Protein AF-A0AB34R6B0-F1 (afdb_monomer_lite)

Organism: NCBI:txid1547597

pLDDT: mean 81.76, std 13.76, range [38.84, 97.12]

Secondary structure (DSSP, 8-state):
-HHHHHHHHHHHHHHHHHHHHHHHHHHHTT---HHHHHHHHHHHHHTS-HHHHHHHHHHHHTTSSGGG--SHHHHIIIIIHHHHHHHHHTHHHHHHHHHH-HHHHHHHHHHHHHHHHHHHTS---HHHHHHHHHHHHHHHHHHHHHHHHHT-TT--HHHHHHHHHHHHHHHHHHHHHHH----SSTT--SHHHHHHHHH-B-TTSSBSS-HHHHHHHHHHHHHHHHHSTTTTSTTTHHHHHHHHHHHHHHHHHTT-HHHHHHHHHHHHHHHHHH-SSS--HHHHHHHHHHHHHHHHHHHHT--HHHHHHH-TTS-HHHHHT---HHHHHHHTT-TTT-S-TT-HHHHSSSS--SSHHHHHHHHHHHHHHHHHHHHHHHHHHTTTT--TTT-B-TTS-BHHHHHHHHHHHHTTS--HHHHHHHHHHHTT--PPPHHHHHHHHTT-

InterPro domains:
  IPR007016 O-antigen ligase-related domain [PF04932] (243-372)
  IPR051533 O-antigen ligase-like [PTHR37422] (64-427)

Sequence (444 aa):
MIKRIEQNRYRLDLIFCYISLLGILGIYVGIVNMYFWIFLLITRLAMCRRIELGIFLLFLGSSLWGRLFASKELVLIFTIIPLLVGMFILRKEILKILVFNKRSFLFFSILILYFTIMFLLGPQNEYAKEKILKLFVRGYVWLVAFLIYVQTYRISNRNLAILFIILALFYLSQSYQLYGVRPAYLGDISFFRNSAIKMGTTFTGGNILNTHTLAYLPLGALTFWMSDKNILGKKQIGLSIVFFLLSFGLILMSGVRQALGVLIVIFALRLFLNKRRIISFRNLFTLLVIFYIVVSVVSWFGSEYLEKTLSQRNTVEARLNRDFVTPFRVLAIDPVFGVGFGGYPDYANKNYPHNLFLEILCELGMVGFMVILMCLGAFWVSRRKINMVRFRTLNNAYLFLLFTVFFMRSMISGDLTGNIVLLGLLLCFVKIHPLDLKHIRKTV

Foldseek 3Di:
DVVVVVVVVLVVLLVLLVVLVVLVVCLQVVNHALVNLVVVLVVLLVVFDLLQQLLLLLVQQLDVNLLLALDPVSSCVRHVVSNVSSCVSCVVLLVVLVVPQVLLVVLLVVLLVLQVVLLVVAPVPPQLVVLSVLQVVSLVSLLSSLLSVQQDQRHQLLSSLSSLLSSLSSSSNCCCPVVVQHAPDPLRLASLVVSQVVQAAHPVRHGNRDLVSQLVSLLSSLQSLLQDPCCPPPVNVVVNVSSCVSSLSSNSSSVPPLSVVLSLVLVLLSVQLVDPDDDDPVSVVVSVVVVVVSLVVSVVSVDPLNCQQPPPPDDPCSNLVADPPQLVVLCVVPQAQANTRQRSVVRDVDRARQAALSRQRRHGHPNSVVVLVVSLVVSCVVVVVQPLSNDAGSNSGNLVSVLSSLNSNNGGHDYCSSNSSNSSSSSSSDDHDVVSVVVVVVVD

Structure (mmCIF, N/CA/C/O backbone):
data_AF-A0AB34R6B0-F1
#
_entry.id   AF-A0AB34R6B0-F1
#
loop_
_atom_site.group_PDB
_atom_site.id
_atom_site.type_symbol
_atom_site.label_atom_id
_atom_site.label_alt_id
_atom_site.label_comp_id
_atom_site.label_asym_id
_atom_site.label_entity_id
_atom_site.label_seq_id
_atom_site.pdbx_PDB_ins_code
_atom_site.Cartn_x
_atom_site.Cartn_y
_atom_site.Cartn_z
_atom_site.occupancy
_atom_site.B_iso_or_equiv
_atom_site.auth_seq_id
_atom_site.auth_comp_id
_atom_site.auth_asym_id
_atom_site.auth_atom_id
_atom_site.pdbx_PDB_model_num
ATOM 1 N N . MET A 1 1 ? -20.328 2.718 31.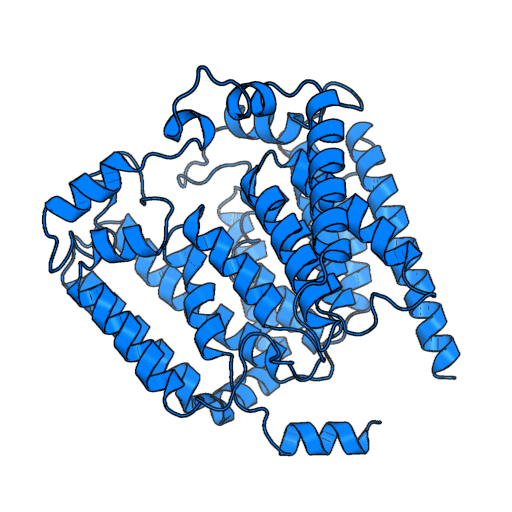897 1.00 51.69 1 MET A N 1
ATOM 2 C CA . MET A 1 1 ? -18.877 2.957 31.695 1.00 51.69 1 MET A CA 1
ATOM 3 C C . MET A 1 1 ? -18.430 2.786 30.234 1.00 51.69 1 MET A C 1
ATOM 5 O O . MET A 1 1 ? -17.937 3.750 29.664 1.00 51.69 1 MET A O 1
ATOM 9 N N . ILE A 1 2 ? -18.676 1.637 29.583 1.00 55.97 2 ILE A N 1
ATOM 10 C CA . ILE A 1 2 ? -18.254 1.352 28.187 1.00 55.97 2 ILE A CA 1
ATOM 11 C C . ILE A 1 2 ? -18.774 2.386 27.166 1.00 55.97 2 ILE A C 1
ATOM 13 O O . ILE A 1 2 ? -17.985 2.943 26.406 1.00 55.97 2 ILE A O 1
ATOM 17 N N . LYS A 1 3 ? -20.067 2.750 27.218 1.00 56.47 3 LYS A N 1
ATOM 18 C CA . LYS A 1 3 ? -20.652 3.790 26.341 1.00 56.47 3 LYS A CA 1
ATOM 19 C C . LYS A 1 3 ? -19.959 5.159 26.464 1.00 56.47 3 LYS A C 1
ATOM 21 O O . LYS A 1 3 ? -19.822 5.861 25.469 1.00 56.47 3 LYS A O 1
ATOM 26 N N . ARG A 1 4 ? -19.492 5.530 27.666 1.00 52.62 4 ARG A N 1
ATOM 27 C CA . ARG A 1 4 ? -18.806 6.811 27.931 1.00 52.62 4 ARG A CA 1
ATOM 28 C C . ARG A 1 4 ? -17.389 6.814 27.343 1.00 52.62 4 ARG A C 1
ATOM 30 O O . ARG A 1 4 ? -16.967 7.812 26.772 1.00 52.62 4 ARG A O 1
ATOM 37 N N . ILE A 1 5 ? -16.692 5.677 27.409 1.00 61.78 5 ILE A N 1
ATOM 38 C CA . ILE A 1 5 ? -15.366 5.485 26.795 1.00 61.78 5 ILE A CA 1
ATOM 39 C C . ILE A 1 5 ? -15.462 5.541 25.263 1.00 61.78 5 ILE A C 1
ATOM 41 O O . ILE A 1 5 ? -14.658 6.218 24.623 1.00 61.78 5 ILE A O 1
ATOM 45 N N . GLU A 1 6 ? -16.459 4.883 24.663 1.00 62.06 6 GLU A N 1
ATOM 46 C CA . GLU A 1 6 ? -16.690 4.946 23.212 1.00 62.06 6 GLU A CA 1
ATOM 47 C C . GLU A 1 6 ? -17.055 6.358 22.739 1.00 62.06 6 GLU A C 1
ATOM 49 O O . GLU A 1 6 ? -16.563 6.814 21.706 1.00 62.06 6 GLU A O 1
ATOM 54 N N . GLN A 1 7 ? -17.873 7.079 23.509 1.00 65.38 7 GLN A N 1
ATOM 55 C CA . GLN A 1 7 ? -18.257 8.454 23.193 1.00 65.38 7 GLN A CA 1
ATOM 56 C C . GLN A 1 7 ? -17.071 9.427 23.289 1.00 65.38 7 GLN A C 1
ATOM 58 O O . GLN A 1 7 ? -16.922 10.289 22.422 1.00 65.38 7 GLN A O 1
ATOM 63 N N . ASN A 1 8 ? -16.188 9.260 24.280 1.00 74.38 8 ASN A N 1
ATOM 64 C CA . ASN A 1 8 ? -14.960 10.051 24.395 1.00 74.38 8 ASN A CA 1
ATOM 65 C C . ASN A 1 8 ? -13.984 9.766 23.245 1.00 74.38 8 ASN A C 1
ATOM 67 O O . ASN A 1 8 ? -13.411 10.698 22.686 1.00 74.38 8 ASN A O 1
ATOM 71 N N . ARG A 1 9 ? -13.843 8.500 22.828 1.00 74.38 9 ARG A N 1
ATOM 72 C CA . ARG A 1 9 ? -13.031 8.137 21.653 1.00 74.38 9 ARG A CA 1
ATOM 73 C C . ARG A 1 9 ? -13.565 8.759 20.366 1.00 74.38 9 ARG A C 1
ATOM 75 O O . ARG A 1 9 ? -12.786 9.308 19.601 1.00 74.38 9 ARG A O 1
ATOM 82 N N . TYR A 1 10 ? -14.883 8.736 20.161 1.00 75.50 10 TYR A N 1
ATOM 83 C CA . TYR A 1 10 ? -15.507 9.383 19.006 1.00 75.50 10 TYR A CA 1
ATOM 84 C C . TYR A 1 10 ? -15.228 10.893 18.964 1.00 75.50 10 TYR A C 1
ATOM 86 O O . TYR A 1 10 ? -14.890 11.422 17.909 1.00 75.50 10 TYR A O 1
ATOM 94 N N . ARG A 1 11 ? -15.333 11.584 20.109 1.00 79.44 11 ARG A N 1
ATOM 95 C CA . ARG A 1 11 ? -15.008 13.017 20.204 1.00 79.44 11 ARG A CA 1
ATOM 96 C C . ARG A 1 11 ? -13.545 13.293 19.867 1.00 79.44 11 ARG A C 1
ATOM 98 O O . ARG A 1 11 ? -13.274 14.222 19.120 1.00 79.44 11 ARG A O 1
ATOM 105 N N . LEU A 1 12 ? -12.624 12.471 20.369 1.00 83.12 12 LEU A N 1
ATOM 106 C CA . LEU A 1 12 ? -11.201 12.599 20.055 1.00 83.12 12 LEU A CA 1
ATOM 107 C C . LEU A 1 12 ? -10.938 12.396 18.560 1.00 83.12 12 LEU A C 1
ATOM 109 O O . LEU A 1 12 ? -10.280 13.228 17.949 1.00 83.12 12 LEU A O 1
ATOM 113 N N . ASP A 1 13 ? -11.496 11.350 17.946 1.00 83.31 13 ASP A N 1
ATOM 114 C CA . ASP A 1 13 ? -11.346 11.101 16.505 1.00 83.31 13 ASP A CA 1
ATOM 115 C C . ASP A 1 13 ? -11.885 12.268 15.657 1.00 83.31 13 ASP A C 1
ATOM 117 O O . ASP A 1 13 ? -11.274 12.644 14.657 1.00 83.31 13 ASP A O 1
ATOM 121 N N . LEU A 1 14 ? -12.996 12.877 16.082 1.00 81.31 14 LEU A N 1
ATOM 122 C CA . LEU A 1 14 ? -13.568 14.065 15.450 1.00 81.31 14 LEU A CA 1
ATOM 123 C C . LEU A 1 14 ? -12.634 15.278 15.562 1.00 81.31 14 LEU A C 1
ATOM 125 O O . LEU A 1 14 ? -12.394 15.947 14.560 1.00 81.31 14 LEU A O 1
ATOM 129 N N . ILE A 1 15 ? -12.070 15.522 16.749 1.00 85.25 15 ILE A N 1
ATOM 130 C CA . ILE A 1 15 ? -11.074 16.579 16.974 1.00 85.25 15 ILE A CA 1
ATOM 131 C C . ILE A 1 15 ? -9.868 16.369 16.052 1.00 85.25 15 ILE A C 1
ATOM 133 O O . ILE A 1 15 ? -9.479 17.297 15.352 1.00 85.25 15 ILE A O 1
ATOM 137 N N . PHE A 1 16 ? -9.331 15.146 15.966 1.00 85.25 16 PHE A N 1
ATOM 138 C CA . PHE A 1 16 ? -8.222 14.834 15.056 1.00 85.25 16 PHE A CA 1
ATOM 139 C C . PHE A 1 16 ? -8.564 15.139 13.593 1.00 85.25 16 PHE A C 1
ATOM 141 O O . PHE A 1 16 ? -7.732 15.694 12.878 1.00 85.25 16 PHE A O 1
ATOM 148 N N . CYS A 1 17 ? -9.776 14.808 13.141 1.00 80.81 17 CYS A N 1
ATOM 149 C CA . CYS A 1 17 ? -10.193 15.073 11.763 1.00 80.81 17 CYS A CA 1
ATOM 150 C C . CYS A 1 17 ? -10.325 16.576 11.473 1.00 80.81 17 CYS A C 1
ATOM 152 O O . CYS A 1 17 ? -9.856 17.032 10.432 1.00 80.81 17 CYS A O 1
ATOM 154 N N . TYR A 1 18 ? -10.906 17.353 12.392 1.00 82.31 18 TYR A N 1
ATOM 155 C CA . TYR A 1 18 ? -11.002 18.809 12.239 1.00 82.31 18 TYR A CA 1
ATOM 156 C C . TYR A 1 18 ? -9.637 19.492 12.294 1.00 82.31 18 TYR A C 1
ATOM 158 O O . TYR A 1 18 ? -9.343 20.320 11.437 1.00 82.31 18 TYR A O 1
ATOM 166 N N . ILE A 1 19 ? -8.777 19.097 13.237 1.00 86.94 19 ILE A N 1
ATOM 167 C CA . ILE A 1 19 ? -7.390 19.570 13.297 1.00 86.94 19 ILE A CA 1
ATOM 168 C C . ILE A 1 19 ? -6.656 19.235 11.995 1.00 86.94 19 ILE A C 1
ATOM 170 O O . ILE A 1 19 ? -5.907 20.059 11.486 1.00 86.94 19 ILE A O 1
ATOM 174 N N . SER A 1 20 ? -6.901 18.055 11.421 1.00 85.62 20 SER A N 1
ATOM 175 C CA . SER A 1 20 ? -6.286 17.656 10.154 1.00 85.62 20 SER A CA 1
ATOM 176 C C . SER A 1 20 ? -6.729 18.541 8.983 1.00 85.62 20 SER A C 1
ATOM 178 O O . SER A 1 20 ? -5.893 18.947 8.181 1.00 85.62 20 SER A O 1
ATOM 180 N N . LEU A 1 21 ? -8.020 18.889 8.908 1.00 81.38 21 LEU A N 1
ATOM 181 C CA . LEU A 1 21 ? -8.546 19.820 7.900 1.00 81.38 21 LEU A CA 1
ATOM 182 C C . LEU A 1 21 ? -7.978 21.234 8.062 1.00 81.38 21 LEU A C 1
ATOM 184 O O . LEU A 1 21 ? -7.509 21.820 7.088 1.00 81.38 21 LEU A O 1
ATOM 188 N N . LEU A 1 22 ? -7.980 21.763 9.288 1.00 83.81 22 LEU A N 1
ATOM 189 C CA . LEU A 1 22 ? -7.367 23.059 9.590 1.00 83.81 22 LEU A CA 1
ATOM 190 C C . LEU A 1 22 ? -5.868 23.045 9.290 1.00 83.81 22 LEU A C 1
ATOM 192 O O . LEU A 1 22 ? -5.326 24.031 8.808 1.00 83.81 22 LEU A O 1
ATOM 196 N N . GLY A 1 23 ? -5.208 21.910 9.511 1.00 83.50 23 GLY A N 1
ATOM 197 C CA . GLY A 1 23 ? -3.807 21.718 9.183 1.00 83.50 23 GLY A CA 1
ATOM 198 C C . GLY A 1 23 ? -3.519 21.803 7.685 1.00 83.50 23 GLY A C 1
ATOM 199 O O . GLY A 1 23 ? -2.489 22.355 7.320 1.00 83.50 23 GLY A O 1
ATOM 200 N N . ILE A 1 24 ? -4.426 21.345 6.812 1.00 83.25 24 ILE A N 1
ATOM 201 C CA . ILE A 1 24 ? -4.299 21.561 5.359 1.00 83.25 24 ILE A CA 1
ATOM 202 C C . ILE A 1 24 ? -4.341 23.055 5.041 1.00 83.25 24 ILE A C 1
ATOM 204 O O . ILE A 1 24 ? -3.450 23.549 4.357 1.00 83.25 24 ILE A O 1
ATOM 208 N N . LEU A 1 25 ? -5.325 23.789 5.568 1.00 82.25 25 LEU A N 1
ATOM 209 C CA . LEU A 1 25 ? -5.400 25.245 5.382 1.00 82.25 25 LEU A CA 1
ATOM 210 C C . LEU A 1 25 ? -4.145 25.938 5.930 1.00 82.25 25 LEU A C 1
ATOM 212 O O . LEU A 1 25 ? -3.577 26.813 5.284 1.00 82.25 25 LEU A O 1
ATOM 216 N N . GLY A 1 26 ? -3.652 25.483 7.080 1.00 83.00 26 GLY A N 1
ATOM 217 C CA . GLY A 1 26 ? -2.406 25.949 7.669 1.00 83.00 26 GLY A CA 1
ATOM 218 C C . GLY A 1 26 ? -1.171 25.659 6.812 1.00 83.00 26 GLY A C 1
ATOM 219 O O . GLY A 1 26 ? -0.244 26.461 6.835 1.00 83.00 26 GLY A O 1
ATOM 220 N N . ILE A 1 27 ? -1.146 24.573 6.031 1.00 83.31 27 ILE A N 1
ATOM 221 C CA . ILE A 1 27 ? -0.089 24.315 5.036 1.00 83.31 27 ILE A CA 1
ATOM 222 C C . ILE A 1 27 ? -0.198 25.312 3.875 1.00 83.31 27 ILE A C 1
ATOM 224 O O . ILE A 1 27 ? 0.822 25.849 3.456 1.00 83.31 27 ILE A O 1
ATOM 228 N N . TYR A 1 28 ? -1.411 25.615 3.394 1.00 81.44 28 TYR A N 1
ATOM 229 C CA . TYR A 1 28 ? -1.621 26.612 2.331 1.00 81.44 28 TYR A CA 1
ATOM 230 C C . TYR A 1 28 ? -1.133 28.011 2.725 1.00 81.44 28 TYR A C 1
ATOM 232 O O . TYR A 1 28 ? -0.592 28.725 1.888 1.00 81.44 28 TYR A O 1
ATOM 240 N N . VAL A 1 29 ? -1.297 28.385 3.996 1.00 82.62 29 VAL A N 1
ATOM 241 C CA . VAL A 1 29 ? -0.862 29.687 4.534 1.00 82.62 29 VAL A CA 1
ATOM 242 C C . VAL A 1 29 ? 0.574 29.634 5.091 1.00 82.62 29 VAL A C 1
ATOM 244 O O . VAL A 1 29 ? 1.145 30.654 5.459 1.00 82.62 29 VAL A O 1
ATOM 247 N N . GLY A 1 30 ? 1.199 28.453 5.146 1.00 79.31 30 GLY A N 1
ATOM 248 C CA . GLY A 1 30 ? 2.570 28.278 5.639 1.00 79.31 30 GLY A CA 1
ATOM 249 C C . GLY A 1 30 ? 2.740 28.338 7.162 1.00 79.31 30 GLY A C 1
ATOM 250 O O . GLY A 1 30 ? 3.863 28.483 7.638 1.00 79.31 30 GLY A O 1
ATOM 251 N N . ILE A 1 31 ? 1.654 28.211 7.927 1.00 83.00 31 ILE A N 1
ATOM 252 C CA . ILE A 1 31 ? 1.642 28.259 9.400 1.00 83.00 31 ILE A CA 1
ATOM 253 C C . ILE A 1 31 ? 1.985 26.890 10.005 1.00 83.00 31 ILE A C 1
ATOM 255 O O . ILE A 1 31 ? 2.652 26.802 11.035 1.00 83.00 31 ILE A O 1
ATOM 259 N N . VAL A 1 32 ? 1.525 25.799 9.384 1.00 83.31 32 VAL A N 1
ATOM 260 C CA . VAL A 1 32 ? 1.641 24.449 9.959 1.00 83.31 32 VAL A CA 1
ATOM 261 C C . VAL A 1 32 ? 2.891 23.736 9.446 1.00 83.31 32 VAL A C 1
ATOM 263 O O . VAL A 1 32 ? 3.004 23.405 8.263 1.00 83.31 32 VAL A O 1
ATOM 266 N N . ASN A 1 33 ? 3.815 23.463 10.369 1.00 84.94 33 ASN A N 1
ATOM 267 C CA . ASN A 1 33 ? 5.090 22.803 10.099 1.00 84.94 33 ASN A CA 1
ATOM 268 C C . ASN A 1 33 ? 5.041 21.269 10.236 1.00 84.94 33 ASN A C 1
ATOM 270 O O . ASN A 1 33 ? 4.098 20.692 10.778 1.00 84.94 33 ASN A O 1
ATOM 274 N N . MET A 1 34 ? 6.099 20.594 9.779 1.00 85.75 34 MET A N 1
ATOM 275 C CA . MET A 1 34 ? 6.214 19.136 9.838 1.00 85.75 34 MET A CA 1
ATOM 276 C C . MET A 1 34 ? 6.266 18.615 11.284 1.00 85.75 34 MET A C 1
ATOM 278 O O . MET A 1 34 ? 5.778 17.520 11.564 1.00 85.75 34 MET A O 1
ATOM 282 N N . TYR A 1 35 ? 6.793 19.411 12.222 1.00 87.75 35 TYR A N 1
ATOM 283 C CA . TYR A 1 35 ? 6.892 19.063 13.644 1.00 87.75 35 TYR A CA 1
ATOM 284 C C . TYR A 1 35 ? 5.526 18.955 14.325 1.00 87.75 35 TYR A C 1
ATOM 286 O O . TYR A 1 35 ? 5.333 18.078 15.165 1.00 87.75 35 TYR A O 1
ATOM 294 N N . PHE A 1 36 ? 4.554 19.774 13.919 1.00 90.12 36 PHE A N 1
ATOM 295 C CA . PHE A 1 36 ? 3.170 19.657 14.370 1.00 90.12 36 PHE A CA 1
ATOM 296 C C . PHE A 1 36 ? 2.588 18.276 14.044 1.00 90.12 36 PHE A C 1
ATOM 298 O O . PHE A 1 36 ? 1.985 17.624 14.898 1.00 90.12 36 PHE A O 1
ATOM 305 N N . TRP A 1 37 ? 2.827 17.783 12.828 1.00 90.12 37 TRP A N 1
ATOM 306 C CA . TRP A 1 37 ? 2.364 16.457 12.421 1.00 90.12 37 TRP A CA 1
ATOM 307 C C . TRP A 1 37 ? 3.119 15.330 13.119 1.00 90.12 37 TRP A C 1
ATOM 309 O O . TRP A 1 37 ? 2.501 14.323 13.454 1.00 90.12 37 TRP A O 1
ATOM 319 N N . ILE A 1 38 ? 4.415 15.502 13.402 1.00 88.06 38 ILE A N 1
ATOM 320 C CA . ILE A 1 38 ? 5.177 14.563 14.241 1.00 88.06 38 ILE A CA 1
ATOM 321 C C . ILE A 1 38 ? 4.569 14.499 15.646 1.00 88.06 38 ILE A C 1
ATOM 323 O O . ILE A 1 38 ? 4.324 13.407 16.155 1.00 88.06 38 ILE A O 1
ATOM 327 N N . PHE A 1 39 ? 4.261 15.645 16.257 1.00 90.31 39 PHE A N 1
ATOM 328 C CA . PHE A 1 39 ? 3.608 15.699 17.564 1.00 90.31 39 PHE A CA 1
ATOM 329 C C . PHE A 1 39 ? 2.236 15.005 17.542 1.00 90.31 39 PHE A C 1
ATOM 331 O O . PHE A 1 39 ? 1.947 14.159 18.393 1.00 90.31 39 PHE A O 1
ATOM 338 N N . LEU A 1 40 ? 1.403 15.278 16.532 1.00 90.81 40 LEU A N 1
ATOM 339 C CA . LEU A 1 40 ? 0.121 14.586 16.358 1.00 90.81 40 LEU A CA 1
ATOM 340 C C . LEU A 1 40 ? 0.286 13.078 16.129 1.00 90.81 40 LEU A C 1
ATOM 342 O O . LEU A 1 40 ? -0.513 12.283 16.628 1.00 90.81 40 LEU A O 1
ATOM 346 N N . LEU A 1 41 ? 1.325 12.665 15.405 1.00 89.94 41 LEU A N 1
ATOM 347 C CA . LEU A 1 41 ? 1.624 11.256 15.186 1.00 89.94 41 LEU A CA 1
ATOM 348 C C . LEU A 1 41 ? 2.007 10.581 16.505 1.00 89.94 41 LEU A C 1
ATOM 350 O O . LEU A 1 41 ? 1.418 9.562 16.850 1.00 89.94 41 LEU A O 1
ATOM 354 N N . ILE A 1 42 ? 2.929 11.164 17.275 1.00 89.62 42 ILE A N 1
ATOM 355 C CA . ILE A 1 42 ? 3.376 10.634 18.573 1.00 89.62 42 ILE A CA 1
ATOM 356 C C . ILE A 1 42 ? 2.206 10.551 19.557 1.00 89.62 42 ILE A C 1
ATOM 358 O O . ILE A 1 42 ? 1.992 9.502 20.168 1.00 89.62 42 ILE A O 1
ATOM 362 N N . THR A 1 43 ? 1.405 11.613 19.673 1.00 90.31 43 THR A N 1
ATOM 363 C CA . THR A 1 43 ? 0.225 11.618 20.553 1.00 90.31 43 THR A CA 1
ATOM 364 C C . THR A 1 43 ? -0.776 10.540 20.144 1.00 90.31 43 THR A C 1
ATOM 366 O O . THR A 1 43 ? -1.264 9.798 20.998 1.00 90.31 43 THR A O 1
ATOM 369 N N . ARG A 1 44 ? -1.035 10.361 18.840 1.00 90.31 44 ARG A N 1
ATOM 370 C CA . ARG A 1 44 ? -1.928 9.296 18.370 1.00 90.31 44 ARG A CA 1
ATOM 371 C C . ARG A 1 44 ? -1.346 7.902 18.596 1.00 90.31 44 ARG A C 1
ATOM 373 O O . ARG A 1 44 ? -2.095 6.999 18.972 1.00 90.31 44 ARG A O 1
ATOM 380 N N . LEU A 1 45 ? -0.042 7.713 18.400 1.00 90.12 45 LEU A N 1
ATOM 381 C CA . LEU A 1 45 ? 0.645 6.446 18.662 1.00 90.12 45 LEU A CA 1
ATOM 382 C C . LEU A 1 45 ? 0.590 6.072 20.149 1.00 90.12 45 LEU A C 1
ATOM 384 O O . LEU A 1 45 ? 0.334 4.911 20.458 1.00 90.12 45 LEU A O 1
ATOM 388 N N . ALA A 1 46 ? 0.718 7.042 21.060 1.00 88.50 46 ALA A N 1
ATOM 389 C CA . ALA A 1 46 ? 0.580 6.822 22.503 1.00 88.50 46 ALA A CA 1
ATOM 390 C C . ALA A 1 46 ? -0.832 6.352 22.908 1.00 88.50 46 ALA A C 1
ATOM 392 O O . ALA A 1 46 ? -1.000 5.632 23.890 1.00 88.50 46 ALA A O 1
ATOM 393 N N . MET A 1 47 ? -1.857 6.708 22.126 1.00 88.44 47 MET A N 1
ATOM 394 C CA . MET A 1 47 ? -3.237 6.248 22.326 1.00 88.44 47 MET A CA 1
ATOM 395 C C . MET A 1 47 ? -3.527 4.877 21.694 1.00 88.44 47 MET A C 1
ATOM 397 O O . MET A 1 47 ? -4.591 4.292 21.938 1.00 88.44 47 MET A O 1
ATOM 401 N N . CYS A 1 48 ? -2.629 4.375 20.844 1.00 90.44 48 CYS A N 1
ATOM 402 C CA . CYS A 1 48 ? -2.803 3.108 20.148 1.00 90.44 48 CYS A CA 1
ATOM 403 C C . CYS A 1 48 ? -2.452 1.925 21.049 1.00 90.44 48 CYS A C 1
ATOM 405 O O . CYS A 1 48 ? -1.612 1.988 21.945 1.00 90.44 48 CYS A O 1
ATOM 407 N N . ARG A 1 49 ? -3.088 0.782 20.789 1.00 91.56 49 ARG A N 1
ATOM 408 C CA . ARG A 1 49 ? -2.689 -0.470 21.441 1.00 91.56 49 ARG A CA 1
ATOM 409 C C . ARG A 1 49 ? -1.306 -0.879 20.940 1.00 91.56 49 ARG A C 1
ATOM 411 O O . ARG A 1 49 ? -0.989 -0.678 19.772 1.00 91.56 49 ARG A O 1
ATOM 418 N N . ARG A 1 50 ? -0.541 -1.587 21.776 1.00 92.62 50 ARG A N 1
ATOM 419 C CA . ARG A 1 50 ? 0.774 -2.154 21.419 1.00 92.62 50 ARG A CA 1
ATOM 420 C C . ARG A 1 50 ? 0.785 -2.850 20.047 1.00 92.62 50 ARG A C 1
ATOM 422 O O . ARG A 1 50 ? 1.703 -2.653 19.263 1.00 92.62 50 ARG A O 1
ATOM 429 N N . ILE A 1 51 ? -0.247 -3.640 19.748 1.00 92.62 51 ILE A N 1
ATOM 430 C CA . ILE A 1 51 ? -0.355 -4.370 18.475 1.00 92.62 51 ILE A CA 1
ATOM 431 C C . ILE A 1 51 ? -0.589 -3.418 17.290 1.00 92.62 51 ILE A C 1
ATOM 433 O O . ILE A 1 51 ? -0.034 -3.624 16.218 1.00 92.62 51 ILE A O 1
ATOM 437 N N . GLU A 1 52 ? -1.389 -2.366 17.475 1.00 93.62 52 GLU A N 1
ATOM 438 C CA . GLU A 1 52 ? -1.651 -1.361 16.434 1.00 93.62 52 GLU A CA 1
ATOM 439 C C . GLU A 1 52 ? -0.379 -0.567 16.119 1.00 93.62 52 GLU A C 1
ATOM 441 O O . GLU A 1 52 ? -0.045 -0.409 14.948 1.00 93.62 52 GLU A O 1
ATOM 446 N N . LEU A 1 53 ? 0.356 -0.153 17.161 1.00 93.19 53 LEU A N 1
ATOM 447 C CA . LEU A 1 53 ? 1.671 0.481 17.046 1.00 93.19 53 LEU A CA 1
ATOM 448 C C . LEU A 1 53 ? 2.637 -0.409 16.258 1.00 93.19 53 LEU A C 1
ATOM 450 O O . LEU A 1 53 ? 3.215 0.031 15.270 1.00 93.19 53 LEU A O 1
ATOM 454 N N . GLY A 1 54 ? 2.770 -1.676 16.654 1.00 93.25 54 GLY A N 1
ATOM 455 C CA . GLY A 1 54 ? 3.665 -2.612 15.983 1.00 93.25 54 GLY A CA 1
ATOM 456 C C . GLY A 1 54 ? 3.333 -2.805 14.502 1.00 93.25 54 GLY A C 1
ATOM 457 O O . GLY A 1 54 ? 4.230 -2.762 13.666 1.00 93.25 54 GLY A O 1
ATOM 458 N N . ILE A 1 55 ? 2.050 -2.963 14.153 1.00 92.94 55 ILE A N 1
ATOM 459 C CA . ILE A 1 55 ? 1.627 -3.152 12.754 1.00 92.94 55 ILE A CA 1
ATOM 460 C C . ILE A 1 55 ? 1.863 -1.886 11.937 1.00 92.94 55 ILE A C 1
ATOM 462 O O . ILE A 1 55 ? 2.352 -1.972 10.812 1.00 92.94 55 ILE A O 1
ATOM 466 N N . PHE A 1 56 ? 1.547 -0.717 12.498 1.00 91.31 56 PHE A N 1
ATOM 467 C CA . PHE A 1 56 ? 1.817 0.556 11.842 1.00 91.31 56 PHE A CA 1
ATOM 468 C C . PHE A 1 56 ? 3.313 0.720 11.540 1.00 91.31 56 PHE A C 1
ATOM 470 O O . PHE A 1 56 ? 3.670 1.073 10.420 1.00 91.31 56 PHE A O 1
ATOM 477 N N . LEU A 1 57 ? 4.186 0.374 12.491 1.00 90.12 57 LEU A N 1
ATOM 478 C CA . LEU A 1 57 ? 5.636 0.417 12.305 1.00 90.12 57 LEU A CA 1
ATOM 479 C C . LEU A 1 57 ? 6.137 -0.586 11.249 1.00 90.12 57 LEU A C 1
ATOM 481 O O . LEU A 1 57 ? 6.999 -0.230 10.448 1.00 90.12 57 LEU A O 1
ATOM 485 N N . LEU A 1 58 ? 5.564 -1.796 11.171 1.00 90.12 58 LEU A N 1
ATOM 486 C CA . LEU A 1 58 ? 5.869 -2.744 10.086 1.00 90.12 58 LEU A CA 1
ATOM 487 C C . LEU A 1 58 ? 5.433 -2.208 8.710 1.00 90.12 58 LEU A C 1
ATOM 489 O O . LEU A 1 58 ? 6.161 -2.356 7.726 1.00 90.12 58 LEU A O 1
ATOM 493 N N . PHE A 1 59 ? 4.263 -1.568 8.617 1.00 86.31 59 PHE A N 1
ATOM 494 C CA . PHE A 1 59 ? 3.795 -0.935 7.377 1.00 86.31 59 PHE A CA 1
ATOM 495 C C . PHE A 1 59 ? 4.642 0.280 6.981 1.00 86.31 59 PHE A C 1
ATOM 497 O O . PHE A 1 59 ? 4.857 0.517 5.791 1.00 86.31 59 PHE A O 1
ATOM 504 N N . LEU A 1 60 ? 5.150 1.031 7.958 1.00 78.00 60 LEU A N 1
ATOM 505 C CA . LEU A 1 60 ? 6.054 2.154 7.731 1.00 78.00 60 LEU A CA 1
ATOM 506 C C . LEU A 1 60 ? 7.425 1.660 7.227 1.00 78.00 60 LEU A C 1
ATOM 508 O O . LEU A 1 60 ? 7.890 2.096 6.171 1.00 78.00 60 LEU A O 1
ATOM 512 N N . GLY A 1 61 ? 8.004 0.665 7.909 1.00 62.22 61 GLY A N 1
ATOM 513 C CA . GLY A 1 61 ? 9.319 0.090 7.608 1.00 62.22 61 GLY A CA 1
ATOM 514 C C . GLY A 1 61 ? 9.398 -0.803 6.360 1.00 62.22 61 GLY A C 1
ATOM 515 O O . GLY A 1 61 ? 10.465 -0.959 5.779 1.00 62.22 61 GLY A O 1
ATOM 516 N N . SER A 1 62 ? 8.288 -1.361 5.866 1.00 59.84 62 SER A N 1
ATOM 517 C CA . SER A 1 62 ? 8.265 -2.178 4.628 1.00 59.84 62 SER A CA 1
ATOM 518 C C . SER A 1 62 ? 8.263 -1.366 3.322 1.00 59.84 62 SER A C 1
ATOM 520 O O . SER A 1 62 ? 8.358 -1.928 2.232 1.00 59.84 62 SER A O 1
ATOM 522 N N . SER A 1 63 ? 8.232 -0.035 3.421 1.00 56.09 63 SER A N 1
ATOM 523 C CA . SER A 1 63 ? 8.426 0.957 2.352 1.00 56.09 63 SER A CA 1
ATOM 524 C C . SER A 1 63 ? 7.515 0.876 1.108 1.00 56.09 63 SER A C 1
ATOM 526 O O . SER A 1 63 ? 7.939 0.588 -0.010 1.00 56.09 63 SER A O 1
ATOM 528 N N . LEU A 1 64 ? 6.281 1.355 1.290 1.00 49.41 64 LEU A N 1
ATOM 529 C CA . LEU A 1 64 ? 5.695 2.437 0.467 1.00 49.41 64 LEU A CA 1
ATOM 530 C C . LEU A 1 64 ? 5.904 3.825 1.123 1.00 49.41 64 LEU A C 1
ATOM 532 O O . LEU A 1 64 ? 5.905 4.851 0.442 1.00 49.41 64 LEU A O 1
ATOM 536 N N . TRP A 1 65 ? 6.139 3.824 2.443 1.00 49.41 65 TRP A N 1
ATOM 537 C CA . TRP A 1 65 ? 6.134 4.986 3.336 1.00 49.41 65 TRP A CA 1
ATOM 538 C C . TRP A 1 65 ? 7.502 5.352 3.922 1.00 49.41 65 TRP A C 1
ATOM 540 O O . TRP A 1 65 ? 7.627 6.391 4.541 1.00 49.41 65 TRP A O 1
ATOM 550 N N . GLY A 1 66 ? 8.547 4.553 3.693 1.00 40.06 66 GLY A N 1
ATOM 551 C CA . GLY A 1 66 ? 9.924 4.870 4.112 1.00 40.06 66 GLY A CA 1
ATOM 552 C C . GLY A 1 66 ? 10.646 5.883 3.209 1.00 40.06 66 GLY A C 1
ATOM 553 O O . GLY A 1 66 ? 11.707 6.376 3.567 1.00 40.06 66 GLY A O 1
ATOM 554 N N . ARG A 1 67 ? 10.066 6.244 2.051 1.00 52.00 67 ARG A N 1
ATOM 555 C CA . ARG A 1 67 ? 10.586 7.305 1.160 1.00 52.00 67 ARG A CA 1
ATOM 556 C C . ARG A 1 67 ? 10.167 8.713 1.593 1.00 52.00 67 ARG A C 1
ATOM 558 O O . ARG A 1 67 ? 10.178 9.624 0.774 1.00 52.00 67 ARG A O 1
ATOM 565 N N . LEU A 1 68 ? 9.738 8.886 2.844 1.00 53.94 68 LEU A N 1
ATOM 566 C CA . LEU A 1 68 ? 9.426 10.217 3.367 1.00 53.94 68 LEU A CA 1
ATOM 567 C C . LEU A 1 68 ? 10.669 11.115 3.304 1.00 53.94 68 LEU A C 1
ATOM 569 O O . LEU A 1 68 ? 10.532 12.308 3.092 1.00 53.94 68 LEU A O 1
ATOM 573 N N . PHE A 1 69 ? 11.880 10.553 3.381 1.00 53.44 69 PHE A N 1
ATOM 574 C CA . PHE A 1 69 ? 13.122 11.320 3.350 1.00 53.44 69 PHE A CA 1
ATOM 575 C C . PHE A 1 69 ? 14.037 10.874 2.207 1.00 53.44 69 PHE A C 1
ATOM 577 O O . PHE A 1 69 ? 14.272 9.682 2.012 1.00 53.44 69 PHE A O 1
ATOM 584 N N . ALA A 1 70 ? 14.550 11.849 1.454 1.00 49.16 70 ALA A N 1
ATOM 585 C CA . ALA A 1 70 ? 15.414 11.639 0.292 1.00 49.16 70 ALA A CA 1
ATOM 586 C C . ALA A 1 70 ? 16.894 11.365 0.641 1.00 49.16 70 ALA A C 1
ATOM 588 O O . ALA A 1 70 ? 17.674 11.078 -0.266 1.00 49.16 70 ALA A O 1
ATOM 589 N N . SER A 1 71 ? 17.297 11.447 1.918 1.00 55.34 71 SER A N 1
ATOM 590 C CA . SER A 1 71 ? 18.684 11.192 2.337 1.00 55.34 71 SER A CA 1
ATOM 591 C C . SER A 1 71 ? 18.901 9.728 2.728 1.00 55.34 71 SER A C 1
ATOM 593 O O . SER A 1 71 ? 18.047 9.102 3.363 1.00 55.34 71 SER A O 1
ATOM 595 N N . LYS A 1 72 ? 20.067 9.178 2.362 1.00 57.12 72 LYS A N 1
ATOM 596 C CA . LYS A 1 72 ? 20.456 7.805 2.717 1.00 57.12 72 LYS A CA 1
ATOM 597 C C . LYS A 1 72 ? 20.544 7.616 4.237 1.00 57.12 72 LYS A C 1
ATOM 599 O O . LYS A 1 72 ? 20.156 6.552 4.713 1.00 57.12 72 LYS A O 1
ATOM 604 N N . GLU A 1 73 ? 20.972 8.628 5.002 1.00 57.88 73 GLU A N 1
ATOM 605 C CA . GLU A 1 73 ? 21.044 8.523 6.469 1.00 57.88 73 GLU A CA 1
ATOM 606 C C . GLU A 1 73 ? 19.649 8.436 7.105 1.00 57.88 73 GLU A C 1
ATOM 608 O O . GLU A 1 73 ? 19.430 7.689 8.059 1.00 57.88 73 GLU A O 1
ATOM 613 N N . LEU A 1 74 ? 18.668 9.146 6.543 1.00 62.28 74 LEU A N 1
ATOM 614 C CA . LEU A 1 74 ? 17.304 9.156 7.068 1.00 62.28 74 LEU A CA 1
ATOM 615 C C . LEU A 1 74 ? 16.529 7.886 6.684 1.00 62.28 74 LEU A C 1
ATOM 617 O O . LEU A 1 74 ? 15.646 7.461 7.429 1.00 62.28 74 LEU A O 1
ATOM 621 N N . VAL A 1 75 ? 16.890 7.202 5.590 1.00 64.81 75 VAL A N 1
ATOM 622 C CA . VAL A 1 75 ? 16.311 5.885 5.255 1.00 64.81 75 VAL A CA 1
ATOM 623 C C . VAL A 1 75 ? 16.535 4.879 6.389 1.00 64.81 75 VAL A C 1
ATOM 625 O O . VAL A 1 75 ? 15.609 4.135 6.722 1.00 64.81 75 VAL A O 1
ATOM 628 N N . LEU A 1 76 ? 17.709 4.885 7.031 1.00 62.75 76 LEU A N 1
ATOM 629 C CA . LEU A 1 76 ? 18.001 4.028 8.185 1.00 62.75 76 LEU A CA 1
ATOM 630 C C . LEU A 1 76 ? 17.013 4.288 9.334 1.00 62.75 76 LEU A C 1
ATOM 632 O O . LEU A 1 76 ? 16.366 3.361 9.832 1.00 62.75 76 LEU A O 1
ATOM 636 N N . ILE A 1 77 ? 16.856 5.563 9.700 1.00 67.00 77 ILE A N 1
ATOM 637 C CA . ILE A 1 77 ? 16.046 6.005 10.840 1.00 67.00 77 ILE A CA 1
ATOM 638 C C . ILE A 1 77 ? 14.555 5.763 10.603 1.00 67.00 77 ILE A C 1
ATOM 640 O O . ILE A 1 77 ? 13.847 5.367 11.522 1.00 67.00 77 ILE A O 1
ATOM 644 N N . PHE A 1 78 ? 14.067 5.958 9.378 1.00 68.94 78 PHE A N 1
ATOM 645 C CA . PHE A 1 78 ? 12.633 5.909 9.079 1.00 68.94 78 PHE A CA 1
ATOM 646 C C . PHE A 1 78 ? 12.163 4.612 8.418 1.00 68.94 78 PHE A C 1
ATOM 648 O O . PHE A 1 78 ? 10.961 4.423 8.241 1.00 68.94 78 PHE A O 1
ATOM 655 N N . THR A 1 79 ? 13.073 3.696 8.083 1.00 73.94 79 THR A N 1
ATOM 656 C CA . THR A 1 79 ? 12.718 2.393 7.497 1.00 73.94 79 THR A CA 1
ATOM 657 C C . THR A 1 79 ? 13.150 1.244 8.400 1.00 73.94 79 THR A C 1
ATOM 659 O O . THR A 1 79 ? 12.310 0.448 8.820 1.00 73.94 79 THR A O 1
ATOM 662 N N . ILE A 1 80 ? 14.438 1.169 8.749 1.00 79.69 80 ILE A N 1
ATOM 663 C CA . ILE A 1 80 ? 14.992 0.013 9.468 1.00 79.69 80 ILE A CA 1
ATOM 664 C C . ILE A 1 80 ? 14.607 0.045 10.948 1.00 79.69 80 ILE A C 1
ATOM 666 O O . ILE A 1 80 ? 14.111 -0.955 11.464 1.00 79.69 80 ILE A O 1
ATOM 670 N N . ILE A 1 81 ? 14.763 1.187 11.626 1.00 84.94 81 ILE A N 1
ATOM 671 C CA . ILE A 1 81 ? 14.427 1.294 13.056 1.00 84.94 81 ILE A CA 1
ATOM 672 C C . ILE A 1 81 ? 12.938 0.982 13.308 1.00 84.94 81 ILE A C 1
ATOM 674 O O . ILE A 1 81 ? 12.659 0.093 14.116 1.00 84.94 81 ILE A O 1
ATOM 678 N N . PRO A 1 82 ? 11.964 1.599 12.602 1.00 87.38 82 PRO A N 1
ATOM 679 C CA . PRO A 1 82 ? 10.555 1.241 12.723 1.00 87.38 82 PRO A CA 1
ATOM 680 C C . PRO A 1 82 ? 10.298 -0.241 12.477 1.00 87.38 82 PRO A C 1
ATOM 682 O O . PRO A 1 82 ? 9.549 -0.858 13.230 1.00 87.38 82 PRO A O 1
ATOM 685 N N . LEU A 1 83 ? 10.947 -0.835 11.473 1.00 87.69 83 LEU A N 1
ATOM 686 C CA . LEU A 1 83 ? 10.788 -2.254 11.181 1.00 87.69 83 LEU A CA 1
ATOM 687 C C . LEU A 1 83 ? 11.227 -3.128 12.365 1.00 87.69 83 LEU A C 1
ATOM 689 O O . LEU A 1 83 ? 10.454 -3.976 12.813 1.00 87.69 83 LEU A O 1
ATOM 693 N N . LEU A 1 84 ? 12.428 -2.895 12.901 1.00 90.50 84 LEU A N 1
ATOM 694 C CA . LEU A 1 84 ? 12.980 -3.657 14.026 1.00 90.50 84 LEU A CA 1
ATOM 695 C C . LEU A 1 84 ? 12.153 -3.469 15.303 1.00 90.50 84 LEU A C 1
ATOM 697 O O . LEU A 1 84 ? 11.807 -4.445 15.972 1.00 90.50 84 LEU A O 1
ATOM 701 N N . VAL A 1 85 ? 11.765 -2.229 15.612 1.00 92.31 85 VAL A N 1
ATOM 702 C CA . VAL A 1 85 ? 10.902 -1.918 16.760 1.00 92.31 85 VAL A CA 1
ATOM 703 C C . VAL A 1 85 ? 9.532 -2.581 16.592 1.00 92.31 85 VAL A C 1
ATOM 705 O O . VAL A 1 85 ? 9.027 -3.200 17.530 1.00 92.31 85 VAL A O 1
ATOM 708 N N . GLY A 1 86 ? 8.949 -2.529 15.392 1.00 93.50 86 GLY A N 1
ATOM 709 C CA . GLY A 1 86 ? 7.692 -3.196 15.058 1.00 93.50 86 GLY A CA 1
ATOM 710 C C . GLY A 1 86 ? 7.768 -4.711 15.253 1.00 93.50 86 GLY A C 1
ATOM 711 O O . GLY A 1 86 ? 6.900 -5.288 15.913 1.00 93.50 86 GLY A O 1
ATOM 712 N N . MET A 1 87 ? 8.838 -5.349 14.765 1.00 93.94 87 MET A N 1
ATOM 713 C CA . MET A 1 87 ? 9.096 -6.778 14.970 1.00 93.94 87 MET A CA 1
ATOM 714 C C . MET A 1 87 ? 9.242 -7.126 16.455 1.00 93.94 87 MET A C 1
ATOM 716 O O . MET A 1 87 ? 8.618 -8.074 16.934 1.00 93.94 87 MET A O 1
ATOM 720 N N . PHE A 1 88 ? 9.998 -6.335 17.219 1.00 95.81 88 PHE A N 1
ATOM 721 C CA . PHE A 1 88 ? 10.182 -6.556 18.654 1.00 95.81 88 PHE A CA 1
ATOM 722 C C . PHE A 1 88 ? 8.873 -6.418 19.444 1.00 95.81 88 PHE A C 1
ATOM 724 O O . PHE A 1 88 ? 8.568 -7.232 20.331 1.00 95.81 88 PHE A O 1
ATOM 731 N N . ILE A 1 89 ? 8.077 -5.398 19.115 1.00 95.56 89 ILE A N 1
ATOM 732 C CA . ILE A 1 89 ? 6.765 -5.148 19.712 1.00 95.56 89 ILE A CA 1
ATOM 733 C C . ILE A 1 89 ? 5.813 -6.309 19.421 1.00 95.56 89 ILE A C 1
ATOM 735 O O . ILE A 1 89 ? 5.098 -6.722 20.337 1.00 95.56 89 ILE A O 1
ATOM 739 N N . LEU A 1 90 ? 5.839 -6.855 18.204 1.00 95.94 90 LEU A N 1
ATOM 740 C CA . LEU A 1 90 ? 4.947 -7.920 17.739 1.00 95.94 90 LEU A CA 1
ATOM 741 C C . LEU A 1 90 ? 5.518 -9.333 17.884 1.00 95.94 90 LEU A C 1
ATOM 743 O O . LEU A 1 90 ? 4.939 -10.275 17.356 1.00 95.94 90 LEU A O 1
ATOM 747 N N . ARG A 1 91 ? 6.639 -9.529 18.586 1.00 95.94 91 ARG A N 1
ATOM 748 C CA . ARG A 1 91 ? 7.335 -10.829 18.636 1.00 95.94 91 ARG A CA 1
ATOM 749 C C . ARG A 1 91 ? 6.434 -12.018 18.995 1.00 95.94 91 ARG A C 1
ATOM 751 O O . ARG A 1 91 ? 6.576 -13.090 18.419 1.00 95.94 91 ARG A O 1
ATOM 758 N N . LYS A 1 92 ? 5.475 -11.837 19.914 1.00 93.38 92 LYS A N 1
ATOM 759 C CA . LYS A 1 92 ? 4.552 -12.909 20.334 1.00 93.38 92 LYS A CA 1
ATOM 760 C C . LYS A 1 92 ? 3.550 -13.234 19.227 1.00 93.38 92 LYS A C 1
ATOM 762 O O . LYS A 1 92 ? 3.271 -14.399 18.955 1.00 93.38 92 LYS A O 1
ATOM 767 N N . GLU A 1 93 ? 3.029 -12.203 18.578 1.00 94.00 93 GLU A N 1
ATOM 768 C CA . GLU A 1 93 ? 2.111 -12.291 17.451 1.00 94.00 93 GLU A CA 1
ATOM 769 C C . GLU A 1 93 ? 2.803 -12.898 16.224 1.00 94.00 93 GLU A C 1
ATOM 771 O O . GLU A 1 93 ? 2.230 -13.772 15.583 1.00 94.00 93 GLU A O 1
ATOM 776 N N . ILE A 1 94 ? 4.050 -12.514 15.942 1.00 94.81 94 ILE A N 1
ATOM 777 C CA . ILE A 1 94 ? 4.868 -13.074 14.858 1.00 94.81 94 ILE A CA 1
ATOM 778 C C . ILE A 1 94 ? 5.082 -14.574 15.073 1.00 94.81 94 ILE A C 1
ATOM 780 O O . ILE A 1 94 ? 4.769 -15.361 14.181 1.00 94.81 94 ILE A O 1
ATOM 784 N N . LEU A 1 95 ? 5.533 -14.989 16.264 1.00 93.12 95 LEU A N 1
ATOM 785 C CA . LEU A 1 95 ? 5.725 -16.408 16.592 1.00 93.12 95 LEU A CA 1
ATOM 786 C C . LEU A 1 95 ? 4.430 -17.207 16.419 1.00 93.12 95 LEU A C 1
ATOM 788 O O . LEU A 1 95 ? 4.419 -18.260 15.783 1.00 93.12 95 LEU A O 1
ATOM 792 N N . LYS A 1 96 ? 3.313 -16.671 16.919 1.00 91.56 96 LYS A N 1
ATOM 793 C CA . LYS A 1 96 ? 1.991 -17.276 16.747 1.00 91.56 96 LYS A CA 1
ATOM 794 C C . LYS A 1 96 ? 1.652 -17.472 15.265 1.00 91.56 96 LYS A C 1
ATOM 796 O O . LYS A 1 96 ? 1.238 -18.553 14.853 1.00 91.56 96 LYS A O 1
ATOM 801 N N . ILE A 1 97 ? 1.835 -16.435 14.454 1.00 93.25 97 ILE A N 1
ATOM 802 C CA . ILE A 1 97 ? 1.491 -16.443 13.030 1.00 93.25 97 ILE A CA 1
ATOM 803 C C . ILE A 1 97 ? 2.346 -17.443 12.251 1.00 93.25 97 ILE A C 1
ATOM 805 O O . ILE A 1 97 ? 1.795 -18.160 11.414 1.00 93.25 97 ILE A O 1
ATOM 809 N N . LEU A 1 98 ? 3.644 -17.531 12.554 1.00 92.25 98 LEU A N 1
ATOM 810 C CA . LEU A 1 98 ? 4.566 -18.504 11.959 1.00 92.25 98 LEU A CA 1
ATOM 811 C C . LEU A 1 98 ? 4.117 -19.948 12.229 1.00 92.25 98 LEU A C 1
ATOM 813 O O . LEU A 1 98 ? 4.110 -20.776 11.318 1.00 92.25 98 LEU A O 1
ATOM 817 N N . VAL A 1 99 ? 3.663 -20.240 13.452 1.00 90.50 99 VAL A N 1
ATOM 818 C CA . VAL A 1 99 ? 3.197 -21.582 13.836 1.00 90.50 99 VAL A CA 1
ATOM 819 C C . VAL A 1 99 ? 1.882 -21.955 13.146 1.00 90.50 99 VAL A C 1
ATOM 821 O O . VAL A 1 99 ? 1.746 -23.077 12.654 1.00 90.50 99 VAL A O 1
ATOM 824 N N . PHE A 1 100 ? 0.912 -21.038 13.085 1.00 89.44 100 PHE A N 1
ATOM 825 C CA . PHE A 1 100 ? -0.436 -21.352 12.590 1.00 89.44 100 PHE A CA 1
ATOM 826 C C . PHE A 1 100 ? -0.609 -21.201 11.074 1.00 89.44 100 PHE A C 1
ATOM 828 O O . PHE A 1 100 ? -1.504 -21.821 10.499 1.00 89.44 100 PHE A O 1
ATOM 835 N N . ASN A 1 101 ? 0.240 -20.423 10.399 1.00 92.62 101 ASN A N 1
ATOM 836 C CA . ASN A 1 101 ? 0.096 -20.125 8.970 1.00 92.62 101 ASN A CA 1
ATOM 837 C C . ASN A 1 101 ? 1.199 -20.757 8.113 1.00 92.62 101 ASN A C 1
ATOM 839 O O . ASN A 1 101 ? 1.547 -20.213 7.066 1.00 92.62 101 ASN A O 1
ATOM 843 N N . LYS A 1 102 ? 1.705 -21.937 8.509 1.00 93.25 102 LYS A N 1
ATOM 844 C CA . LYS A 1 102 ? 2.766 -22.674 7.789 1.00 93.25 102 LYS A CA 1
ATOM 845 C C . LYS A 1 102 ? 2.524 -22.766 6.284 1.00 93.25 102 LYS A C 1
ATOM 847 O O . LYS A 1 102 ? 3.451 -22.583 5.512 1.00 93.25 102 LYS A O 1
ATOM 852 N N . ARG A 1 103 ? 1.274 -22.989 5.851 1.00 93.62 103 ARG A N 1
ATOM 853 C CA . ARG A 1 103 ? 0.925 -23.016 4.419 1.00 93.62 103 ARG A CA 1
ATOM 854 C C . ARG A 1 103 ? 1.159 -21.670 3.732 1.00 93.62 103 ARG A C 1
ATOM 856 O O . ARG A 1 103 ? 1.682 -21.658 2.632 1.00 93.62 103 ARG A O 1
ATOM 863 N N . SER A 1 104 ? 0.772 -20.552 4.341 1.00 95.50 104 SER A N 1
ATOM 864 C CA . SER A 1 104 ? 0.994 -19.231 3.738 1.00 95.50 104 SER A CA 1
ATOM 865 C C . SER A 1 104 ? 2.486 -18.939 3.587 1.00 95.50 104 SER A C 1
ATOM 867 O O . SER A 1 104 ? 2.896 -18.498 2.521 1.00 95.50 104 SER A O 1
ATOM 869 N N . PHE A 1 105 ? 3.297 -19.269 4.598 1.00 96.75 105 PHE A N 1
ATOM 870 C CA . PHE A 1 105 ? 4.754 -19.142 4.502 1.00 96.75 105 PHE A CA 1
ATOM 871 C C . PHE A 1 105 ? 5.353 -20.094 3.471 1.00 96.75 105 PHE A C 1
ATOM 873 O O . PHE A 1 105 ? 6.089 -19.626 2.622 1.00 96.75 105 PHE A O 1
ATOM 880 N N . LEU A 1 106 ? 4.980 -21.377 3.471 1.00 96.25 106 LEU A N 1
ATOM 881 C CA . LEU A 1 106 ? 5.468 -22.362 2.502 1.00 96.25 106 LEU A CA 1
ATOM 882 C C . LEU A 1 106 ? 5.239 -21.908 1.056 1.00 96.25 106 LEU A C 1
ATOM 884 O O . LEU A 1 106 ? 6.179 -21.858 0.273 1.00 96.25 106 LEU A O 1
ATOM 888 N N . PHE A 1 107 ? 4.000 -21.551 0.705 1.00 96.75 107 PHE A N 1
ATOM 889 C CA . PHE A 1 107 ? 3.679 -21.125 -0.659 1.00 96.75 107 PHE A CA 1
ATOM 890 C C . PHE A 1 107 ? 4.368 -19.806 -1.022 1.00 96.75 107 PHE A C 1
ATOM 892 O O . PHE A 1 107 ? 4.820 -19.644 -2.152 1.00 96.75 107 PHE A O 1
ATOM 899 N N . PHE A 1 108 ? 4.521 -18.885 -0.067 1.00 96.75 108 PHE A N 1
ATOM 900 C CA . PHE A 1 108 ? 5.303 -17.677 -0.306 1.00 96.75 108 PHE A CA 1
ATOM 901 C C . PHE A 1 108 ? 6.792 -17.988 -0.511 1.00 96.75 108 PHE A C 1
ATOM 903 O O . PHE A 1 108 ? 7.392 -17.467 -1.442 1.00 96.75 108 PHE A O 1
ATOM 910 N N . SER A 1 109 ? 7.380 -18.885 0.284 1.00 97.00 109 SER A N 1
ATOM 911 C CA . SER A 1 109 ? 8.769 -19.331 0.134 1.00 97.00 109 SER A CA 1
ATOM 912 C C . SER A 1 109 ? 9.015 -20.028 -1.200 1.00 97.00 109 SER A C 1
ATOM 914 O O . SER A 1 109 ? 10.066 -19.809 -1.786 1.00 97.00 109 SER A O 1
ATOM 916 N N . ILE A 1 110 ? 8.049 -20.797 -1.716 1.00 97.00 110 ILE A N 1
ATOM 917 C CA . ILE A 1 110 ? 8.123 -21.382 -3.065 1.00 97.00 110 ILE A CA 1
ATOM 918 C C . ILE A 1 110 ? 8.182 -20.279 -4.131 1.00 97.00 110 ILE A C 1
ATOM 920 O O . ILE A 1 110 ? 9.010 -20.357 -5.032 1.00 97.00 110 ILE A O 1
ATOM 924 N N . LEU A 1 111 ? 7.356 -19.228 -4.018 1.00 96.00 111 LEU A N 1
ATOM 925 C CA . LEU A 1 111 ? 7.416 -18.086 -4.942 1.00 96.00 111 LEU A CA 1
ATOM 926 C C . LEU A 1 111 ? 8.763 -17.361 -4.861 1.00 96.00 111 LEU A C 1
ATOM 928 O O . LEU A 1 111 ? 9.354 -17.061 -5.891 1.00 96.00 111 LEU A O 1
ATOM 932 N N . ILE A 1 112 ? 9.260 -17.101 -3.649 1.00 96.12 112 ILE A N 1
ATOM 933 C CA . ILE A 1 112 ? 10.576 -16.486 -3.438 1.00 96.12 112 ILE A CA 1
ATOM 934 C C . ILE A 1 112 ? 11.682 -17.346 -4.049 1.00 96.12 112 ILE A C 1
ATOM 936 O O . ILE A 1 112 ? 12.512 -16.816 -4.774 1.00 96.12 112 ILE A O 1
ATOM 940 N N . LEU A 1 113 ? 11.673 -18.657 -3.799 1.00 96.31 113 LEU A N 1
ATOM 941 C CA . LEU A 1 113 ? 12.644 -19.588 -4.367 1.00 96.31 113 LEU A CA 1
ATOM 942 C C . LEU A 1 113 ? 12.606 -19.553 -5.895 1.00 96.31 113 LEU A C 1
ATOM 944 O O . LEU A 1 113 ? 13.655 -19.484 -6.525 1.00 96.31 113 LEU A O 1
ATOM 948 N N . TYR A 1 114 ? 11.409 -19.539 -6.482 1.00 95.69 114 TYR A N 1
ATOM 949 C CA . TYR A 1 114 ? 11.245 -19.417 -7.924 1.00 95.69 114 TYR A CA 1
ATOM 950 C C . TYR A 1 114 ? 11.839 -18.106 -8.464 1.00 95.69 114 TYR A C 1
ATOM 952 O O . TYR A 1 114 ? 12.632 -18.143 -9.402 1.00 95.69 114 TYR A O 1
ATOM 960 N N . PHE A 1 115 ? 11.544 -16.958 -7.841 1.00 95.56 115 PHE A N 1
ATOM 961 C CA . PHE A 1 115 ? 12.161 -15.683 -8.227 1.00 95.56 115 PHE A CA 1
ATOM 962 C C . PHE A 1 115 ? 13.685 -15.701 -8.065 1.00 95.56 115 PHE A C 1
ATOM 964 O O . PHE A 1 115 ? 14.382 -15.156 -8.913 1.00 95.56 115 PHE A O 1
ATOM 971 N N . THR A 1 116 ? 14.215 -16.346 -7.022 1.00 95.25 116 THR A N 1
ATOM 972 C CA . THR A 1 116 ? 15.662 -16.503 -6.827 1.00 95.25 116 THR A CA 1
ATOM 973 C C . THR A 1 116 ? 16.289 -17.344 -7.936 1.00 95.25 116 THR A C 1
ATOM 975 O O . THR A 1 116 ? 17.326 -16.957 -8.460 1.00 95.25 116 THR A O 1
ATOM 978 N N . ILE A 1 117 ? 15.664 -18.456 -8.337 1.00 94.81 117 ILE A N 1
ATOM 979 C CA . ILE A 1 117 ? 16.140 -19.276 -9.463 1.00 94.81 117 ILE A CA 1
ATOM 980 C C . ILE A 1 117 ? 16.163 -18.438 -10.746 1.00 94.81 117 ILE A C 1
ATOM 982 O O . ILE A 1 117 ? 17.179 -18.393 -11.429 1.00 94.81 117 ILE A O 1
ATOM 986 N N . MET A 1 118 ? 15.084 -17.708 -11.037 1.00 94.69 118 MET A N 1
ATOM 987 C CA . MET A 1 118 ? 15.003 -16.854 -12.229 1.00 94.69 118 MET A CA 1
ATOM 988 C C . MET A 1 118 ? 15.968 -15.662 -12.189 1.00 94.69 118 MET A C 1
ATOM 990 O O . MET A 1 118 ? 16.412 -15.200 -13.234 1.00 94.69 118 MET A O 1
ATOM 994 N N . PHE A 1 119 ? 16.315 -15.169 -10.999 1.00 95.25 119 PHE A N 1
ATOM 995 C CA . PHE A 1 119 ? 17.384 -14.189 -10.810 1.00 95.25 119 PHE A CA 1
ATOM 996 C C . PHE A 1 119 ? 18.761 -14.784 -11.122 1.00 95.25 119 PHE A C 1
ATOM 998 O O . PHE A 1 119 ? 19.533 -14.156 -11.841 1.00 95.25 119 PHE A O 1
ATOM 1005 N N . LEU A 1 120 ? 19.054 -15.996 -10.639 1.00 94.62 120 LEU A N 1
ATOM 1006 C CA . LEU A 1 120 ? 20.322 -16.681 -10.913 1.00 94.62 120 LEU A CA 1
ATOM 1007 C C . LEU A 1 120 ? 20.494 -17.009 -12.402 1.00 94.62 120 LEU A C 1
ATOM 1009 O O . LEU A 1 120 ? 21.610 -16.944 -12.907 1.00 94.62 120 LEU A O 1
ATOM 1013 N N . LEU A 1 121 ? 19.401 -17.322 -13.099 1.00 92.19 121 LEU A N 1
ATOM 1014 C CA . LEU A 1 121 ? 19.389 -17.575 -14.545 1.00 92.19 121 LEU A CA 1
ATOM 1015 C C . LEU A 1 121 ? 19.312 -16.294 -15.398 1.00 92.19 121 LEU A C 1
ATOM 1017 O O . LEU A 1 121 ? 19.421 -16.373 -16.617 1.00 92.19 121 LEU A O 1
ATOM 1021 N N . GLY A 1 122 ? 19.076 -15.135 -14.778 1.00 90.94 122 GLY A N 1
ATOM 1022 C CA . GLY A 1 122 ? 18.877 -13.855 -15.454 1.00 90.94 122 GLY A CA 1
ATOM 1023 C C . GLY A 1 122 ? 20.156 -13.016 -15.599 1.00 90.94 122 GLY A C 1
ATOM 1024 O O . GLY A 1 122 ? 21.254 -13.491 -15.315 1.00 90.94 122 GLY A O 1
ATOM 1025 N N . PRO A 1 123 ? 20.028 -11.734 -15.990 1.00 89.56 123 PRO A N 1
ATOM 1026 C CA . PRO A 1 123 ? 21.170 -10.865 -16.304 1.00 89.56 123 PRO A CA 1
ATOM 1027 C C . PRO A 1 123 ? 21.990 -10.416 -15.085 1.00 89.56 123 PRO A C 1
ATOM 1029 O O . PRO A 1 123 ? 23.097 -9.913 -15.243 1.00 89.56 123 PRO A O 1
ATOM 1032 N N . GLN A 1 124 ? 21.459 -10.565 -13.865 1.00 92.19 124 GLN A N 1
ATOM 1033 C CA . GLN A 1 124 ? 22.137 -10.220 -12.603 1.00 92.19 124 GLN A CA 1
ATOM 1034 C C . GLN A 1 124 ? 22.732 -8.795 -12.548 1.00 92.19 124 GLN A C 1
ATOM 1036 O O . GLN A 1 124 ? 23.686 -8.536 -11.809 1.00 92.19 124 GLN A O 1
ATOM 1041 N N . ASN A 1 125 ? 22.150 -7.847 -13.287 1.00 90.25 125 ASN A N 1
ATOM 1042 C CA . ASN A 1 125 ? 22.527 -6.436 -13.235 1.00 90.25 125 ASN A CA 1
ATOM 1043 C C . ASN A 1 125 ? 22.245 -5.824 -11.836 1.00 90.25 125 ASN A C 1
ATOM 1045 O O . ASN A 1 125 ? 21.568 -6.416 -10.987 1.00 90.25 125 ASN A O 1
ATOM 1049 N N . GLU A 1 126 ? 22.770 -4.624 -11.566 1.00 87.94 126 GLU A N 1
ATOM 1050 C CA . GLU A 1 126 ? 22.602 -3.955 -10.261 1.00 87.94 126 GLU A CA 1
ATOM 1051 C C . GLU A 1 126 ? 21.126 -3.760 -9.878 1.00 87.94 126 GLU A C 1
ATOM 1053 O O . GLU A 1 126 ? 20.748 -3.929 -8.714 1.00 87.94 126 GLU A O 1
ATOM 1058 N N . TYR A 1 127 ? 20.267 -3.484 -10.864 1.00 87.94 127 TYR A N 1
ATOM 1059 C CA . TYR A 1 127 ? 18.830 -3.377 -10.640 1.00 87.94 127 TYR A CA 1
ATOM 1060 C C . TYR A 1 127 ? 18.237 -4.710 -10.167 1.00 87.94 127 TYR A C 1
ATOM 1062 O O . TYR A 1 127 ? 17.542 -4.734 -9.154 1.00 87.94 127 TYR A O 1
ATOM 1070 N N . ALA A 1 128 ? 18.552 -5.826 -10.827 1.00 91.00 128 ALA A N 1
ATOM 1071 C CA . ALA A 1 128 ? 18.085 -7.165 -10.485 1.00 91.00 128 ALA A CA 1
ATOM 1072 C C . ALA A 1 128 ? 18.533 -7.594 -9.076 1.00 91.00 128 ALA A C 1
ATOM 1074 O O . ALA A 1 128 ? 17.721 -8.130 -8.313 1.00 91.00 128 ALA A O 1
ATOM 1075 N N . LYS A 1 129 ? 19.784 -7.292 -8.692 1.00 91.00 129 LYS A N 1
ATOM 1076 C CA . LYS A 1 129 ? 20.313 -7.546 -7.337 1.00 91.00 129 LYS A CA 1
ATOM 1077 C C . LYS A 1 129 ? 19.525 -6.785 -6.272 1.00 91.00 129 LYS A C 1
ATOM 1079 O O . LYS A 1 129 ? 19.083 -7.360 -5.274 1.00 91.00 129 LYS A O 1
ATOM 1084 N N . GLU A 1 130 ? 19.297 -5.491 -6.488 1.00 86.56 130 GLU A N 1
ATOM 1085 C CA . GLU A 1 130 ? 18.506 -4.681 -5.562 1.00 86.56 130 GLU A CA 1
ATOM 1086 C C . GLU A 1 130 ? 17.042 -5.160 -5.521 1.00 86.56 130 GLU A C 1
ATOM 1088 O O . GLU A 1 130 ? 16.402 -5.194 -4.461 1.00 86.56 130 GLU A O 1
ATOM 1093 N N . LYS A 1 131 ? 16.521 -5.577 -6.680 1.00 89.88 131 LYS A N 1
ATOM 1094 C CA . LYS A 1 131 ? 15.153 -6.051 -6.864 1.00 89.88 131 LYS A CA 1
ATOM 1095 C C . LYS A 1 131 ? 14.882 -7.311 -6.045 1.00 89.88 131 LYS A C 1
ATOM 1097 O O . LYS A 1 131 ? 13.915 -7.328 -5.281 1.00 89.88 131 LYS A O 1
ATOM 1102 N N . ILE A 1 132 ? 15.730 -8.339 -6.140 1.00 93.06 132 ILE A N 1
ATOM 1103 C CA . ILE A 1 132 ? 15.516 -9.608 -5.425 1.00 93.06 132 ILE A CA 1
ATOM 1104 C C . ILE A 1 132 ? 15.612 -9.428 -3.902 1.00 93.06 132 ILE A C 1
ATOM 1106 O O . ILE A 1 132 ? 14.764 -9.942 -3.166 1.00 93.06 132 ILE A O 1
ATOM 1110 N N . LEU A 1 133 ? 16.552 -8.604 -3.420 1.00 89.00 133 LEU A N 1
ATOM 1111 C CA . LEU A 1 133 ? 16.682 -8.285 -1.995 1.00 89.00 133 LEU A CA 1
ATOM 1112 C C . LEU A 1 133 ? 15.430 -7.572 -1.464 1.00 89.00 133 LEU A C 1
ATOM 1114 O O . LEU A 1 133 ? 14.863 -7.963 -0.437 1.00 89.00 133 LEU A O 1
ATOM 1118 N N . LYS A 1 134 ? 14.954 -6.546 -2.184 1.00 87.06 134 LYS A N 1
ATOM 1119 C CA . LYS A 1 134 ? 13.718 -5.831 -1.833 1.00 87.06 134 LYS A CA 1
ATOM 1120 C C . LYS A 1 134 ? 12.510 -6.760 -1.864 1.00 87.06 134 LYS A C 1
ATOM 1122 O O . LYS A 1 134 ? 11.667 -6.662 -0.974 1.00 87.06 134 LYS A O 1
ATOM 1127 N N . LEU A 1 135 ? 12.417 -7.645 -2.856 1.00 91.12 135 LEU A N 1
ATOM 1128 C CA . LEU A 1 135 ? 11.326 -8.610 -2.989 1.00 91.12 135 LEU A CA 1
ATOM 1129 C C . LEU A 1 135 ? 11.277 -9.546 -1.775 1.00 91.12 135 LEU A C 1
ATOM 1131 O O . LEU A 1 135 ? 10.208 -9.693 -1.179 1.00 91.12 135 LEU A O 1
ATOM 1135 N N . PHE A 1 136 ? 12.422 -10.094 -1.356 1.00 90.69 136 PHE A N 1
ATOM 1136 C CA . PHE A 1 136 ? 12.532 -10.954 -0.175 1.00 90.69 136 PHE A CA 1
ATOM 1137 C C . PHE A 1 136 ? 12.087 -10.229 1.103 1.00 90.69 136 PHE A C 1
ATOM 1139 O O . PHE A 1 136 ? 11.137 -10.651 1.770 1.00 90.69 136 PHE A O 1
ATOM 1146 N N . VAL A 1 137 ? 12.735 -9.104 1.426 1.00 88.25 137 VAL A N 1
ATOM 1147 C CA . VAL A 1 137 ? 12.503 -8.382 2.687 1.00 88.25 137 VAL A CA 1
ATOM 1148 C C . VAL A 1 137 ? 11.076 -7.842 2.748 1.00 88.25 137 VAL A C 1
ATOM 1150 O O . VAL A 1 137 ? 10.355 -8.098 3.713 1.00 88.25 137 VAL A O 1
ATOM 1153 N N . ARG A 1 138 ? 10.623 -7.131 1.707 1.00 87.38 138 ARG A N 1
ATOM 1154 C CA . ARG A 1 138 ? 9.262 -6.574 1.682 1.00 87.38 138 ARG A CA 1
ATOM 1155 C C . ARG A 1 138 ? 8.221 -7.679 1.682 1.00 87.38 138 ARG A C 1
ATOM 1157 O O . ARG A 1 138 ? 7.230 -7.568 2.396 1.00 87.38 138 ARG A O 1
ATOM 1164 N N . GLY A 1 139 ? 8.453 -8.737 0.912 1.00 91.62 139 GLY A N 1
ATOM 1165 C CA . GLY A 1 139 ? 7.555 -9.872 0.784 1.00 91.62 139 GLY A CA 1
ATOM 1166 C C . GLY A 1 139 ? 7.169 -10.481 2.127 1.00 91.62 139 GLY A C 1
ATOM 1167 O O . GLY A 1 139 ? 5.987 -10.512 2.481 1.00 91.62 139 GLY A O 1
ATOM 1168 N N . TYR A 1 140 ? 8.166 -10.905 2.908 1.00 93.19 140 TYR A N 1
ATOM 1169 C CA . TYR A 1 140 ? 7.914 -11.525 4.209 1.00 93.19 140 TYR A CA 1
ATOM 1170 C C . TYR A 1 140 ? 7.356 -10.540 5.234 1.00 93.19 140 TYR A C 1
ATOM 1172 O O . TYR A 1 140 ? 6.451 -10.906 5.986 1.00 93.19 140 TYR A O 1
ATOM 1180 N N . VAL A 1 141 ? 7.827 -9.289 5.249 1.00 92.00 141 VAL A N 1
ATOM 1181 C CA . VAL A 1 141 ? 7.296 -8.280 6.178 1.00 92.00 141 VAL A CA 1
ATOM 1182 C C . VAL A 1 141 ? 5.815 -8.015 5.906 1.00 92.00 141 VAL A C 1
ATOM 1184 O O . VAL A 1 141 ? 5.018 -8.018 6.845 1.00 92.00 141 VAL A O 1
ATOM 1187 N N . TRP A 1 142 ? 5.418 -7.847 4.639 1.00 91.44 142 TRP A N 1
ATOM 1188 C CA . TRP A 1 142 ? 4.014 -7.647 4.271 1.00 91.44 142 TRP A CA 1
ATOM 1189 C C . TRP A 1 142 ? 3.154 -8.866 4.597 1.00 91.44 142 TRP A C 1
ATOM 1191 O O . TRP A 1 142 ? 2.071 -8.702 5.161 1.00 91.44 142 TRP A O 1
ATOM 1201 N N . LEU A 1 143 ? 3.634 -10.077 4.298 1.00 94.94 143 LEU A N 1
ATOM 1202 C CA . LEU A 1 143 ? 2.923 -11.312 4.628 1.00 94.94 143 LEU A CA 1
ATOM 1203 C C . LEU A 1 143 ? 2.677 -11.425 6.139 1.00 94.94 143 LEU A C 1
ATOM 1205 O O . LEU A 1 143 ? 1.545 -11.649 6.567 1.00 94.94 143 LEU A O 1
ATOM 1209 N N . VAL A 1 144 ? 3.714 -11.218 6.955 1.00 94.81 144 VAL A N 1
ATOM 1210 C CA . VAL A 1 144 ? 3.614 -11.251 8.422 1.00 94.81 144 VAL A CA 1
ATOM 1211 C C . VAL A 1 144 ? 2.644 -10.181 8.922 1.00 94.81 144 VAL A C 1
ATOM 1213 O O . VAL A 1 144 ? 1.727 -10.495 9.683 1.00 94.81 144 VAL A O 1
ATOM 1216 N N . ALA A 1 145 ? 2.798 -8.933 8.475 1.00 93.94 145 ALA A N 1
ATOM 1217 C CA . ALA A 1 145 ? 1.964 -7.824 8.925 1.00 93.94 145 ALA A CA 1
ATOM 1218 C C . ALA A 1 145 ? 0.479 -8.044 8.589 1.00 93.94 145 ALA A C 1
ATOM 1220 O O . ALA A 1 145 ? -0.385 -7.846 9.449 1.00 93.94 145 ALA A O 1
ATOM 1221 N N . PHE A 1 146 ? 0.166 -8.517 7.377 1.00 94.31 146 PHE A N 1
ATOM 1222 C CA . PHE A 1 146 ? -1.216 -8.795 6.990 1.00 94.31 146 PHE A CA 1
ATOM 1223 C C . PHE A 1 146 ? -1.796 -10.034 7.665 1.00 94.31 146 PHE A C 1
ATOM 1225 O O . PHE A 1 146 ? -2.963 -10.000 8.051 1.00 94.31 146 PHE A O 1
ATOM 1232 N N . LEU A 1 147 ? -1.019 -11.094 7.891 1.00 94.88 147 LEU A N 1
ATOM 1233 C CA . LEU A 1 147 ? -1.504 -12.233 8.670 1.00 94.88 147 LEU A CA 1
ATOM 1234 C C . LEU A 1 147 ? -1.837 -11.812 10.112 1.00 94.88 147 LEU A C 1
ATOM 1236 O O . LEU A 1 147 ? -2.903 -12.181 10.614 1.00 94.88 147 LEU A O 1
ATOM 1240 N N . ILE A 1 148 ? -0.992 -10.993 10.762 1.00 94.25 148 ILE A N 1
ATOM 1241 C CA . ILE A 1 148 ? -1.285 -10.439 12.098 1.00 94.25 148 ILE A CA 1
ATOM 1242 C C . ILE A 1 148 ? -2.577 -9.616 12.046 1.00 94.25 148 ILE A C 1
ATOM 1244 O O . ILE A 1 148 ? -3.447 -9.779 12.906 1.00 94.25 148 ILE A O 1
ATOM 1248 N N . TYR A 1 149 ? -2.725 -8.764 11.028 1.00 93.25 149 TYR A N 1
ATOM 1249 C CA . TYR A 1 149 ? -3.919 -7.947 10.826 1.00 93.25 149 TYR A CA 1
ATOM 1250 C C . TYR A 1 149 ? -5.193 -8.793 10.669 1.00 93.25 149 TYR A C 1
ATOM 1252 O O . TYR A 1 149 ? -6.211 -8.515 11.305 1.00 93.25 149 TYR A O 1
ATOM 1260 N N . VAL A 1 150 ? -5.131 -9.865 9.874 1.00 92.25 150 VAL A N 1
ATOM 1261 C CA . VAL A 1 150 ? -6.261 -10.772 9.634 1.00 92.25 150 VAL A CA 1
ATOM 1262 C C . VAL A 1 150 ? -6.653 -11.538 10.900 1.00 92.25 150 VAL A C 1
ATOM 1264 O O . VAL A 1 150 ? -7.846 -11.729 11.152 1.00 92.25 150 VAL A O 1
ATOM 1267 N N . GLN A 1 151 ? -5.672 -11.961 11.702 1.00 90.94 151 GLN A N 1
ATOM 1268 C CA . GLN A 1 151 ? -5.862 -12.877 12.831 1.00 90.94 151 GLN A CA 1
ATOM 1269 C C . GLN A 1 151 ? -5.866 -12.199 14.213 1.00 90.94 151 GLN A C 1
ATOM 1271 O O . GLN A 1 151 ? -5.783 -12.879 15.238 1.00 90.94 151 GLN A O 1
ATOM 1276 N N . THR A 1 152 ? -6.032 -10.876 14.286 1.00 89.31 152 THR A N 1
ATOM 1277 C CA . THR A 1 152 ? -6.069 -10.177 15.578 1.00 89.31 152 THR A CA 1
ATOM 1278 C C . THR A 1 152 ? -7.304 -9.301 15.742 1.00 89.31 152 THR A C 1
ATOM 1280 O O . THR A 1 152 ? -7.458 -8.275 15.089 1.00 89.31 152 THR A O 1
ATOM 1283 N N . TYR A 1 153 ? -8.166 -9.656 16.700 1.00 85.75 153 TYR A N 1
ATOM 1284 C CA . TYR A 1 153 ? -9.418 -8.934 16.972 1.00 85.75 153 TYR A CA 1
ATOM 1285 C C . TYR A 1 153 ? -9.220 -7.550 17.612 1.00 85.75 153 TYR A C 1
ATOM 1287 O O . TYR A 1 153 ? -10.101 -6.695 17.546 1.00 85.75 153 TYR A O 1
ATOM 1295 N N . ARG A 1 154 ? -8.073 -7.321 18.266 1.00 84.94 154 ARG A N 1
ATOM 1296 C CA . ARG A 1 154 ? -7.801 -6.103 19.048 1.00 84.94 154 ARG A CA 1
ATOM 1297 C C . ARG A 1 154 ? -7.397 -4.895 18.204 1.00 84.94 154 ARG A C 1
ATOM 1299 O O . ARG A 1 154 ? -7.189 -3.836 18.787 1.00 84.94 154 ARG A O 1
ATOM 1306 N N . ILE A 1 155 ? -7.271 -5.030 16.890 1.00 90.31 155 ILE A N 1
ATOM 1307 C CA . ILE A 1 155 ? -6.822 -3.944 16.016 1.00 90.31 155 ILE A CA 1
ATOM 1308 C C . ILE A 1 155 ? -7.999 -3.038 15.655 1.00 90.31 155 ILE A C 1
ATOM 1310 O O . ILE A 1 155 ? -8.966 -3.486 15.043 1.00 90.31 155 ILE A O 1
ATOM 1314 N N . SER A 1 156 ? -7.896 -1.751 15.972 1.00 90.06 156 SER A N 1
ATOM 1315 C CA . SER A 1 156 ? -8.812 -0.717 15.497 1.00 90.06 156 SER A CA 1
ATOM 1316 C C . SER A 1 156 ? -8.423 -0.238 14.097 1.00 90.06 156 SER A C 1
ATOM 1318 O O . SER A 1 156 ? -7.402 0.427 13.913 1.00 90.06 156 SER A O 1
ATOM 1320 N N . ASN A 1 157 ? -9.282 -0.499 13.109 1.00 90.19 157 ASN A N 1
ATOM 1321 C CA . ASN A 1 157 ? -9.101 0.012 11.745 1.00 90.19 157 ASN A CA 1
ATOM 1322 C C . ASN A 1 157 ? -9.100 1.545 11.683 1.00 90.19 157 ASN A C 1
ATOM 1324 O O . ASN A 1 157 ? -8.388 2.127 10.873 1.00 90.19 157 ASN A O 1
ATOM 1328 N N . ARG A 1 158 ? -9.853 2.204 12.572 1.00 88.50 158 ARG A N 1
ATOM 1329 C CA . ARG A 1 158 ? -9.893 3.672 12.660 1.00 88.50 158 ARG A CA 1
ATOM 1330 C C . ARG A 1 158 ? -8.572 4.259 13.119 1.00 88.50 158 ARG A C 1
ATOM 1332 O O . ARG A 1 158 ? -8.153 5.280 12.593 1.00 88.50 158 ARG A O 1
ATOM 1339 N N . ASN A 1 159 ? -7.914 3.606 14.079 1.00 89.81 159 ASN A N 1
ATOM 1340 C CA . ASN A 1 159 ? -6.612 4.059 14.564 1.00 89.81 159 ASN A CA 1
ATOM 1341 C C . ASN A 1 159 ? -5.586 4.004 13.437 1.00 89.81 159 ASN A C 1
ATOM 1343 O O . ASN A 1 159 ? -4.927 5.004 13.182 1.00 89.81 159 ASN A O 1
ATOM 1347 N N . LEU A 1 160 ? -5.524 2.878 12.717 1.00 91.62 160 LEU A N 1
ATOM 1348 C CA . LEU A 1 160 ? -4.650 2.744 11.551 1.00 91.62 160 LEU A CA 1
ATOM 1349 C C . LEU A 1 160 ? -4.969 3.803 10.487 1.00 91.62 160 LEU A C 1
ATOM 1351 O O . LEU A 1 160 ? -4.059 4.464 10.001 1.00 91.62 160 LEU A O 1
ATOM 1355 N N . ALA A 1 161 ? -6.249 4.019 10.175 1.00 92.38 161 ALA A N 1
ATOM 1356 C CA . ALA A 1 161 ? -6.674 5.027 9.210 1.00 92.38 161 ALA A CA 1
ATOM 1357 C C . ALA A 1 161 ? -6.216 6.449 9.587 1.00 92.38 161 ALA A C 1
ATOM 1359 O O . ALA A 1 161 ? -5.631 7.144 8.760 1.00 92.38 161 ALA A O 1
ATOM 1360 N N . ILE A 1 162 ? -6.421 6.871 10.839 1.00 91.38 162 ILE A N 1
ATOM 1361 C CA . ILE A 1 162 ? -5.992 8.195 11.316 1.00 91.38 162 ILE A CA 1
ATOM 1362 C C . ILE A 1 162 ? -4.464 8.328 11.262 1.00 91.38 162 ILE A C 1
ATOM 1364 O O . ILE A 1 162 ? -3.967 9.356 10.812 1.00 91.38 162 ILE A O 1
ATOM 1368 N N . LEU A 1 163 ? -3.714 7.288 11.646 1.00 92.00 163 LEU A N 1
ATOM 1369 C CA . LEU A 1 163 ? -2.249 7.299 11.560 1.00 92.00 163 LEU A CA 1
ATOM 1370 C C . LEU A 1 163 ? -1.755 7.496 10.117 1.00 92.00 163 LEU A C 1
ATOM 1372 O O . LEU A 1 163 ? -0.851 8.295 9.889 1.00 92.00 163 LEU A O 1
ATOM 1376 N N . PHE A 1 164 ? -2.368 6.827 9.135 1.00 92.00 164 PHE A N 1
ATOM 1377 C CA . PHE A 1 164 ? -2.015 7.008 7.721 1.00 92.00 164 PHE A CA 1
ATOM 1378 C C . PHE A 1 164 ? -2.362 8.405 7.186 1.00 92.00 164 PHE A C 1
ATOM 1380 O O . PHE A 1 164 ? -1.616 8.936 6.367 1.00 92.00 164 PHE A O 1
ATOM 1387 N N . ILE A 1 165 ? -3.447 9.025 7.661 1.00 92.44 165 ILE A N 1
ATOM 1388 C CA . ILE A 1 165 ? -3.780 10.419 7.325 1.00 92.44 165 ILE A CA 1
ATOM 1389 C C . ILE A 1 165 ? -2.767 11.399 7.913 1.00 92.44 165 ILE A C 1
ATOM 1391 O O . ILE A 1 165 ? -2.287 12.273 7.196 1.00 92.44 165 ILE A O 1
ATOM 1395 N N . ILE A 1 166 ? -2.402 11.237 9.188 1.00 91.69 166 ILE A N 1
ATOM 1396 C CA . ILE A 1 166 ? -1.383 12.084 9.820 1.00 91.69 166 ILE A CA 1
ATOM 1397 C C . ILE A 1 166 ? -0.058 11.945 9.066 1.00 91.69 166 ILE A C 1
ATOM 1399 O O . ILE A 1 166 ? 0.608 12.942 8.811 1.00 91.69 166 ILE A O 1
ATOM 1403 N N . LEU A 1 167 ? 0.292 10.731 8.634 1.00 89.88 167 LEU A N 1
ATOM 1404 C CA . LEU A 1 167 ? 1.488 10.490 7.832 1.00 89.88 167 LEU A CA 1
ATOM 1405 C C . LEU A 1 167 ? 1.427 11.177 6.456 1.00 89.88 167 LEU A C 1
ATOM 1407 O O . LEU A 1 167 ? 2.448 11.657 5.970 1.00 89.88 167 LEU A O 1
ATOM 1411 N N . ALA A 1 168 ? 0.244 11.258 5.834 1.00 91.19 168 ALA A N 1
ATOM 1412 C CA . ALA A 1 168 ? 0.051 11.979 4.571 1.00 91.19 168 ALA A CA 1
ATOM 1413 C C . ALA A 1 168 ? 0.272 13.482 4.737 1.00 91.19 168 ALA A C 1
ATOM 1415 O O . ALA A 1 168 ? 0.942 14.111 3.921 1.00 91.19 168 ALA A O 1
ATOM 1416 N N . LEU A 1 169 ? -0.272 14.039 5.817 1.00 91.94 169 LEU A N 1
ATOM 1417 C CA . LEU A 1 169 ? -0.158 15.454 6.151 1.00 91.94 169 LEU A CA 1
ATOM 1418 C C . LEU A 1 169 ? 1.267 15.818 6.567 1.00 91.94 169 LEU A C 1
ATOM 1420 O O . LEU A 1 169 ? 1.785 16.846 6.135 1.00 91.94 169 LEU A O 1
ATOM 1424 N N . PHE A 1 170 ? 1.930 14.928 7.309 1.00 89.50 170 PHE A N 1
ATOM 1425 C CA . PHE A 1 170 ? 3.358 15.011 7.581 1.00 89.50 170 PHE A CA 1
ATOM 1426 C C . PHE A 1 170 ? 4.157 15.084 6.276 1.00 89.50 170 PHE A C 1
ATOM 1428 O O . PHE A 1 170 ? 4.935 16.015 6.104 1.00 89.50 170 PHE A O 1
ATOM 1435 N N . TYR A 1 171 ? 3.918 14.167 5.332 1.00 87.62 171 TYR A N 1
ATOM 1436 C CA . TYR A 1 171 ? 4.636 14.151 4.055 1.00 87.62 171 TYR A CA 1
ATOM 1437 C C . TYR A 1 171 ? 4.416 15.424 3.229 1.00 87.62 171 TYR A C 1
ATOM 1439 O O . TYR A 1 171 ? 5.355 15.979 2.653 1.00 87.62 171 TYR A O 1
ATOM 1447 N N . LEU A 1 172 ? 3.175 15.914 3.191 1.00 89.06 172 LEU A N 1
ATOM 1448 C CA . LEU A 1 172 ? 2.826 17.150 2.500 1.00 89.06 172 LEU A CA 1
ATOM 1449 C C . LEU A 1 172 ? 3.523 18.367 3.129 1.00 89.06 172 LEU A C 1
ATOM 1451 O O . LEU A 1 172 ? 4.150 19.153 2.424 1.00 89.06 172 LEU A O 1
ATOM 1455 N N . SER A 1 173 ? 3.458 18.498 4.456 1.00 88.88 173 SER A N 1
ATOM 1456 C CA . SER A 1 173 ? 4.080 19.604 5.195 1.00 88.88 173 SER A CA 1
ATOM 1457 C C . SER A 1 173 ? 5.607 19.554 5.131 1.00 88.88 173 SER A C 1
ATOM 1459 O O . SER A 1 173 ? 6.259 20.572 4.921 1.00 88.88 173 SER A O 1
ATOM 1461 N N . GLN A 1 174 ? 6.194 18.363 5.208 1.00 85.88 174 GLN A N 1
ATOM 1462 C CA . GLN A 1 174 ? 7.620 18.166 4.980 1.00 85.88 174 GLN A CA 1
ATOM 1463 C C . GLN A 1 174 ? 8.027 18.655 3.586 1.00 85.88 174 GLN A C 1
ATOM 1465 O O . GLN A 1 174 ? 9.042 19.334 3.443 1.00 85.88 174 GLN A O 1
ATOM 1470 N N . SER A 1 175 ? 7.220 18.350 2.568 1.00 84.25 175 SER A N 1
ATOM 1471 C CA . SER A 1 175 ? 7.491 18.791 1.200 1.00 84.25 175 SER A CA 1
ATOM 1472 C C . SER A 1 175 ? 7.467 20.314 1.074 1.00 84.25 175 SER A C 1
ATOM 1474 O O . SER A 1 175 ? 8.325 20.903 0.417 1.00 84.25 175 SER A O 1
ATOM 1476 N N . TYR A 1 176 ? 6.533 20.960 1.772 1.00 86.38 176 TYR A N 1
ATOM 1477 C CA . TYR A 1 176 ? 6.472 22.414 1.875 1.00 86.38 176 TYR A CA 1
ATOM 1478 C C . TYR A 1 176 ? 7.736 23.002 2.518 1.00 86.38 176 TYR A C 1
ATOM 1480 O O . TYR A 1 176 ? 8.309 23.957 1.997 1.00 86.38 176 TYR A O 1
ATOM 1488 N N . GLN A 1 177 ? 8.189 22.432 3.637 1.00 85.06 177 GLN A N 1
ATOM 1489 C CA . GLN A 1 177 ? 9.268 23.013 4.440 1.00 85.06 177 GLN A CA 1
ATOM 1490 C C . GLN A 1 177 ? 10.671 22.720 3.924 1.00 85.06 177 GLN A C 1
ATOM 1492 O O . GLN A 1 177 ? 11.497 23.624 3.882 1.00 85.06 177 GLN A O 1
ATOM 1497 N N . LEU A 1 178 ? 10.948 21.469 3.557 1.00 82.50 178 LEU A N 1
ATOM 1498 C CA . LEU A 1 178 ? 12.290 21.052 3.149 1.00 82.50 178 LEU A CA 1
ATOM 1499 C C . LEU A 1 178 ? 12.577 21.373 1.685 1.00 82.50 178 LEU A C 1
ATOM 1501 O O . LEU A 1 178 ? 13.729 21.587 1.326 1.00 82.50 178 LEU A O 1
ATOM 1505 N N . TYR A 1 179 ? 11.540 21.393 0.847 1.00 82.38 179 TYR A N 1
ATOM 1506 C CA . TYR A 1 179 ? 11.702 21.532 -0.599 1.00 82.38 179 TYR A CA 1
ATOM 1507 C C . TYR A 1 179 ? 11.004 22.772 -1.172 1.00 82.38 179 TYR A C 1
ATOM 1509 O O . TYR A 1 179 ? 11.032 22.986 -2.378 1.00 82.38 179 TYR A O 1
ATOM 1517 N N . GLY A 1 180 ? 10.372 23.608 -0.342 1.00 83.88 180 GLY A N 1
ATOM 1518 C CA . GLY A 1 180 ? 9.723 24.836 -0.813 1.00 83.88 180 GLY A CA 1
ATOM 1519 C C . GLY A 1 180 ? 8.509 24.583 -1.713 1.00 83.88 180 GLY A C 1
ATOM 1520 O O . GLY A 1 180 ? 8.178 25.418 -2.553 1.00 83.88 180 GLY A O 1
ATOM 1521 N N . VAL A 1 181 ? 7.840 23.434 -1.569 1.00 86.50 181 VAL A N 1
ATOM 1522 C CA . VAL A 1 181 ? 6.623 23.100 -2.325 1.00 86.50 181 VAL A CA 1
ATOM 1523 C C . VAL A 1 181 ? 5.459 23.936 -1.807 1.00 86.50 181 VAL A C 1
ATOM 1525 O O . VAL A 1 181 ? 4.844 23.581 -0.803 1.00 86.50 181 VAL A O 1
ATOM 1528 N N . ARG A 1 182 ? 5.147 25.047 -2.479 1.00 85.62 182 ARG A N 1
ATOM 1529 C CA . ARG A 1 182 ? 4.085 25.973 -2.060 1.00 85.62 182 ARG A CA 1
ATOM 1530 C C . ARG A 1 182 ? 2.980 26.076 -3.112 1.00 85.62 182 ARG A C 1
ATOM 1532 O O . ARG A 1 182 ? 3.304 26.128 -4.299 1.00 85.62 182 ARG A O 1
ATOM 1539 N N . PRO A 1 183 ? 1.701 26.112 -2.703 1.00 85.88 183 PRO A N 1
ATOM 1540 C CA . PRO A 1 183 ? 0.617 26.454 -3.613 1.00 85.88 183 PRO A CA 1
ATOM 1541 C C . PRO A 1 183 ? 0.716 27.928 -4.011 1.00 85.88 183 PRO A C 1
ATOM 1543 O O . PRO A 1 183 ? 1.043 28.773 -3.179 1.00 85.88 183 PRO A O 1
ATOM 1546 N N . ALA A 1 184 ? 0.421 28.245 -5.273 1.00 84.56 184 ALA A N 1
ATOM 1547 C CA . ALA A 1 184 ? 0.411 29.635 -5.734 1.00 84.56 184 ALA A CA 1
ATOM 1548 C C . ALA A 1 184 ? -0.805 30.426 -5.205 1.00 84.56 184 ALA A C 1
ATOM 1550 O O . ALA A 1 184 ? -0.730 31.637 -5.022 1.00 84.56 184 ALA A O 1
ATOM 1551 N N . TYR A 1 185 ? -1.927 29.743 -4.961 1.00 82.56 185 TYR A N 1
ATOM 1552 C CA . TYR A 1 185 ? -3.180 30.306 -4.447 1.00 82.56 185 TYR A CA 1
ATOM 1553 C C . TYR A 1 185 ? -4.022 29.209 -3.766 1.00 82.56 185 TYR A C 1
ATOM 1555 O O . TYR A 1 185 ? -3.748 28.019 -3.924 1.00 82.56 185 TYR A O 1
ATOM 1563 N N . LEU A 1 186 ? -5.080 29.585 -3.032 1.00 73.81 186 LEU A N 1
ATOM 1564 C CA . LEU A 1 186 ? -5.933 28.672 -2.238 1.00 73.81 186 LEU A CA 1
ATOM 1565 C C . LEU A 1 186 ? -6.679 27.583 -3.043 1.00 73.81 186 LEU A C 1
ATOM 1567 O O . LEU A 1 186 ? -7.239 26.663 -2.456 1.00 73.81 186 LEU A O 1
ATOM 1571 N N . GLY A 1 187 ? -6.661 27.658 -4.374 1.00 73.88 187 GLY A N 1
ATOM 1572 C CA . GLY A 1 187 ? -7.236 26.668 -5.289 1.00 73.88 187 GLY A CA 1
ATOM 1573 C C . GLY A 1 187 ? -6.199 25.885 -6.096 1.00 73.88 187 GLY A C 1
ATOM 1574 O O . GLY A 1 187 ? -6.583 25.067 -6.928 1.00 73.88 187 GLY A O 1
ATOM 1575 N N . ASP A 1 188 ? -4.899 26.115 -5.881 1.00 80.50 188 ASP A N 1
ATOM 1576 C CA . ASP A 1 188 ? -3.853 25.388 -6.597 1.00 80.50 188 ASP A CA 1
ATOM 1577 C C . ASP A 1 188 ? -3.740 23.971 -6.028 1.00 80.50 188 ASP A C 1
ATOM 1579 O O . ASP A 1 188 ? -3.012 23.703 -5.076 1.00 80.50 188 ASP A O 1
ATOM 1583 N N . ILE A 1 189 ? -4.519 23.054 -6.594 1.00 81.12 189 ILE A N 1
ATOM 1584 C CA . ILE A 1 189 ? -4.501 21.626 -6.256 1.00 81.12 189 ILE A CA 1
ATOM 1585 C C . ILE A 1 189 ? -3.330 20.927 -6.970 1.00 81.12 189 ILE A C 1
ATOM 1587 O O . ILE A 1 189 ? -2.914 19.837 -6.590 1.00 81.12 189 ILE A O 1
ATOM 1591 N N . SER A 1 190 ? -2.758 21.548 -8.003 1.00 82.94 190 SER A N 1
ATOM 1592 C CA . SER A 1 190 ? -1.704 20.955 -8.829 1.00 82.94 190 SER A CA 1
ATOM 1593 C C . SER A 1 190 ? -0.289 21.167 -8.286 1.00 82.94 190 SER A C 1
ATOM 1595 O O . SER A 1 190 ? 0.639 20.490 -8.740 1.00 82.94 190 SER A O 1
ATOM 1597 N N . PHE A 1 191 ? -0.124 22.058 -7.301 1.00 86.88 191 PHE A N 1
ATOM 1598 C CA . PHE A 1 191 ? 1.167 22.506 -6.779 1.00 86.88 191 PHE A CA 1
ATOM 1599 C C . PHE A 1 191 ? 2.128 21.360 -6.453 1.00 86.88 191 PHE A C 1
ATOM 1601 O O . PHE A 1 191 ? 3.256 21.339 -6.941 1.00 86.88 191 PHE A O 1
ATOM 1608 N N . PHE A 1 192 ? 1.667 20.348 -5.710 1.00 89.00 192 PHE A N 1
ATOM 1609 C CA . PHE A 1 192 ? 2.518 19.241 -5.283 1.00 89.00 192 PHE A CA 1
ATOM 1610 C C . PHE A 1 192 ? 3.038 18.436 -6.477 1.00 89.00 192 PHE A C 1
ATOM 1612 O O . PHE A 1 192 ? 4.218 18.089 -6.545 1.00 89.00 192 PHE A O 1
ATOM 1619 N N . ARG A 1 193 ? 2.166 18.153 -7.453 1.00 85.50 193 ARG A N 1
ATOM 1620 C CA . ARG A 1 193 ? 2.531 17.426 -8.675 1.00 85.50 193 ARG A CA 1
ATOM 1621 C C . ARG A 1 193 ? 3.484 18.240 -9.547 1.00 85.50 193 ARG A C 1
ATOM 1623 O O . ARG A 1 193 ? 4.457 17.677 -10.044 1.00 85.50 193 ARG A O 1
ATOM 1630 N N . ASN A 1 194 ? 3.222 19.535 -9.704 1.00 85.88 194 ASN A N 1
ATOM 1631 C CA . ASN A 1 194 ? 4.064 20.447 -10.476 1.00 85.88 194 ASN A CA 1
ATOM 1632 C C . ASN A 1 194 ? 5.467 20.547 -9.879 1.00 85.88 194 ASN A C 1
ATOM 1634 O O . ASN A 1 194 ? 6.455 20.397 -10.598 1.00 85.88 194 ASN A O 1
ATOM 1638 N N . SER A 1 195 ? 5.569 20.723 -8.561 1.00 86.44 195 SER A N 1
ATOM 1639 C CA . SER A 1 195 ? 6.856 20.734 -7.865 1.00 86.44 195 SER A CA 1
ATOM 1640 C C . SER A 1 195 ? 7.577 19.392 -7.974 1.00 86.44 195 SER A C 1
ATOM 1642 O O . SER A 1 195 ? 8.778 19.372 -8.225 1.00 86.44 195 SER A O 1
ATOM 1644 N N . ALA A 1 196 ? 6.855 18.271 -7.869 1.00 84.25 196 ALA A N 1
ATOM 1645 C CA . ALA A 1 196 ? 7.450 16.945 -8.015 1.00 84.25 196 ALA A CA 1
ATOM 1646 C C . ALA A 1 196 ? 8.062 16.703 -9.403 1.00 84.25 196 ALA A C 1
ATOM 1648 O O . ALA A 1 196 ? 9.087 16.037 -9.502 1.00 84.25 196 ALA A O 1
ATOM 1649 N N . ILE A 1 197 ? 7.461 17.248 -10.465 1.00 81.75 197 ILE A N 1
ATOM 1650 C CA . ILE A 1 197 ? 8.018 17.168 -11.824 1.00 81.75 197 ILE A CA 1
ATOM 1651 C C . ILE A 1 197 ? 9.271 18.040 -11.950 1.00 81.75 197 ILE A C 1
ATOM 1653 O O . ILE A 1 197 ? 10.255 17.593 -12.528 1.00 81.75 197 ILE A O 1
ATOM 1657 N N . LYS A 1 198 ? 9.255 19.252 -11.381 1.00 82.50 198 LYS A N 1
ATOM 1658 C CA . LYS A 1 198 ? 10.386 20.192 -11.448 1.00 82.50 198 LYS A CA 1
ATOM 1659 C C . LYS A 1 198 ? 11.621 19.713 -10.681 1.00 82.50 198 LYS A C 1
ATOM 1661 O O . LYS A 1 198 ? 12.732 19.980 -11.112 1.00 82.50 198 LYS A O 1
ATOM 1666 N N . MET A 1 199 ? 11.438 19.024 -9.554 1.00 78.38 199 MET A N 1
ATOM 1667 C CA . MET A 1 199 ? 12.554 18.601 -8.695 1.00 78.38 199 MET A CA 1
ATOM 1668 C C . MET A 1 199 ? 13.307 17.368 -9.206 1.00 78.38 199 MET A C 1
ATOM 1670 O O . MET A 1 199 ? 14.445 17.157 -8.808 1.00 78.38 199 MET A O 1
ATOM 1674 N N . GLY A 1 200 ? 12.706 16.555 -10.079 1.00 71.25 200 GLY A N 1
ATOM 1675 C CA . GLY A 1 200 ? 13.370 15.381 -10.648 1.00 71.25 200 GLY A CA 1
ATOM 1676 C C . GLY A 1 200 ? 13.663 14.263 -9.632 1.00 71.25 200 GLY A C 1
ATOM 1677 O O . GLY A 1 200 ? 12.883 13.990 -8.709 1.00 71.25 200 GLY A O 1
ATOM 1678 N N . THR A 1 201 ? 14.773 13.556 -9.846 1.00 66.25 201 THR A N 1
ATOM 1679 C CA . THR A 1 201 ? 15.169 12.350 -9.101 1.00 66.25 201 THR A CA 1
ATOM 1680 C C . THR A 1 201 ? 16.339 12.603 -8.150 1.00 66.25 201 THR A C 1
ATOM 1682 O O . THR A 1 201 ? 17.201 13.436 -8.401 1.00 66.25 201 THR A O 1
ATOM 1685 N N . THR A 1 202 ? 16.398 11.842 -7.061 1.00 61.62 202 THR A N 1
ATOM 1686 C CA . THR A 1 202 ? 17.532 11.742 -6.145 1.00 61.62 202 THR A CA 1
ATOM 1687 C C . THR A 1 202 ? 18.732 11.091 -6.829 1.00 61.62 202 THR A C 1
ATOM 1689 O O . THR A 1 202 ? 18.596 10.388 -7.830 1.00 61.62 202 THR A O 1
ATOM 1692 N N . PHE A 1 203 ? 19.903 11.213 -6.197 1.00 45.66 203 PHE A N 1
ATOM 1693 C CA . PHE A 1 203 ? 21.130 10.494 -6.567 1.00 45.66 203 PHE A CA 1
ATOM 1694 C C . PHE A 1 203 ? 20.961 8.959 -6.609 1.00 45.66 203 PHE A C 1
ATOM 1696 O O . PHE A 1 203 ? 21.718 8.255 -7.261 1.00 45.66 203 PHE A O 1
ATOM 1703 N N . THR A 1 204 ? 19.953 8.423 -5.915 1.00 46.88 204 THR A N 1
ATOM 1704 C CA . THR A 1 204 ? 19.600 6.992 -5.904 1.00 46.88 204 THR A CA 1
ATOM 1705 C C . THR A 1 204 ? 18.557 6.608 -6.963 1.00 46.88 204 THR A C 1
ATOM 1707 O O . THR A 1 204 ? 18.008 5.510 -6.907 1.00 46.88 204 THR A O 1
ATOM 1710 N N . GLY A 1 205 ? 18.230 7.510 -7.896 1.00 54.28 205 GLY A N 1
ATOM 1711 C CA . GLY A 1 205 ? 17.266 7.273 -8.976 1.00 54.28 205 GLY A CA 1
ATOM 1712 C C . GLY A 1 205 ? 15.792 7.267 -8.543 1.00 54.28 205 GLY A C 1
ATOM 1713 O O . GLY A 1 205 ? 14.915 6.925 -9.333 1.00 54.28 205 GLY A O 1
ATOM 1714 N N . GLY A 1 206 ? 15.478 7.626 -7.293 1.00 61.00 206 GLY A N 1
ATOM 1715 C CA . GLY A 1 206 ? 14.101 7.750 -6.805 1.00 61.00 206 GLY A CA 1
ATOM 1716 C C . GLY A 1 206 ? 13.581 9.181 -6.929 1.00 61.00 206 GLY A C 1
ATOM 1717 O O . GLY A 1 206 ? 14.346 10.117 -6.804 1.00 61.00 206 GLY A O 1
ATOM 1718 N N . ASN A 1 207 ? 12.283 9.407 -7.129 1.00 66.81 207 ASN A N 1
ATOM 1719 C CA . ASN A 1 207 ? 11.763 10.785 -7.114 1.00 66.81 207 ASN A CA 1
ATOM 1720 C C . ASN A 1 207 ? 11.945 11.419 -5.725 1.00 66.81 207 ASN A C 1
ATOM 1722 O O . ASN A 1 207 ? 11.555 10.796 -4.732 1.00 66.81 207 ASN A O 1
ATOM 1726 N N . ILE A 1 208 ? 12.462 12.655 -5.668 1.00 71.50 208 ILE A N 1
ATOM 1727 C CA . ILE A 1 208 ? 12.580 13.435 -4.416 1.00 71.50 208 ILE A CA 1
ATOM 1728 C C . ILE A 1 208 ? 11.193 13.608 -3.786 1.00 71.50 208 ILE A C 1
ATOM 1730 O O . ILE A 1 208 ? 10.994 13.352 -2.600 1.00 71.50 208 ILE A O 1
ATOM 1734 N N . LEU A 1 209 ? 10.207 13.950 -4.619 1.00 78.88 209 LEU A N 1
ATOM 1735 C CA . LEU A 1 209 ? 8.797 13.993 -4.256 1.00 78.88 209 LEU A CA 1
ATOM 1736 C C . LEU A 1 209 ? 8.029 12.899 -4.990 1.00 78.88 209 LEU A C 1
ATOM 1738 O O . LEU A 1 209 ? 7.905 12.880 -6.217 1.00 78.88 209 LEU A O 1
ATOM 1742 N N . ASN A 1 210 ? 7.455 11.981 -4.227 1.00 82.19 210 ASN A N 1
ATOM 1743 C CA . ASN A 1 210 ? 6.677 10.880 -4.750 1.00 82.19 210 ASN A CA 1
ATOM 1744 C C . ASN A 1 210 ? 5.178 11.171 -4.632 1.00 82.19 210 ASN A C 1
ATOM 1746 O O . ASN A 1 210 ? 4.533 10.926 -3.615 1.00 82.19 210 ASN A O 1
ATOM 1750 N N . THR A 1 211 ? 4.596 11.625 -5.735 1.00 85.44 211 THR A N 1
ATOM 1751 C CA . THR A 1 211 ? 3.143 11.840 -5.864 1.00 85.44 211 THR A CA 1
ATOM 1752 C C . THR A 1 211 ? 2.312 10.593 -5.558 1.00 85.44 211 THR A C 1
ATOM 1754 O O . THR A 1 211 ? 1.257 10.700 -4.939 1.00 85.44 211 THR A O 1
ATOM 1757 N N . HIS A 1 212 ? 2.797 9.391 -5.887 1.00 84.19 212 HIS A N 1
ATOM 1758 C CA . HIS A 1 212 ? 2.107 8.156 -5.510 1.00 84.19 212 HIS A CA 1
ATOM 1759 C C . HIS A 1 212 ? 2.106 7.942 -3.994 1.00 84.19 212 HIS A C 1
ATOM 1761 O O . HIS A 1 212 ? 1.123 7.436 -3.462 1.00 84.19 212 HIS A O 1
ATOM 1767 N N . THR A 1 213 ? 3.152 8.362 -3.281 1.00 85.12 213 THR A N 1
ATOM 1768 C CA . THR A 1 213 ? 3.170 8.301 -1.815 1.00 85.12 213 THR A CA 1
ATOM 1769 C C . THR A 1 213 ? 2.048 9.181 -1.241 1.00 85.12 213 THR A C 1
ATOM 1771 O O . THR A 1 213 ? 1.192 8.683 -0.509 1.00 85.12 213 THR A O 1
ATOM 1774 N N . LEU A 1 214 ? 1.947 10.446 -1.663 1.00 88.81 214 LEU A N 1
ATOM 1775 C CA . LEU A 1 214 ? 0.871 11.333 -1.201 1.00 88.81 214 LEU A CA 1
ATOM 1776 C C . LEU A 1 214 ? -0.537 10.819 -1.563 1.00 88.81 214 LEU A C 1
ATOM 1778 O O . LEU A 1 214 ? -1.472 11.033 -0.803 1.00 88.81 214 LEU A O 1
ATOM 1782 N N . ALA A 1 215 ? -0.692 10.104 -2.681 1.00 89.69 215 ALA A N 1
ATOM 1783 C CA . ALA A 1 215 ? -1.975 9.543 -3.108 1.00 89.69 215 ALA A CA 1
ATOM 1784 C C . ALA A 1 215 ? -2.388 8.279 -2.332 1.00 89.69 215 ALA A C 1
ATOM 1786 O O . ALA A 1 215 ? -3.545 8.117 -1.944 1.00 89.69 215 ALA A O 1
ATOM 1787 N N . TYR A 1 216 ? -1.458 7.342 -2.127 1.00 88.50 216 TYR A N 1
ATOM 1788 C CA . TYR A 1 216 ? -1.784 6.028 -1.569 1.00 88.50 216 TYR A CA 1
ATOM 1789 C C . TYR A 1 216 ? -1.890 6.031 -0.026 1.00 88.50 216 TYR A C 1
ATOM 1791 O O . TYR A 1 216 ? -2.509 5.111 0.507 1.00 88.50 216 TYR A O 1
ATOM 1799 N N . LEU A 1 217 ? -1.365 7.045 0.694 1.00 90.25 217 LEU A N 1
ATOM 1800 C CA . LEU A 1 217 ? -1.560 7.203 2.154 1.00 90.25 217 LEU A CA 1
ATOM 1801 C C . LEU A 1 217 ? -3.031 7.428 2.490 1.00 90.25 217 LEU A C 1
ATOM 1803 O O . LEU A 1 217 ? -3.612 6.589 3.181 1.00 90.25 217 LEU A O 1
ATOM 1807 N N . PRO A 1 218 ? -3.663 8.509 1.993 1.00 92.25 218 PRO A N 1
ATOM 1808 C CA . PRO A 1 218 ? -5.070 8.775 2.241 1.00 92.25 218 PRO A CA 1
ATOM 1809 C C . PRO A 1 218 ? -5.967 7.693 1.635 1.00 92.25 218 PRO A C 1
ATOM 1811 O O . PRO A 1 218 ? -6.979 7.348 2.236 1.00 92.25 218 PRO A O 1
ATOM 1814 N N . LEU A 1 219 ? -5.598 7.084 0.501 1.00 92.12 219 LEU A N 1
ATOM 1815 C CA . LEU A 1 219 ? -6.368 5.972 -0.064 1.00 92.12 219 LEU A CA 1
ATOM 1816 C C . LEU A 1 219 ? -6.316 4.720 0.827 1.00 92.12 219 LEU A C 1
ATOM 1818 O O . LEU A 1 219 ? -7.347 4.088 1.073 1.00 92.12 219 LEU A O 1
ATOM 1822 N N . GLY A 1 220 ? -5.139 4.369 1.351 1.00 91.44 220 GLY A N 1
ATOM 1823 C CA . GLY A 1 220 ? -4.981 3.292 2.329 1.00 91.44 220 GLY A CA 1
ATOM 1824 C C . GLY A 1 220 ? -5.742 3.591 3.620 1.00 91.44 220 GLY A C 1
ATOM 1825 O O . GLY A 1 220 ? -6.483 2.738 4.111 1.00 91.44 220 GLY A O 1
ATOM 1826 N N . ALA A 1 221 ? -5.643 4.825 4.117 1.00 92.62 221 ALA A N 1
ATOM 1827 C CA . ALA A 1 221 ? -6.379 5.303 5.279 1.00 92.62 221 ALA A CA 1
ATOM 1828 C C . ALA A 1 221 ? -7.895 5.165 5.100 1.00 92.62 221 ALA A C 1
ATOM 1830 O O . ALA A 1 221 ? -8.568 4.553 5.932 1.00 92.62 221 ALA A O 1
ATOM 1831 N N . LEU A 1 222 ? -8.424 5.662 3.979 1.00 91.94 222 LEU A N 1
ATOM 1832 C CA . LEU A 1 222 ? -9.832 5.546 3.618 1.00 91.94 222 LEU A CA 1
ATOM 1833 C C . LEU A 1 222 ? -10.254 4.084 3.506 1.00 91.94 222 LEU A C 1
ATOM 1835 O O . LEU A 1 222 ? -11.350 3.728 3.920 1.00 91.94 222 LEU A O 1
ATOM 1839 N N . THR A 1 223 ? -9.385 3.214 3.002 1.00 92.12 223 THR A N 1
ATOM 1840 C CA . THR A 1 223 ? -9.684 1.786 2.874 1.00 92.12 223 THR A CA 1
ATOM 1841 C C . THR A 1 223 ? -9.759 1.097 4.232 1.00 92.12 223 THR A C 1
ATOM 1843 O O . THR A 1 223 ? -10.702 0.339 4.467 1.00 92.12 223 THR A O 1
ATOM 1846 N N . PHE A 1 224 ? -8.845 1.390 5.164 1.00 92.00 224 PHE A N 1
ATOM 1847 C CA . PHE A 1 224 ? -8.964 0.924 6.550 1.00 92.00 224 PHE A CA 1
ATOM 1848 C C . PHE A 1 224 ? -10.242 1.460 7.202 1.00 92.00 224 PHE A C 1
ATOM 1850 O O . PHE A 1 224 ? -10.993 0.689 7.802 1.00 92.00 224 PHE A O 1
ATOM 1857 N N . TRP A 1 225 ? -10.538 2.747 7.016 1.00 89.56 225 TRP A N 1
ATOM 1858 C CA . TRP A 1 225 ? -11.745 3.388 7.533 1.00 89.56 225 TRP A CA 1
ATOM 1859 C C . TRP A 1 225 ? -13.017 2.695 7.013 1.00 89.56 225 TRP A C 1
ATOM 1861 O O . TRP A 1 225 ? -13.829 2.197 7.793 1.00 89.56 225 TRP A O 1
ATOM 1871 N N . MET A 1 226 ? -13.139 2.552 5.691 1.00 86.75 226 MET A N 1
ATOM 1872 C CA . MET A 1 226 ? -14.263 1.917 4.991 1.00 86.75 226 MET A CA 1
ATOM 1873 C C . MET A 1 226 ? -14.362 0.411 5.230 1.00 86.75 226 MET A C 1
ATOM 1875 O O . MET A 1 226 ? -15.426 -0.177 5.029 1.00 86.75 226 MET A O 1
ATOM 1879 N N . SER A 1 227 ? -13.287 -0.233 5.680 1.00 86.50 227 SER A N 1
ATOM 1880 C CA . SER A 1 227 ? -13.311 -1.643 6.065 1.00 86.50 227 SER A CA 1
ATOM 1881 C C . SER A 1 227 ? -14.017 -1.873 7.401 1.00 86.50 227 SER A C 1
ATOM 1883 O O . SER A 1 227 ? -14.481 -2.984 7.642 1.00 86.50 227 SER A O 1
ATOM 1885 N N . ASP A 1 228 ? -14.180 -0.847 8.244 1.00 80.50 228 ASP A N 1
ATOM 1886 C CA . ASP A 1 228 ? -14.922 -0.955 9.502 1.00 80.50 228 ASP A CA 1
ATOM 1887 C C . ASP A 1 228 ? -16.416 -1.252 9.255 1.00 80.50 228 ASP A C 1
ATOM 1889 O O . ASP A 1 228 ? -17.086 -0.654 8.408 1.00 80.50 228 ASP A O 1
ATOM 1893 N N . LYS A 1 229 ? -16.986 -2.198 10.004 1.00 70.81 229 LYS A N 1
ATOM 1894 C CA . LYS A 1 229 ? -18.403 -2.573 9.910 1.00 70.81 229 LYS A CA 1
ATOM 1895 C C . LYS A 1 229 ? -19.346 -1.434 10.321 1.00 70.81 229 LYS A C 1
ATOM 1897 O O . LYS A 1 229 ? -20.414 -1.307 9.732 1.00 70.81 229 LYS A O 1
ATOM 1902 N N . ASN A 1 230 ? -18.944 -0.587 11.270 1.00 67.31 230 ASN A N 1
ATOM 1903 C CA . ASN A 1 230 ? -19.845 0.375 11.919 1.00 67.31 230 ASN A CA 1
ATOM 1904 C C . ASN A 1 230 ? -19.943 1.739 11.214 1.00 67.31 230 ASN A C 1
ATOM 1906 O O . ASN A 1 230 ? -20.708 2.595 11.650 1.00 67.31 230 ASN A O 1
ATOM 1910 N N . ILE A 1 231 ? -19.210 1.935 10.116 1.00 67.94 231 ILE A N 1
ATOM 1911 C CA . ILE A 1 231 ? -19.017 3.244 9.474 1.00 67.94 231 ILE A CA 1
ATOM 1912 C C . ILE A 1 231 ? -20.312 3.950 9.021 1.00 67.94 231 ILE A C 1
ATOM 1914 O O . ILE A 1 231 ? -20.398 5.171 9.069 1.00 67.94 231 ILE A O 1
ATOM 1918 N N . LEU A 1 232 ? -21.350 3.198 8.636 1.00 64.44 232 LEU A N 1
ATOM 1919 C CA . LEU A 1 232 ? -22.629 3.749 8.154 1.00 64.44 232 LEU A CA 1
ATOM 1920 C C . LEU A 1 232 ? -23.675 3.942 9.269 1.00 64.44 232 LEU A C 1
ATOM 1922 O O . LEU A 1 232 ? -24.854 4.151 8.989 1.00 64.44 232 LEU A O 1
ATOM 1926 N N . GLY A 1 233 ? -23.281 3.857 10.543 1.00 64.31 233 GLY A N 1
ATOM 1927 C CA . GLY A 1 233 ? -24.177 4.170 11.655 1.00 64.31 233 GLY A CA 1
ATOM 1928 C C . GLY A 1 233 ? -24.523 5.664 11.697 1.00 64.31 233 GLY A C 1
ATOM 1929 O O . GLY A 1 233 ? -23.639 6.503 11.534 1.00 64.31 233 GLY A O 1
ATOM 1930 N N . LYS A 1 234 ? -25.786 6.013 12.000 1.00 61.34 234 LYS A N 1
ATOM 1931 C CA . LYS A 1 234 ? -26.278 7.412 12.053 1.00 61.34 234 LYS A CA 1
ATOM 1932 C C . LYS A 1 234 ? -25.372 8.361 12.857 1.00 61.34 234 LYS A C 1
ATOM 1934 O O . LYS A 1 234 ? -25.191 9.506 12.472 1.00 61.34 234 LYS A O 1
ATOM 1939 N N . LYS A 1 235 ? -24.757 7.878 13.946 1.00 67.56 235 LYS A N 1
ATOM 1940 C CA . LYS A 1 235 ? -23.857 8.669 14.809 1.00 67.56 235 LYS A CA 1
ATOM 1941 C C . LYS A 1 235 ? -22.472 8.949 14.212 1.00 67.56 235 LYS A C 1
ATOM 1943 O O . LYS A 1 235 ? -21.767 9.786 14.750 1.00 67.56 235 LYS A O 1
ATOM 1948 N N . GLN A 1 236 ? -22.056 8.231 13.170 1.00 70.19 236 GLN A N 1
ATOM 1949 C CA . GLN A 1 236 ? -20.687 8.261 12.631 1.00 70.19 236 GLN A CA 1
ATOM 1950 C C . GLN A 1 236 ? -20.614 8.768 11.190 1.00 70.19 236 GLN A C 1
ATOM 1952 O O . GLN A 1 236 ? -19.522 8.891 10.630 1.00 70.19 236 GLN A O 1
ATOM 1957 N N . ILE A 1 237 ? -21.766 9.080 10.595 1.00 71.38 237 ILE A N 1
ATOM 1958 C CA . ILE A 1 237 ? -21.851 9.518 9.206 1.00 71.38 237 ILE A CA 1
ATOM 1959 C C . ILE A 1 237 ? -21.140 10.857 8.993 1.00 71.38 237 ILE A C 1
ATOM 1961 O O . ILE A 1 237 ? -20.356 10.970 8.059 1.00 71.38 237 ILE A O 1
ATOM 1965 N N . GLY A 1 238 ? -21.307 11.819 9.911 1.00 71.31 238 GLY A N 1
ATOM 1966 C CA . GLY A 1 238 ? -20.630 13.118 9.843 1.00 71.31 238 GLY A CA 1
ATOM 1967 C C . GLY A 1 238 ? -19.107 12.978 9.868 1.00 71.31 238 GLY A C 1
ATOM 1968 O O . GLY A 1 238 ? -18.428 13.477 8.978 1.00 71.31 238 GLY A O 1
ATOM 1969 N N . LEU A 1 239 ? -18.573 12.200 10.817 1.00 78.88 239 LEU A N 1
ATOM 1970 C CA . LEU A 1 239 ? -17.138 11.902 10.888 1.00 78.88 239 LEU A CA 1
ATOM 1971 C C . LEU A 1 239 ? -16.626 11.219 9.611 1.00 78.88 239 LEU A C 1
ATOM 1973 O O . LEU A 1 239 ? -15.539 11.527 9.137 1.00 78.88 239 LEU A O 1
ATOM 1977 N N . SER A 1 240 ? -17.417 10.313 9.034 1.00 80.00 240 SER A N 1
ATOM 1978 C CA . SER A 1 240 ? -17.045 9.607 7.804 1.00 80.00 240 SER A CA 1
ATOM 1979 C C . SER A 1 240 ? -17.024 10.525 6.582 1.00 80.00 240 SER A C 1
ATOM 1981 O O . SER A 1 240 ? -16.152 10.363 5.734 1.00 80.00 240 SER A O 1
ATOM 1983 N N . ILE A 1 241 ? -17.936 11.500 6.507 1.00 79.31 241 ILE A N 1
ATOM 1984 C CA . ILE A 1 241 ? -17.936 12.533 5.461 1.00 79.31 241 ILE A CA 1
ATOM 1985 C C . ILE A 1 241 ? -16.681 13.398 5.588 1.00 79.31 241 ILE A C 1
ATOM 1987 O O . ILE A 1 241 ? -15.962 13.567 4.610 1.00 79.31 241 ILE A O 1
ATOM 1991 N N . VAL A 1 242 ? -16.373 13.882 6.794 1.00 80.00 242 VAL A N 1
ATOM 1992 C CA . VAL A 1 242 ? -15.168 14.686 7.056 1.00 80.00 242 VAL A CA 1
ATOM 1993 C C . VAL A 1 242 ? -13.901 13.915 6.673 1.00 80.00 242 VAL A C 1
ATOM 1995 O O . VAL A 1 242 ? -13.050 14.435 5.955 1.00 80.00 242 VAL A O 1
ATOM 1998 N N . PHE A 1 243 ? -13.792 12.651 7.091 1.00 84.88 243 PHE A N 1
ATOM 1999 C CA . PHE A 1 243 ? -12.643 11.801 6.775 1.00 84.88 243 PHE A CA 1
ATOM 2000 C C . PHE A 1 243 ? -12.509 11.528 5.270 1.00 84.88 243 PHE A C 1
ATOM 2002 O O . PHE A 1 243 ? -11.399 11.505 4.730 1.00 84.88 243 PHE A O 1
ATOM 2009 N N . PHE A 1 244 ? -13.639 11.340 4.580 1.00 85.69 244 PHE A N 1
ATOM 2010 C CA . PHE A 1 244 ? -13.676 11.195 3.130 1.00 85.69 244 PHE A CA 1
ATOM 2011 C C . PHE A 1 244 ? -13.193 12.465 2.428 1.00 85.69 244 PHE A C 1
ATOM 2013 O O . PHE A 1 244 ? -12.308 12.363 1.587 1.00 85.69 244 PHE A O 1
ATOM 2020 N N . LEU A 1 245 ? -13.714 13.641 2.795 1.00 82.00 245 LEU A N 1
ATOM 2021 C CA . LEU A 1 245 ? -13.308 14.921 2.204 1.00 82.00 245 LEU A CA 1
ATOM 2022 C C . LEU A 1 245 ? -11.814 15.186 2.410 1.00 82.00 245 LEU A C 1
ATOM 2024 O O . LEU A 1 245 ? -11.126 15.567 1.468 1.00 82.00 245 LEU A O 1
ATOM 2028 N N . LEU A 1 246 ? -11.301 14.901 3.609 1.00 85.88 246 LEU A N 1
ATOM 2029 C CA . LEU A 1 246 ? -9.878 15.008 3.925 1.00 85.88 246 LEU A CA 1
ATOM 2030 C C . LEU A 1 246 ? -9.026 14.085 3.038 1.00 85.88 246 LEU A C 1
ATOM 2032 O O . LEU A 1 246 ? -8.057 14.523 2.421 1.00 85.88 246 LEU A O 1
ATOM 2036 N N . SER A 1 247 ? -9.408 12.808 2.943 1.00 90.56 247 SER A N 1
ATOM 2037 C CA . SER A 1 247 ? -8.697 11.825 2.116 1.00 90.56 247 SER A CA 1
ATOM 2038 C C . SER A 1 247 ? -8.751 12.201 0.635 1.00 90.56 247 SER A C 1
ATOM 2040 O O . SER A 1 247 ? -7.744 12.142 -0.064 1.00 90.56 247 SER A O 1
ATOM 2042 N N . PHE A 1 248 ? -9.927 12.610 0.161 1.00 87.06 248 PHE A N 1
ATOM 2043 C CA . PHE A 1 248 ? -10.169 13.019 -1.214 1.00 87.06 248 PHE A CA 1
ATOM 2044 C C . PHE A 1 248 ? -9.340 14.252 -1.588 1.00 87.06 248 PHE A C 1
ATOM 2046 O O . PHE A 1 248 ? -8.665 14.222 -2.612 1.00 87.06 248 PHE A O 1
ATOM 2053 N N . GLY A 1 249 ? -9.300 15.280 -0.733 1.00 85.00 249 GLY A N 1
ATOM 2054 C CA . GLY A 1 249 ? -8.478 16.474 -0.945 1.00 85.00 249 GLY A CA 1
ATOM 2055 C C . GLY A 1 249 ? -6.990 16.149 -1.101 1.00 85.00 249 GLY A C 1
ATOM 2056 O O . GLY A 1 249 ? -6.358 16.605 -2.049 1.00 85.00 249 GLY A O 1
ATOM 2057 N N . LEU A 1 250 ? -6.441 15.279 -0.247 1.00 90.06 250 LEU A N 1
ATOM 2058 C CA . LEU A 1 250 ? -5.040 14.846 -0.346 1.00 90.06 250 LEU A CA 1
ATOM 2059 C C . LEU A 1 250 ? -4.759 14.022 -1.615 1.00 90.06 250 LEU A C 1
ATOM 2061 O O . LEU A 1 250 ? -3.722 14.201 -2.257 1.00 90.06 250 LEU A O 1
ATOM 2065 N N . ILE A 1 251 ? -5.689 13.144 -2.013 1.00 89.88 251 ILE A N 1
ATOM 2066 C CA . ILE A 1 251 ? -5.576 12.395 -3.275 1.00 89.88 251 ILE A CA 1
ATOM 2067 C C . ILE A 1 251 ? -5.601 13.359 -4.463 1.00 89.88 251 ILE A C 1
ATOM 2069 O O . ILE A 1 251 ? -4.806 13.193 -5.388 1.00 89.88 251 ILE A O 1
ATOM 2073 N N . LEU A 1 252 ? -6.458 14.380 -4.442 1.00 85.12 252 LEU A N 1
ATOM 2074 C CA . LEU A 1 252 ? -6.494 15.397 -5.488 1.00 85.12 252 LEU A CA 1
ATOM 2075 C C . LEU A 1 252 ? -5.180 16.172 -5.580 1.00 85.12 252 LEU A C 1
ATOM 2077 O O . LEU A 1 252 ? -4.617 16.258 -6.671 1.00 85.12 252 LEU A O 1
ATOM 2081 N N . MET A 1 253 ? -4.648 16.639 -4.446 1.00 86.56 253 MET A N 1
ATOM 2082 C CA . MET A 1 253 ? -3.373 17.367 -4.390 1.00 86.56 253 MET A CA 1
ATOM 2083 C C . MET A 1 253 ? -2.204 16.554 -4.953 1.00 86.56 253 MET A C 1
ATOM 2085 O O . MET A 1 253 ? -1.285 17.096 -5.560 1.00 86.56 253 MET A O 1
ATOM 2089 N N . SER A 1 254 ? -2.240 15.226 -4.808 1.00 88.06 254 SER A N 1
ATOM 2090 C CA . SER A 1 254 ? -1.209 14.349 -5.372 1.00 88.06 254 SER A CA 1
ATOM 2091 C C . SER A 1 254 ? -1.135 14.373 -6.907 1.00 88.06 254 SER A C 1
ATOM 2093 O O . SER A 1 254 ? -0.114 13.987 -7.482 1.00 88.06 254 SER A O 1
ATOM 2095 N N . GLY A 1 255 ? -2.220 14.758 -7.591 1.00 80.69 255 GLY A N 1
ATOM 2096 C CA . GLY A 1 255 ? -2.341 14.695 -9.049 1.00 80.69 255 GLY A CA 1
ATOM 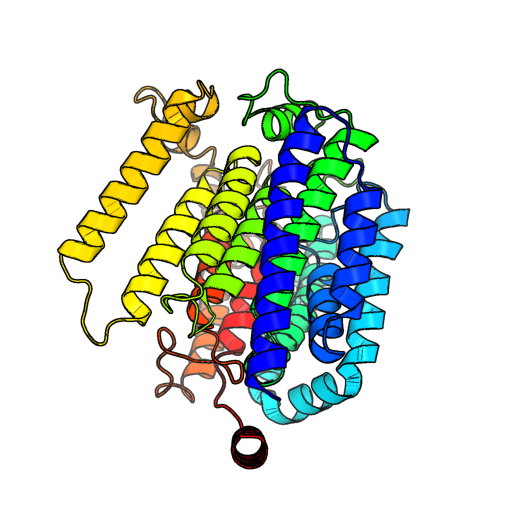2097 C C . GLY A 1 255 ? -2.339 13.271 -9.629 1.00 80.69 255 GLY A C 1
ATOM 2098 O O . GLY A 1 255 ? -2.267 13.095 -10.847 1.00 80.69 255 GLY A O 1
ATOM 2099 N N . VAL A 1 256 ? -2.404 12.228 -8.791 1.00 81.94 256 VAL A N 1
ATOM 2100 C CA . VAL A 1 256 ? -2.402 10.826 -9.230 1.00 81.94 256 VAL A CA 1
ATOM 2101 C C . VAL A 1 256 ? -3.816 10.404 -9.614 1.00 81.94 256 VAL A C 1
ATOM 2103 O O . VAL A 1 256 ? -4.592 9.896 -8.805 1.00 81.94 256 VAL A O 1
ATOM 2106 N N . ARG A 1 257 ? -4.131 10.569 -10.900 1.00 77.44 257 ARG A N 1
ATOM 2107 C CA . ARG A 1 257 ? -5.446 10.270 -11.497 1.00 77.44 257 ARG A CA 1
ATOM 2108 C C . ARG A 1 257 ? -5.950 8.866 -11.164 1.00 77.44 257 ARG A C 1
ATOM 2110 O O . ARG A 1 257 ? -7.134 8.661 -10.921 1.00 77.44 257 ARG A O 1
ATOM 2117 N N . GLN A 1 258 ? -5.049 7.889 -11.115 1.00 78.50 258 GLN A N 1
ATOM 2118 C CA . GLN A 1 258 ? -5.447 6.499 -10.921 1.00 78.50 258 GLN A CA 1
ATOM 2119 C C . GLN A 1 258 ? -5.943 6.233 -9.496 1.00 78.50 258 GLN A C 1
ATOM 2121 O O . GLN A 1 258 ? -6.858 5.437 -9.316 1.00 78.50 258 GLN A O 1
ATOM 2126 N N . ALA A 1 259 ? -5.422 6.951 -8.496 1.00 85.38 259 ALA A N 1
ATOM 2127 C CA . ALA A 1 259 ? -5.888 6.841 -7.116 1.00 85.38 259 ALA A CA 1
ATOM 2128 C C . ALA A 1 259 ? -7.346 7.315 -6.955 1.00 85.38 259 ALA A C 1
ATOM 2130 O O . ALA A 1 259 ? -8.080 6.738 -6.154 1.00 85.38 259 ALA A O 1
ATOM 2131 N N . LEU A 1 260 ? -7.797 8.286 -7.764 1.00 82.44 260 LEU A N 1
ATOM 2132 C CA . LEU A 1 260 ? -9.209 8.690 -7.830 1.00 82.44 260 LEU A CA 1
ATOM 2133 C C . LEU A 1 260 ? -10.090 7.562 -8.375 1.00 82.44 260 LEU A C 1
ATOM 2135 O O . LEU A 1 260 ? -11.133 7.260 -7.798 1.00 82.44 260 LEU A O 1
ATOM 2139 N N . GLY A 1 261 ? -9.631 6.888 -9.436 1.00 79.94 261 GLY A N 1
ATOM 2140 C CA . GLY A 1 261 ? -10.272 5.682 -9.965 1.00 79.94 261 GLY A CA 1
ATOM 2141 C C . GLY A 1 261 ? -10.450 4.608 -8.889 1.00 79.94 261 GLY A C 1
ATOM 2142 O O . GLY A 1 261 ? -11.550 4.093 -8.689 1.00 79.94 261 GLY A O 1
ATOM 2143 N N . VAL A 1 262 ? -9.388 4.320 -8.128 1.00 87.25 262 VAL A N 1
ATOM 2144 C CA . VAL A 1 262 ? -9.448 3.338 -7.033 1.00 87.25 262 VAL A CA 1
ATOM 2145 C C . VAL A 1 262 ? -10.411 3.771 -5.928 1.00 87.25 262 VAL A C 1
ATOM 2147 O O . VAL A 1 262 ? -11.161 2.938 -5.425 1.00 87.25 262 VAL A O 1
ATOM 2150 N N . LEU A 1 263 ? -10.447 5.056 -5.569 1.00 87.00 263 LEU A N 1
ATOM 2151 C CA . LEU A 1 263 ? -11.368 5.583 -4.558 1.00 87.00 263 LEU A CA 1
ATOM 2152 C C . LEU A 1 263 ? -12.838 5.293 -4.912 1.00 87.00 263 LEU A C 1
ATOM 2154 O O . LEU A 1 263 ? -13.598 4.842 -4.051 1.00 87.00 263 LEU A O 1
ATOM 2158 N N . ILE A 1 264 ? -13.218 5.461 -6.182 1.00 81.75 264 ILE A N 1
ATOM 2159 C CA . ILE A 1 264 ? -14.568 5.144 -6.676 1.00 81.75 264 ILE A CA 1
ATOM 2160 C C . ILE A 1 264 ? -14.853 3.646 -6.544 1.00 81.75 264 ILE A C 1
ATOM 2162 O O . ILE A 1 264 ? -15.906 3.259 -6.032 1.00 81.75 264 ILE A O 1
ATOM 2166 N N . VAL A 1 265 ? -13.902 2.797 -6.948 1.00 85.12 265 VAL A N 1
ATOM 2167 C CA . VAL A 1 265 ? -14.035 1.335 -6.851 1.00 85.12 265 VAL A CA 1
ATOM 2168 C C . VAL A 1 265 ? -14.199 0.893 -5.394 1.00 85.12 265 VAL A C 1
ATOM 2170 O O . VAL A 1 265 ? -15.078 0.086 -5.095 1.00 85.12 265 VAL A O 1
ATOM 2173 N N . ILE A 1 266 ? -13.422 1.444 -4.457 1.00 88.06 266 ILE A N 1
ATOM 2174 C CA . ILE A 1 266 ? -13.532 1.113 -3.026 1.00 88.06 266 ILE A CA 1
ATOM 2175 C C . ILE A 1 266 ? -14.893 1.518 -2.462 1.00 88.06 266 ILE A C 1
ATOM 2177 O O . ILE A 1 266 ? -15.504 0.745 -1.716 1.00 88.06 266 ILE A O 1
ATOM 2181 N N . PHE A 1 267 ? -15.406 2.690 -2.841 1.00 82.56 267 PHE A N 1
ATOM 2182 C CA . PHE A 1 267 ? -16.737 3.125 -2.429 1.00 82.56 267 PHE A CA 1
ATOM 2183 C C . PHE A 1 267 ? -17.828 2.205 -3.001 1.00 82.56 267 PHE A C 1
ATOM 2185 O O . PHE A 1 267 ? -18.688 1.731 -2.253 1.00 82.56 267 PHE A O 1
ATOM 2192 N N . ALA A 1 268 ? -17.742 1.864 -4.293 1.00 79.88 268 ALA A N 1
ATOM 2193 C CA . ALA A 1 268 ? -18.650 0.932 -4.961 1.00 79.88 268 ALA A CA 1
ATOM 2194 C C . ALA A 1 268 ? -18.676 -0.436 -4.268 1.00 79.88 268 ALA A C 1
ATOM 2196 O O . ALA A 1 268 ? -19.741 -0.948 -3.908 1.00 79.88 268 ALA A O 1
ATOM 2197 N N . LEU A 1 269 ? -17.493 -1.003 -4.018 1.00 84.12 269 LEU A N 1
ATOM 2198 C CA . LEU A 1 269 ? -17.344 -2.285 -3.344 1.00 84.12 269 LEU A CA 1
ATOM 2199 C C . LEU A 1 269 ? -17.890 -2.231 -1.921 1.00 84.12 269 LEU A C 1
ATOM 2201 O O . LEU A 1 269 ? -18.598 -3.147 -1.507 1.00 84.12 269 LEU A O 1
ATOM 2205 N N . ARG A 1 270 ? -17.644 -1.156 -1.165 1.00 82.75 270 ARG A N 1
ATOM 2206 C CA . ARG A 1 270 ? -18.202 -1.036 0.186 1.00 82.75 270 ARG A CA 1
ATOM 2207 C C . ARG A 1 270 ? -19.731 -1.009 0.176 1.00 82.75 270 ARG A C 1
ATOM 2209 O O . ARG A 1 270 ? -20.351 -1.657 1.023 1.00 82.75 270 ARG A O 1
ATOM 2216 N N . LEU A 1 271 ? -20.346 -0.299 -0.769 1.00 77.62 271 LEU A N 1
ATOM 2217 C CA . LEU A 1 271 ? -21.802 -0.295 -0.924 1.00 77.62 271 LEU A CA 1
ATOM 2218 C C . LEU A 1 271 ? -22.337 -1.689 -1.279 1.00 77.62 271 LEU A C 1
ATOM 2220 O O . LEU A 1 271 ? -23.369 -2.098 -0.740 1.00 77.62 271 LEU A O 1
ATOM 2224 N N . PHE A 1 272 ? -21.623 -2.431 -2.132 1.00 77.62 272 PHE A N 1
ATOM 2225 C CA . PHE A 1 272 ? -21.958 -3.809 -2.492 1.00 77.62 272 PHE A CA 1
ATOM 2226 C C . PHE A 1 272 ? -21.870 -4.766 -1.295 1.00 77.62 272 PHE A C 1
ATOM 2228 O O . PHE A 1 272 ? -22.782 -5.555 -1.063 1.00 77.62 272 PHE A O 1
ATOM 2235 N N . LEU A 1 273 ? -20.818 -4.658 -0.479 1.00 78.06 273 LEU A N 1
ATOM 2236 C CA . LEU A 1 273 ? -20.602 -5.514 0.695 1.00 78.06 273 LEU A CA 1
ATOM 2237 C C . LEU A 1 273 ? -21.656 -5.326 1.795 1.00 78.06 273 LEU A C 1
ATOM 2239 O O . LEU A 1 273 ? -21.823 -6.206 2.640 1.00 78.06 273 LEU A O 1
ATOM 2243 N N . ASN A 1 274 ? -22.363 -4.193 1.801 1.00 67.88 274 ASN A N 1
ATOM 2244 C CA . ASN A 1 274 ? -23.365 -3.883 2.815 1.00 67.88 274 ASN A CA 1
ATOM 2245 C C . ASN A 1 274 ? -24.772 -4.415 2.477 1.00 67.88 274 ASN A C 1
ATOM 2247 O O . ASN A 1 274 ? -25.614 -4.519 3.368 1.00 67.88 274 ASN A O 1
ATOM 2251 N N . LYS A 1 275 ? -25.044 -4.778 1.215 1.00 60.44 275 LYS A N 1
ATOM 2252 C CA . LYS A 1 275 ? -26.328 -5.360 0.794 1.00 60.44 275 LYS A CA 1
ATOM 2253 C C . LYS A 1 275 ? -26.183 -6.868 0.563 1.00 60.44 275 LYS A C 1
ATOM 2255 O O . LYS A 1 275 ? -25.240 -7.342 -0.061 1.00 60.44 275 LYS A O 1
ATOM 2260 N N . ARG A 1 276 ? -27.161 -7.655 1.034 1.00 51.16 276 ARG A N 1
ATOM 2261 C CA . ARG A 1 276 ? -27.248 -9.094 0.704 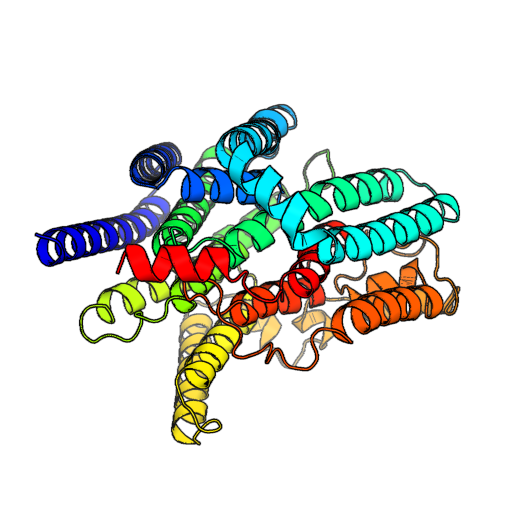1.00 51.16 276 ARG A CA 1
ATOM 2262 C C . ARG A 1 276 ? -27.517 -9.336 -0.793 1.00 51.16 276 ARG A C 1
ATOM 2264 O O . ARG A 1 276 ? -27.192 -10.420 -1.270 1.00 51.16 276 ARG A O 1
ATOM 2271 N N . ARG A 1 277 ? -28.059 -8.343 -1.516 1.00 43.94 277 ARG A N 1
ATOM 2272 C CA . ARG A 1 277 ? -28.395 -8.389 -2.951 1.00 43.94 277 ARG A CA 1
ATOM 2273 C C . ARG A 1 277 ? -27.415 -7.596 -3.824 1.00 43.94 277 ARG A C 1
ATOM 2275 O O . ARG A 1 277 ? -26.843 -6.604 -3.377 1.00 43.94 277 ARG A O 1
ATOM 2282 N N . ILE A 1 278 ? -27.303 -8.060 -5.070 1.00 48.03 278 ILE A N 1
ATOM 2283 C CA . ILE A 1 278 ? -26.602 -7.453 -6.210 1.00 48.03 278 ILE A CA 1
ATOM 2284 C C . ILE A 1 278 ? -27.021 -5.979 -6.366 1.00 48.03 278 ILE A C 1
ATOM 2286 O O . ILE A 1 278 ? -28.132 -5.600 -5.993 1.00 48.03 278 ILE A O 1
ATOM 2290 N N . ILE A 1 279 ? -26.089 -5.146 -6.839 1.00 48.06 279 ILE A N 1
ATOM 2291 C CA . ILE A 1 279 ? -26.190 -3.683 -6.964 1.00 48.06 279 ILE A CA 1
ATOM 2292 C C . ILE A 1 279 ? -27.561 -3.279 -7.529 1.00 48.06 279 ILE A C 1
ATOM 2294 O O . ILE A 1 279 ? -27.856 -3.506 -8.694 1.00 48.06 279 ILE A O 1
ATOM 2298 N N . SER A 1 280 ? -28.407 -2.657 -6.704 1.00 55.94 280 SER A N 1
ATOM 2299 C CA . SER A 1 280 ? -29.648 -2.036 -7.180 1.00 55.94 280 SER A CA 1
ATOM 2300 C C . SER A 1 280 ? -29.308 -0.828 -8.056 1.00 55.94 280 SER A C 1
ATOM 2302 O O . SER A 1 280 ? -28.451 -0.044 -7.647 1.00 55.94 280 SER A O 1
ATOM 2304 N N . PHE A 1 281 ? -30.024 -0.615 -9.163 1.00 50.59 281 PHE A N 1
ATOM 2305 C CA . PHE A 1 281 ? -29.855 0.523 -10.087 1.00 50.59 281 PHE A CA 1
ATOM 2306 C C . PHE A 1 281 ? -29.663 1.876 -9.375 1.00 50.59 281 PHE A C 1
ATOM 2308 O O . PHE A 1 281 ? -28.753 2.629 -9.697 1.00 50.59 281 PHE A O 1
ATOM 2315 N N . ARG A 1 282 ? -30.416 2.126 -8.295 1.00 56.59 282 ARG A N 1
ATOM 2316 C CA . ARG A 1 282 ? -30.279 3.320 -7.442 1.00 56.59 282 ARG A CA 1
ATOM 2317 C C . ARG A 1 282 ? -28.859 3.544 -6.897 1.00 56.59 282 ARG A C 1
ATOM 2319 O O . ARG A 1 282 ? -28.398 4.674 -6.867 1.00 56.59 282 ARG A O 1
ATOM 2326 N N . ASN A 1 283 ? -28.161 2.486 -6.481 1.00 54.25 283 ASN A N 1
ATOM 2327 C CA . ASN A 1 283 ? -26.792 2.581 -5.960 1.00 54.25 283 ASN A CA 1
ATOM 2328 C C . ASN A 1 283 ? -25.776 2.836 -7.081 1.00 54.25 283 ASN A C 1
ATOM 2330 O O . ASN A 1 283 ? -24.811 3.559 -6.857 1.00 54.25 283 ASN A O 1
ATOM 2334 N N . LEU A 1 284 ? -25.990 2.244 -8.262 1.00 56.19 284 LEU A N 1
ATOM 2335 C CA . LEU A 1 284 ? -25.174 2.503 -9.449 1.00 56.19 284 LEU A CA 1
ATOM 2336 C C . LEU A 1 284 ? -25.330 3.963 -9.888 1.00 56.19 284 LEU A C 1
ATOM 2338 O O . LEU A 1 284 ? -24.338 4.647 -10.110 1.00 56.19 284 LEU A O 1
ATOM 2342 N N . PHE A 1 285 ? -26.565 4.464 -9.899 1.00 60.69 285 PHE A N 1
ATOM 2343 C CA . PHE A 1 285 ? -26.868 5.860 -10.188 1.00 60.69 285 PHE A CA 1
ATOM 2344 C C . PHE A 1 285 ? -26.226 6.810 -9.168 1.00 60.69 285 PHE A C 1
ATOM 2346 O O . PHE A 1 285 ? -25.564 7.762 -9.557 1.00 60.69 285 PHE A O 1
ATOM 2353 N N . THR A 1 286 ? -26.315 6.519 -7.862 1.00 61.38 286 THR A N 1
ATOM 2354 C CA . THR A 1 286 ? -25.602 7.308 -6.837 1.00 61.38 286 THR A CA 1
ATOM 2355 C C . THR A 1 286 ? -24.091 7.317 -7.075 1.00 61.38 286 THR A C 1
ATOM 2357 O O . THR A 1 286 ? -23.458 8.353 -6.907 1.00 61.38 286 THR A O 1
ATOM 2360 N N . LEU A 1 287 ? -23.506 6.190 -7.494 1.00 60.22 287 LEU A N 1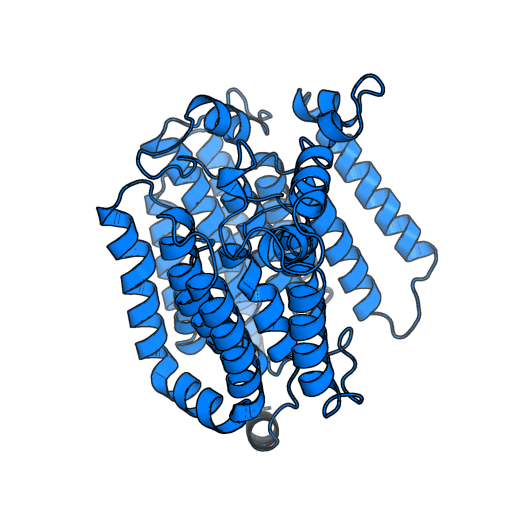
ATOM 2361 C CA . LEU A 1 287 ? -22.079 6.108 -7.802 1.00 60.22 287 LEU A CA 1
ATOM 2362 C C . LEU A 1 287 ? -21.697 6.977 -9.007 1.00 60.22 287 LEU A C 1
ATOM 2364 O O . LEU A 1 287 ? -20.698 7.687 -8.949 1.00 60.22 287 LEU A O 1
ATOM 2368 N N . LEU A 1 288 ? -22.503 6.938 -10.069 1.00 61.84 288 LEU A N 1
ATOM 2369 C CA . LEU A 1 288 ? -22.312 7.747 -11.273 1.00 61.84 288 LEU A CA 1
ATOM 2370 C C . LEU A 1 288 ? -22.466 9.243 -10.983 1.00 61.84 288 LEU A C 1
ATOM 2372 O O . LEU A 1 288 ? -21.678 10.040 -11.477 1.00 61.84 288 LEU A O 1
ATOM 2376 N N . VAL A 1 289 ? -23.417 9.622 -10.126 1.00 66.62 289 VAL A N 1
ATOM 2377 C CA . VAL A 1 289 ? -23.594 11.013 -9.683 1.00 66.62 289 VAL A CA 1
ATOM 2378 C C . VAL A 1 289 ? -22.408 11.474 -8.836 1.00 66.62 289 VAL A C 1
ATOM 2380 O O . VAL A 1 289 ? -21.877 12.552 -9.080 1.00 66.62 289 VAL A O 1
ATOM 2383 N N . ILE A 1 290 ? -21.932 10.659 -7.886 1.00 65.94 290 ILE A N 1
ATOM 2384 C CA . ILE A 1 290 ? -20.720 10.976 -7.111 1.00 65.94 290 ILE A CA 1
ATOM 2385 C C . ILE A 1 290 ? -19.518 11.126 -8.046 1.00 65.94 290 ILE A C 1
ATOM 2387 O O . ILE A 1 290 ? -18.751 12.072 -7.899 1.00 65.94 290 ILE A O 1
ATOM 2391 N N . PHE A 1 291 ? -19.367 10.226 -9.021 1.00 63.31 291 PHE A N 1
ATOM 2392 C CA . PHE A 1 291 ? -18.310 10.301 -10.023 1.00 63.31 291 PHE A CA 1
ATOM 2393 C C . PHE A 1 291 ? -18.386 11.596 -10.834 1.00 63.31 291 PHE A C 1
ATOM 2395 O O . PHE A 1 291 ? -17.390 12.304 -10.940 1.00 63.31 291 PHE A O 1
ATOM 2402 N N . TYR A 1 292 ? -19.569 11.936 -11.344 1.00 66.25 292 TYR A N 1
ATOM 2403 C CA . TYR A 1 292 ? -19.798 13.161 -12.100 1.00 66.25 292 TYR A CA 1
ATOM 2404 C C . TYR A 1 292 ? -19.498 14.412 -11.269 1.00 66.25 292 TYR A C 1
ATOM 2406 O O . TYR A 1 292 ? -18.803 15.300 -11.750 1.00 66.25 292 TYR A O 1
ATOM 2414 N N . ILE A 1 293 ? -19.949 14.468 -10.011 1.00 65.94 293 ILE A N 1
ATOM 2415 C CA . ILE A 1 293 ? -19.667 15.590 -9.103 1.00 65.94 293 ILE A CA 1
ATOM 2416 C C . ILE A 1 293 ? -18.165 15.699 -8.845 1.00 65.94 293 ILE A C 1
ATOM 2418 O O . ILE A 1 293 ? -17.612 16.788 -8.946 1.00 65.9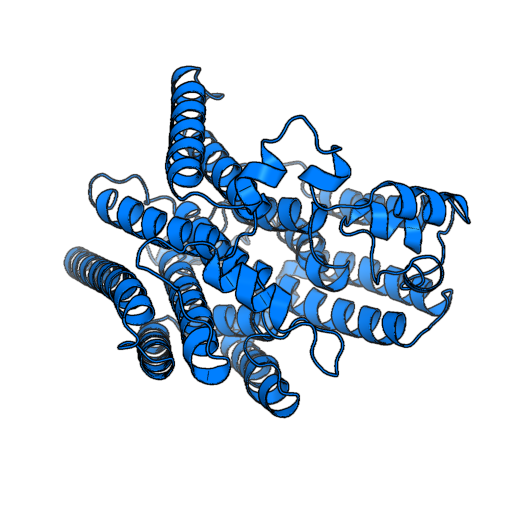4 293 ILE A O 1
ATOM 2422 N N . VAL A 1 294 ? -17.489 14.583 -8.561 1.00 63.12 294 VAL A N 1
ATOM 2423 C CA . VAL A 1 294 ? -16.033 14.547 -8.369 1.00 63.12 294 VAL A CA 1
ATOM 2424 C C . VAL A 1 294 ? -15.315 15.075 -9.607 1.00 63.12 294 VAL A C 1
ATOM 2426 O O . VAL A 1 294 ? -14.474 15.955 -9.478 1.00 63.12 294 VAL A O 1
ATOM 2429 N N . VAL A 1 295 ? -15.663 14.595 -10.802 1.00 61.09 295 VAL A N 1
ATOM 2430 C CA . VAL A 1 295 ? -15.053 15.049 -12.061 1.00 61.09 295 VAL A CA 1
ATOM 2431 C C . VAL A 1 295 ? -15.347 16.529 -12.321 1.00 61.09 295 VAL A C 1
ATOM 2433 O O . VAL A 1 295 ? -14.434 17.261 -12.687 1.00 61.09 295 VAL A O 1
ATOM 2436 N N . SER A 1 296 ? -16.576 16.983 -12.064 1.00 61.16 296 SER A N 1
ATOM 2437 C CA . SER A 1 296 ? -17.015 18.367 -12.293 1.00 61.16 296 SER A CA 1
ATOM 2438 C C . SER A 1 296 ? -16.327 19.353 -11.346 1.00 61.16 296 SER A C 1
ATOM 2440 O O . SER A 1 296 ? -15.753 20.342 -11.796 1.00 61.16 296 SER A O 1
ATOM 2442 N N . VAL A 1 297 ? -16.297 19.051 -10.043 1.00 62.19 297 VAL A N 1
ATOM 2443 C CA . VAL A 1 297 ? -15.581 19.849 -9.033 1.00 62.19 297 VAL A CA 1
ATOM 2444 C C . VAL A 1 297 ? -14.108 19.947 -9.401 1.00 62.19 297 VAL A C 1
ATOM 2446 O O . VAL A 1 297 ? -13.533 21.025 -9.377 1.00 62.19 297 VAL A O 1
ATOM 2449 N N . VAL A 1 298 ? -13.507 18.830 -9.804 1.00 57.22 298 VAL A N 1
ATOM 2450 C CA . VAL A 1 298 ? -12.091 18.760 -10.162 1.00 57.22 298 VAL A CA 1
ATOM 2451 C C . VAL A 1 298 ? -11.803 19.537 -11.453 1.00 57.22 298 VAL A C 1
ATOM 2453 O O . VAL A 1 298 ? -10.803 20.249 -11.504 1.00 57.22 298 VAL A O 1
ATOM 2456 N N . SER A 1 299 ? -12.694 19.495 -12.453 1.00 57.38 299 SER A N 1
ATOM 2457 C CA . SER A 1 299 ? -12.574 20.294 -13.685 1.00 57.38 299 SER A CA 1
ATOM 2458 C C . SER A 1 299 ? -12.671 21.802 -13.458 1.00 57.38 299 SER A C 1
ATOM 2460 O O . SER A 1 299 ? -12.070 22.564 -14.210 1.00 57.38 299 SER A O 1
ATOM 2462 N N . TRP A 1 300 ? -13.354 22.238 -12.395 1.00 55.78 300 TRP A N 1
ATOM 2463 C CA . TRP A 1 300 ? -13.527 23.658 -12.090 1.00 55.78 300 TRP A CA 1
ATOM 2464 C C . TRP A 1 300 ? -12.239 24.330 -11.587 1.00 55.78 300 TRP A C 1
ATOM 2466 O O . TRP A 1 300 ? -12.090 25.541 -11.708 1.00 55.78 300 TRP A O 1
ATOM 2476 N N . PHE A 1 301 ? -11.267 23.549 -11.101 1.00 56.69 301 PHE A N 1
ATOM 2477 C CA . PHE A 1 301 ? -9.971 24.051 -10.624 1.00 56.69 301 PHE A CA 1
ATOM 2478 C C . PHE A 1 301 ? -8.917 24.250 -11.732 1.00 56.69 301 PHE A C 1
ATOM 2480 O O . PHE A 1 301 ? -7.742 24.423 -11.419 1.00 56.69 301 PHE A O 1
ATOM 2487 N N . GLY A 1 302 ? -9.293 24.207 -13.019 1.00 52.41 302 GLY A N 1
ATOM 2488 C CA . GLY A 1 302 ? -8.422 24.660 -14.119 1.00 52.41 302 GLY A CA 1
ATOM 2489 C C . GLY A 1 302 ? -7.088 23.913 -14.253 1.00 52.41 302 GLY A C 1
ATOM 2490 O O . GLY A 1 302 ? -6.074 24.493 -14.629 1.00 52.41 302 GLY A O 1
ATOM 2491 N N . SER A 1 303 ? -7.051 22.625 -13.906 1.00 62.31 303 SER A N 1
ATOM 2492 C CA . SER A 1 303 ? -5.817 21.836 -13.954 1.00 62.31 303 SER A CA 1
ATOM 2493 C C . SER A 1 303 ? -5.455 21.436 -15.390 1.00 62.31 303 SER A C 1
ATOM 2495 O O . SER A 1 303 ? -6.177 20.655 -16.016 1.00 62.31 303 SER A O 1
ATOM 2497 N N . GLU A 1 304 ? -4.277 21.862 -15.866 1.00 62.12 304 GLU A N 1
ATOM 2498 C CA . GLU A 1 304 ? -3.660 21.442 -17.145 1.00 62.12 304 GLU A CA 1
ATOM 2499 C C . GLU A 1 304 ? -3.644 19.903 -17.301 1.00 62.12 304 GLU A C 1
ATOM 2501 O O . GLU A 1 304 ? -3.729 19.334 -18.392 1.00 62.12 304 GLU A O 1
ATOM 2506 N N . TYR A 1 305 ? -3.593 19.173 -16.181 1.00 59.75 305 TYR A N 1
ATOM 2507 C CA . TYR A 1 305 ? -3.626 17.714 -16.184 1.00 59.75 305 TYR A CA 1
ATOM 2508 C C . TYR A 1 305 ? -4.999 17.141 -16.516 1.00 59.75 305 TYR A C 1
ATOM 2510 O O . TYR A 1 305 ? -5.056 16.063 -17.108 1.00 59.75 305 TYR A O 1
ATOM 2518 N N . LEU A 1 306 ? -6.090 17.788 -16.119 1.00 59.03 306 LEU A N 1
ATOM 2519 C CA . LEU A 1 306 ? -7.432 17.341 -16.493 1.00 59.03 306 LEU A CA 1
ATOM 2520 C C . LEU A 1 306 ? -7.689 17.615 -17.957 1.00 59.03 306 LEU A C 1
ATOM 2522 O O . LEU A 1 306 ? -8.186 16.731 -18.646 1.00 59.03 306 LEU A O 1
ATOM 2526 N N . GLU A 1 307 ? -7.248 18.770 -18.442 1.00 62.41 307 GLU A N 1
ATOM 2527 C CA . GLU A 1 307 ? -7.313 19.115 -19.854 1.00 62.41 307 GLU A CA 1
ATOM 2528 C C . GLU A 1 307 ? -6.556 18.085 -20.707 1.00 62.41 307 GLU A C 1
ATOM 2530 O O . GLU A 1 307 ? -7.120 17.510 -21.637 1.00 62.41 307 GLU A O 1
ATOM 2535 N N . LYS A 1 308 ? -5.335 17.689 -20.314 1.00 62.44 308 LYS A N 1
ATOM 2536 C CA . LYS A 1 308 ? -4.604 16.589 -20.978 1.00 62.44 308 LYS A CA 1
ATOM 2537 C C . LYS A 1 308 ? -5.303 15.223 -20.896 1.00 62.44 308 LYS A C 1
ATOM 2539 O O . LYS A 1 308 ? -5.051 14.369 -21.741 1.00 62.44 308 LYS A O 1
ATOM 2544 N N . THR A 1 309 ? -6.154 14.986 -19.897 1.00 58.31 309 THR A N 1
ATOM 2545 C CA . THR A 1 309 ? -6.880 13.706 -19.734 1.00 58.31 309 THR A CA 1
ATOM 2546 C C . THR A 1 309 ? -8.176 13.670 -20.536 1.00 58.31 309 THR A C 1
ATOM 2548 O O . THR A 1 309 ? -8.517 12.639 -21.110 1.00 58.31 309 THR A O 1
ATOM 2551 N N . LEU A 1 310 ? -8.904 14.786 -20.541 1.00 61.50 310 LEU A N 1
ATOM 2552 C CA . LEU A 1 310 ? -10.226 14.934 -21.145 1.00 61.50 310 LEU A CA 1
ATOM 2553 C C . LEU A 1 310 ? -10.147 15.367 -22.613 1.00 61.50 310 LEU A C 1
ATOM 2555 O O . LEU A 1 310 ? -11.107 15.178 -23.357 1.00 61.50 310 LEU A O 1
ATOM 2559 N N . SER A 1 311 ? -9.007 15.908 -23.051 1.00 62.16 311 SER A N 1
ATOM 2560 C CA . SER A 1 311 ? -8.797 16.299 -24.443 1.00 62.16 311 SER A CA 1
ATOM 2561 C C . SER A 1 311 ? -8.870 15.092 -25.373 1.00 62.16 311 SER A C 1
ATOM 2563 O O . SER A 1 311 ? -8.066 14.157 -25.329 1.00 62.16 311 SER A O 1
ATOM 2565 N N . GLN A 1 312 ? -9.827 15.158 -26.296 1.00 60.62 312 GLN A N 1
ATOM 2566 C CA . GLN A 1 312 ? -10.012 14.153 -27.339 1.00 60.62 312 GLN A CA 1
ATOM 2567 C C . GLN A 1 312 ? -8.842 14.100 -28.340 1.00 60.62 312 GLN A C 1
ATOM 2569 O O . GLN A 1 312 ? -8.706 13.120 -29.065 1.00 60.62 312 GLN A O 1
ATOM 2574 N N . ARG A 1 313 ? -7.967 15.114 -28.338 1.00 61.84 313 ARG A N 1
ATOM 2575 C CA . ARG A 1 313 ? -6.792 15.216 -29.217 1.00 61.84 313 ARG A CA 1
ATOM 2576 C C . ARG A 1 313 ? -5.608 14.340 -28.787 1.00 61.84 313 ARG A C 1
ATOM 2578 O O . ARG A 1 313 ? -4.751 14.049 -29.610 1.00 61.84 313 ARG A O 1
ATOM 2585 N N . ASN A 1 314 ? -5.557 13.893 -27.530 1.00 65.69 314 ASN A N 1
ATOM 2586 C CA . ASN A 1 314 ? -4.456 13.061 -27.033 1.00 65.69 314 ASN A CA 1
ATOM 2587 C C . ASN A 1 314 ? -4.699 11.571 -27.319 1.00 65.69 314 ASN A C 1
ATOM 2589 O O . ASN A 1 314 ? -5.836 11.104 -27.203 1.00 65.69 314 ASN A O 1
ATOM 2593 N N . THR A 1 315 ? -3.644 10.804 -27.619 1.00 69.50 315 THR A N 1
ATOM 2594 C CA . THR A 1 315 ? -3.715 9.332 -27.715 1.00 69.50 315 THR A CA 1
ATOM 2595 C C . THR A 1 315 ? -4.044 8.709 -26.355 1.00 69.50 315 THR A C 1
ATOM 2597 O O . THR A 1 315 ? -3.826 9.324 -25.310 1.00 69.50 315 THR A O 1
ATOM 2600 N N . VAL A 1 316 ? -4.558 7.474 -26.333 1.00 64.19 316 VAL A N 1
ATOM 2601 C CA . VAL A 1 316 ? -4.856 6.755 -25.075 1.00 64.19 316 VAL A CA 1
ATOM 2602 C C . VAL A 1 316 ? -3.606 6.640 -24.191 1.00 64.19 316 VAL A C 1
ATOM 2604 O O . VAL A 1 316 ? -3.687 6.865 -22.984 1.00 64.19 316 VAL A O 1
ATOM 2607 N N . GLU A 1 317 ? -2.439 6.395 -24.789 1.00 62.00 317 GLU A N 1
ATOM 2608 C CA . GLU A 1 317 ? -1.146 6.365 -24.095 1.00 62.00 317 GLU A CA 1
ATOM 2609 C C . GLU A 1 317 ? -0.767 7.722 -23.494 1.00 62.00 317 GLU A C 1
ATOM 2611 O O . GLU A 1 317 ? -0.370 7.788 -22.329 1.00 62.00 317 GLU A O 1
ATOM 2616 N N . ALA A 1 318 ? -0.973 8.820 -24.230 1.00 63.75 318 ALA A N 1
ATOM 2617 C CA . ALA A 1 318 ? -0.738 10.176 -23.736 1.00 63.75 318 ALA A CA 1
ATOM 2618 C C . ALA A 1 318 ? -1.731 10.576 -22.626 1.00 63.75 318 ALA A C 1
ATOM 2620 O O . ALA A 1 318 ? -1.346 11.205 -21.637 1.00 63.75 318 ALA A O 1
ATOM 2621 N N . ARG A 1 319 ? -3.001 10.153 -22.724 1.00 61.12 319 ARG A N 1
ATOM 2622 C CA . ARG A 1 319 ? -4.022 10.376 -21.680 1.00 61.12 319 ARG A CA 1
ATOM 2623 C C . ARG A 1 319 ? -3.720 9.592 -20.406 1.00 61.12 319 ARG A C 1
ATOM 2625 O O . ARG A 1 319 ? -3.920 10.109 -19.303 1.00 61.12 319 ARG A O 1
ATOM 2632 N N . LEU A 1 320 ? -3.221 8.363 -20.539 1.00 62.50 320 LEU A N 1
ATOM 2633 C CA . LEU A 1 320 ? -2.827 7.511 -19.413 1.00 62.50 320 LEU A CA 1
ATOM 2634 C C . LEU A 1 320 ? -1.415 7.823 -18.894 1.00 62.50 320 LEU A C 1
ATOM 2636 O O . LEU A 1 320 ? -1.098 7.456 -17.760 1.00 62.50 320 LEU A O 1
ATOM 2640 N N . ASN A 1 321 ? -0.598 8.528 -19.683 1.00 68.62 321 ASN A N 1
ATOM 2641 C CA . ASN A 1 321 ? 0.838 8.709 -19.479 1.00 68.62 321 ASN A CA 1
ATOM 2642 C C . ASN A 1 321 ? 1.545 7.357 -19.244 1.00 68.62 321 ASN A C 1
ATOM 2644 O O . ASN A 1 321 ? 2.234 7.150 -18.234 1.00 68.62 321 ASN A O 1
ATOM 2648 N N . ARG A 1 322 ? 1.263 6.388 -20.124 1.00 72.06 322 ARG A N 1
ATOM 2649 C CA . ARG A 1 322 ? 1.734 4.998 -20.043 1.00 72.06 322 ARG A CA 1
ATOM 2650 C C . ARG A 1 322 ? 2.075 4.478 -21.431 1.00 72.06 322 ARG A C 1
ATOM 2652 O O . ARG A 1 322 ? 1.323 4.695 -22.368 1.00 72.06 322 ARG A O 1
ATOM 2659 N N . ASP A 1 323 ? 3.206 3.794 -21.499 1.00 79.06 323 ASP A N 1
ATOM 2660 C CA . ASP A 1 323 ? 3.739 3.144 -22.692 1.00 79.06 323 ASP A CA 1
ATOM 2661 C C . ASP A 1 323 ? 3.411 1.658 -22.595 1.00 79.06 323 ASP A C 1
ATOM 2663 O O . ASP A 1 323 ? 3.906 0.982 -21.688 1.00 79.06 323 ASP A O 1
ATOM 2667 N N . PHE A 1 324 ? 2.527 1.189 -23.474 1.00 79.00 324 PHE A N 1
ATOM 2668 C CA . PHE A 1 324 ? 2.142 -0.218 -23.531 1.00 79.00 324 PHE A CA 1
ATOM 2669 C C . PHE A 1 324 ? 2.856 -0.960 -24.656 1.00 79.00 324 PHE A C 1
ATOM 2671 O O . PHE A 1 324 ? 2.956 -2.181 -24.592 1.00 79.00 324 PHE A O 1
ATOM 2678 N N . VAL A 1 325 ? 3.411 -0.250 -25.640 1.00 86.44 325 VAL A N 1
ATOM 2679 C CA . VAL A 1 325 ? 4.099 -0.852 -26.787 1.00 86.44 325 VAL A CA 1
ATOM 2680 C C . VAL A 1 325 ? 5.433 -1.476 -26.380 1.00 86.44 325 VAL A C 1
ATOM 2682 O O . VAL A 1 325 ? 5.709 -2.617 -26.753 1.00 86.44 325 VAL A O 1
ATOM 2685 N N . THR A 1 326 ? 6.256 -0.767 -25.603 1.00 90.31 326 THR A N 1
ATOM 2686 C CA . THR A 1 326 ? 7.581 -1.268 -25.197 1.00 90.31 326 THR A CA 1
ATOM 2687 C C . THR A 1 326 ? 7.505 -2.603 -24.442 1.00 90.31 326 THR A C 1
ATOM 2689 O O . THR A 1 326 ? 8.218 -3.523 -24.836 1.00 90.31 326 THR A O 1
ATOM 2692 N N . PRO A 1 327 ? 6.616 -2.791 -23.443 1.00 92.06 327 PRO A N 1
ATOM 2693 C CA . PRO A 1 327 ? 6.461 -4.083 -22.774 1.00 92.06 327 PRO A CA 1
ATOM 2694 C C . PRO A 1 327 ? 6.177 -5.251 -23.725 1.00 92.06 327 PRO A C 1
ATOM 2696 O O . PRO A 1 327 ? 6.786 -6.310 -23.596 1.00 92.06 327 PRO A O 1
ATOM 2699 N N . PHE A 1 328 ? 5.297 -5.067 -24.715 1.00 93.12 328 PHE A N 1
ATOM 2700 C CA . PHE A 1 328 ? 5.010 -6.126 -25.688 1.00 93.12 328 PHE A CA 1
ATOM 2701 C C . PHE A 1 328 ? 6.204 -6.425 -26.598 1.00 93.12 328 PHE A C 1
ATOM 2703 O O . PHE A 1 328 ? 6.410 -7.582 -26.953 1.00 93.12 328 PHE A O 1
ATOM 2710 N N . ARG A 1 329 ? 7.023 -5.419 -26.932 1.00 94.31 329 ARG A N 1
ATOM 2711 C CA . ARG A 1 329 ? 8.279 -5.634 -27.670 1.00 94.31 329 ARG A CA 1
ATOM 2712 C C . ARG A 1 329 ? 9.293 -6.425 -26.851 1.00 94.31 329 ARG A C 1
ATOM 2714 O O . ARG A 1 329 ? 9.884 -7.348 -27.389 1.00 94.31 329 ARG A O 1
ATOM 2721 N N . VAL A 1 330 ? 9.451 -6.109 -25.564 1.00 94.94 330 VAL A N 1
ATOM 2722 C CA . VAL A 1 330 ? 10.340 -6.862 -24.661 1.00 94.94 330 VAL A CA 1
ATOM 2723 C C . VAL A 1 330 ? 9.851 -8.303 -24.498 1.00 94.94 330 VAL A C 1
ATOM 2725 O O . VAL A 1 330 ? 10.644 -9.231 -24.589 1.00 94.94 330 VAL A O 1
ATOM 2728 N N . LEU A 1 331 ? 8.540 -8.510 -24.332 1.00 95.38 331 LEU A N 1
ATOM 2729 C CA . LEU A 1 331 ? 7.953 -9.852 -24.262 1.00 95.38 331 LEU A CA 1
ATOM 2730 C C . LEU A 1 331 ? 8.189 -10.668 -25.545 1.00 95.38 331 LEU A C 1
ATOM 2732 O O . LEU A 1 331 ? 8.337 -11.882 -25.474 1.00 95.38 331 LEU A O 1
ATOM 2736 N N . ALA A 1 332 ? 8.225 -10.021 -26.710 1.00 96.00 332 ALA A N 1
ATOM 2737 C CA . ALA A 1 332 ? 8.453 -10.700 -27.983 1.00 96.00 332 ALA A CA 1
ATOM 2738 C C . ALA A 1 332 ? 9.896 -11.212 -28.166 1.00 96.00 332 ALA A C 1
ATOM 2740 O O . ALA A 1 332 ? 10.116 -12.027 -29.057 1.00 96.00 332 ALA A O 1
ATOM 2741 N N . ILE A 1 333 ? 10.856 -10.761 -27.345 1.00 95.88 333 ILE A N 1
ATOM 2742 C CA . ILE A 1 333 ? 12.255 -11.220 -27.394 1.00 95.88 333 ILE A CA 1
ATOM 2743 C C . ILE A 1 333 ? 12.348 -12.688 -26.968 1.00 95.88 333 ILE A C 1
ATOM 2745 O O . ILE A 1 333 ? 12.917 -13.504 -27.686 1.00 95.88 333 ILE A O 1
ATOM 2749 N N . ASP A 1 334 ? 11.753 -13.019 -25.822 1.00 95.31 334 ASP A N 1
ATOM 2750 C CA . ASP A 1 334 ? 11.582 -14.395 -25.356 1.00 95.31 334 ASP A CA 1
ATOM 2751 C C . ASP A 1 334 ? 10.218 -14.523 -24.656 1.00 95.31 334 ASP A C 1
ATOM 2753 O O . ASP A 1 334 ? 10.090 -14.234 -23.464 1.00 95.31 334 ASP A O 1
ATOM 2757 N N . PRO A 1 335 ? 9.164 -14.950 -25.370 1.00 96.06 335 PRO A N 1
ATOM 2758 C CA . PRO A 1 335 ? 7.829 -15.046 -24.789 1.00 96.06 335 PRO A CA 1
ATOM 2759 C C . PRO A 1 335 ? 7.678 -16.222 -23.812 1.00 96.06 335 PRO A C 1
ATOM 2761 O O . PRO A 1 335 ? 6.730 -16.250 -23.020 1.00 96.06 335 PRO A O 1
ATOM 2764 N N . VAL A 1 336 ? 8.571 -17.217 -23.864 1.00 95.81 336 VAL A N 1
ATOM 2765 C CA . VAL A 1 336 ? 8.446 -18.454 -23.082 1.00 95.81 336 VAL A CA 1
ATOM 2766 C C . VAL A 1 336 ? 9.094 -18.288 -21.714 1.00 95.81 336 VAL A C 1
ATOM 2768 O O . VAL A 1 336 ? 8.426 -18.550 -20.708 1.00 95.81 336 VAL A O 1
ATOM 2771 N N . PHE A 1 337 ? 10.340 -17.812 -21.675 1.00 94.06 337 PHE A N 1
ATOM 2772 C CA . PHE A 1 337 ? 11.129 -17.662 -20.447 1.00 94.06 337 PHE A CA 1
ATOM 2773 C C . PHE A 1 337 ? 11.347 -16.208 -20.019 1.00 94.06 337 PHE A C 1
ATOM 2775 O O . PHE A 1 337 ? 11.717 -15.970 -18.867 1.00 94.06 337 PHE A O 1
ATOM 2782 N N . GLY A 1 338 ? 11.035 -15.241 -20.884 1.00 95.50 338 GLY A N 1
ATOM 2783 C CA . GLY A 1 338 ? 11.253 -13.825 -20.610 1.00 95.50 338 GLY A CA 1
ATOM 2784 C C . GLY A 1 338 ? 12.727 -13.436 -20.684 1.00 95.50 338 GLY A C 1
ATOM 2785 O O . GLY A 1 338 ? 13.619 -14.268 -20.811 1.00 95.50 338 GLY A O 1
ATOM 2786 N N . VAL A 1 339 ? 12.997 -12.141 -20.548 1.00 94.50 339 VAL A N 1
ATOM 2787 C CA . VAL A 1 339 ? 14.358 -11.580 -20.619 1.00 94.50 339 VAL A CA 1
ATOM 2788 C C . VAL A 1 339 ? 15.173 -11.746 -19.324 1.00 94.50 339 VAL A C 1
ATOM 2790 O O . VAL A 1 339 ? 16.222 -11.128 -19.153 1.00 94.50 339 VAL A O 1
ATOM 2793 N N . GLY A 1 340 ? 14.688 -12.558 -18.382 1.00 93.31 340 GLY A N 1
ATOM 2794 C CA . GLY A 1 340 ? 15.293 -12.780 -17.071 1.00 93.31 340 GLY A CA 1
ATOM 2795 C C . GLY A 1 340 ? 14.829 -11.788 -15.996 1.00 93.31 340 GLY A C 1
ATOM 2796 O O . GLY A 1 340 ? 14.457 -10.641 -16.265 1.00 93.31 340 GLY A O 1
ATOM 2797 N N . PHE A 1 341 ? 14.853 -12.233 -14.734 1.00 94.50 341 PHE A N 1
ATOM 2798 C CA . PHE A 1 341 ? 14.384 -11.436 -13.594 1.00 94.50 341 PHE A CA 1
ATOM 2799 C C . PHE A 1 341 ? 15.205 -10.148 -13.438 1.00 94.50 341 PHE A C 1
ATOM 2801 O O . PHE A 1 341 ? 16.422 -10.188 -13.261 1.00 94.50 341 PHE A O 1
ATOM 2808 N N . GLY A 1 342 ? 14.525 -8.998 -13.460 1.00 92.44 342 GLY A N 1
ATOM 2809 C CA . GLY A 1 342 ? 15.165 -7.681 -13.454 1.00 92.44 342 GLY A CA 1
ATOM 2810 C C . GLY A 1 342 ? 15.864 -7.287 -14.763 1.00 92.44 342 GLY A C 1
ATOM 2811 O O . GLY A 1 342 ? 16.590 -6.296 -14.761 1.00 92.44 342 GLY A O 1
ATOM 2812 N N . GLY A 1 343 ? 15.651 -8.020 -15.862 1.00 92.25 343 GLY A N 1
ATOM 2813 C CA . GLY A 1 343 ? 16.237 -7.731 -17.177 1.00 92.25 343 GLY A CA 1
ATOM 2814 C C . GLY A 1 343 ? 15.482 -6.697 -18.011 1.00 92.25 343 GLY A C 1
ATOM 2815 O O . GLY A 1 343 ? 16.021 -6.188 -18.983 1.00 92.25 343 GLY A O 1
ATOM 2816 N N . TYR A 1 344 ? 14.259 -6.314 -17.625 1.00 93.06 344 TYR A N 1
ATOM 2817 C CA . TYR A 1 344 ? 13.470 -5.315 -18.361 1.00 93.06 344 TYR A CA 1
ATOM 2818 C C . TYR A 1 344 ? 14.222 -4.003 -18.702 1.00 93.06 344 TYR A C 1
ATOM 2820 O O . TYR A 1 344 ? 14.087 -3.546 -19.840 1.00 93.06 344 TYR A O 1
ATOM 2828 N N . PRO A 1 345 ? 15.017 -3.393 -17.792 1.00 90.75 345 PRO A N 1
ATOM 2829 C CA . PRO A 1 345 ? 15.743 -2.156 -18.091 1.00 90.75 345 PRO A CA 1
ATOM 2830 C C . PRO A 1 345 ? 16.810 -2.303 -19.184 1.00 90.75 345 PRO A C 1
ATOM 2832 O O . PRO A 1 345 ? 17.170 -1.309 -19.803 1.00 90.75 345 PRO A O 1
ATOM 2835 N N . ASP A 1 346 ? 17.302 -3.515 -19.450 1.00 90.62 346 ASP A N 1
ATOM 2836 C CA . ASP A 1 346 ? 18.333 -3.744 -20.471 1.00 90.62 346 ASP A CA 1
ATOM 2837 C C . ASP A 1 346 ? 17.748 -3.630 -21.895 1.00 90.62 346 ASP A C 1
ATOM 2839 O O . ASP A 1 346 ? 18.470 -3.387 -22.860 1.00 90.62 346 ASP A O 1
ATOM 2843 N N . TYR A 1 347 ? 16.420 -3.739 -22.019 1.00 90.12 347 TYR A N 1
ATOM 2844 C CA . TYR A 1 347 ? 15.680 -3.702 -23.287 1.00 90.12 347 TYR A CA 1
ATOM 2845 C C . TYR A 1 347 ? 14.709 -2.517 -23.391 1.00 90.12 347 TYR A C 1
ATOM 2847 O O . TYR A 1 347 ? 14.004 -2.365 -24.392 1.00 90.12 347 TYR A O 1
ATOM 2855 N N . ALA A 1 348 ? 14.639 -1.675 -22.358 1.00 87.50 348 ALA A N 1
ATOM 2856 C CA . ALA A 1 348 ? 13.728 -0.544 -22.290 1.00 87.50 348 ALA A CA 1
ATOM 2857 C C . ALA A 1 348 ? 14.365 0.637 -21.552 1.00 87.50 348 ALA A C 1
ATOM 2859 O O . ALA A 1 348 ? 15.021 0.476 -20.534 1.00 87.50 348 ALA A O 1
ATOM 2860 N N . ASN A 1 349 ? 14.037 1.865 -21.959 1.00 81.12 349 ASN A N 1
ATOM 2861 C CA . ASN A 1 349 ? 14.511 3.092 -21.295 1.00 81.12 349 ASN A CA 1
ATOM 2862 C C . ASN A 1 349 ? 13.838 3.363 -19.928 1.00 81.12 349 ASN A C 1
ATOM 2864 O O . ASN A 1 349 ? 13.665 4.514 -19.522 1.00 81.12 349 ASN A O 1
ATOM 2868 N N . LYS A 1 350 ? 13.348 2.321 -19.248 1.00 81.00 350 LYS A N 1
ATOM 2869 C CA . LYS A 1 350 ? 12.602 2.380 -17.986 1.00 81.00 350 LYS A CA 1
ATOM 2870 C C . LYS A 1 350 ? 12.854 1.111 -17.189 1.00 81.00 350 LYS A C 1
ATOM 2872 O O . LYS A 1 350 ? 12.979 0.035 -17.755 1.00 81.00 350 LYS A O 1
ATOM 2877 N N . ASN A 1 351 ? 12.772 1.221 -15.867 1.00 78.31 351 ASN A N 1
ATOM 2878 C CA . ASN A 1 351 ? 13.069 0.089 -14.993 1.00 78.31 351 ASN A CA 1
ATOM 2879 C C . ASN A 1 351 ? 12.019 -1.042 -15.038 1.00 78.31 351 ASN A C 1
ATOM 2881 O O . ASN A 1 351 ? 12.341 -2.169 -14.687 1.00 78.31 351 ASN A O 1
ATOM 2885 N N . TYR A 1 352 ? 10.758 -0.753 -15.390 1.00 80.62 352 TYR A N 1
ATOM 2886 C CA . TYR A 1 352 ? 9.661 -1.736 -15.395 1.00 80.62 352 TYR A CA 1
ATOM 2887 C C . TYR A 1 352 ? 8.445 -1.244 -16.218 1.00 80.62 352 TYR A C 1
ATOM 2889 O O . TYR A 1 352 ? 8.264 -0.032 -16.381 1.00 80.62 352 TYR A O 1
ATOM 2897 N N . PRO A 1 353 ? 7.559 -2.145 -16.695 1.00 83.56 353 PRO A N 1
ATOM 2898 C CA . PRO A 1 353 ? 6.429 -1.820 -17.581 1.00 83.56 353 PRO A CA 1
ATOM 2899 C C . PRO A 1 353 ? 5.198 -1.212 -16.875 1.00 83.56 353 PRO A C 1
ATOM 2901 O O . PRO A 1 353 ? 4.135 -1.073 -17.473 1.00 83.56 353 PRO A O 1
ATOM 2904 N N . HIS A 1 354 ? 5.309 -0.844 -15.593 1.00 82.38 354 HIS A N 1
ATOM 2905 C CA . HIS A 1 354 ? 4.228 -0.279 -14.763 1.00 82.38 354 HIS A CA 1
ATOM 2906 C C . HIS A 1 354 ? 2.938 -1.122 -14.654 1.00 82.38 354 HIS A C 1
ATOM 2908 O O . HIS A 1 354 ? 1.912 -0.605 -14.209 1.00 82.38 354 HIS A O 1
ATOM 2914 N N . ASN A 1 355 ? 2.989 -2.411 -14.993 1.00 90.81 355 ASN A N 1
ATOM 2915 C CA . ASN A 1 355 ? 1.912 -3.376 -14.805 1.00 90.81 355 ASN A CA 1
ATOM 2916 C C . ASN A 1 355 ? 2.509 -4.709 -14.345 1.00 90.81 355 ASN A C 1
ATOM 2918 O O . ASN A 1 355 ? 3.346 -5.274 -15.040 1.00 90.81 355 ASN A O 1
ATOM 2922 N N . LEU A 1 356 ? 2.057 -5.219 -13.199 1.00 93.12 356 LEU A N 1
ATOM 2923 C CA . LEU A 1 356 ? 2.609 -6.428 -12.583 1.00 93.12 356 LEU A CA 1
ATOM 2924 C C . LEU A 1 356 ? 2.561 -7.657 -13.499 1.00 93.12 356 LEU A C 1
ATOM 2926 O O . LEU A 1 356 ? 3.494 -8.452 -13.489 1.00 93.12 356 LEU A O 1
ATOM 2930 N N . PHE A 1 357 ? 1.484 -7.838 -14.265 1.00 93.88 357 PHE A N 1
ATOM 2931 C CA . PHE A 1 357 ? 1.363 -8.997 -15.147 1.00 93.88 357 PHE A CA 1
ATOM 2932 C C . PHE A 1 357 ? 2.287 -8.874 -16.351 1.00 93.88 357 PHE A C 1
ATOM 2934 O O . PHE A 1 357 ? 2.968 -9.840 -16.672 1.00 93.88 357 PHE A O 1
ATOM 2941 N N . LEU A 1 358 ? 2.362 -7.688 -16.964 1.00 94.00 358 LEU A N 1
ATOM 2942 C CA . LEU A 1 358 ? 3.323 -7.443 -18.040 1.00 94.00 358 LEU A CA 1
ATOM 2943 C C . LEU A 1 358 ? 4.759 -7.578 -17.537 1.00 94.00 358 LEU A C 1
ATOM 2945 O O . LEU A 1 358 ? 5.577 -8.148 -18.232 1.00 94.00 358 LEU A O 1
ATOM 2949 N N . GLU A 1 359 ? 5.066 -7.127 -16.323 1.00 94.94 359 GLU A N 1
ATOM 2950 C CA . GLU A 1 359 ? 6.401 -7.276 -15.739 1.00 94.94 359 GLU A CA 1
ATOM 2951 C C . GLU A 1 359 ? 6.775 -8.745 -15.537 1.00 94.94 359 GLU A C 1
ATOM 2953 O O . GLU A 1 359 ? 7.858 -9.156 -15.937 1.00 94.94 359 GLU A O 1
ATOM 2958 N N . ILE A 1 360 ? 5.859 -9.549 -14.985 1.00 96.00 360 ILE A N 1
ATOM 2959 C CA . ILE A 1 360 ? 6.055 -10.997 -14.849 1.00 96.00 360 ILE A CA 1
ATOM 2960 C C . ILE A 1 360 ? 6.231 -11.649 -16.223 1.00 96.00 360 ILE A C 1
ATOM 2962 O O . ILE A 1 360 ? 7.120 -12.476 -16.377 1.00 96.00 360 ILE A O 1
ATOM 2966 N N . LEU A 1 361 ? 5.416 -11.286 -17.215 1.00 96.75 361 LEU A N 1
ATOM 2967 C CA . LEU A 1 361 ? 5.513 -11.850 -18.561 1.00 96.75 361 LEU A CA 1
ATOM 2968 C C . LEU A 1 361 ? 6.821 -11.448 -19.250 1.00 96.75 361 LEU A C 1
ATOM 2970 O O . LEU A 1 361 ? 7.491 -12.305 -19.805 1.00 96.75 361 LEU A O 1
ATOM 2974 N N . CYS A 1 362 ? 7.211 -10.175 -19.204 1.00 96.12 362 CYS A N 1
ATOM 2975 C CA . CYS A 1 362 ? 8.451 -9.712 -19.819 1.00 96.12 362 CYS A CA 1
ATOM 2976 C C . CYS A 1 362 ? 9.678 -10.359 -19.170 1.00 96.12 362 CYS A C 1
ATOM 2978 O O . CYS A 1 362 ? 10.585 -10.765 -19.882 1.00 96.12 362 CYS A O 1
ATOM 2980 N N . GLU A 1 363 ? 9.725 -10.452 -17.839 1.00 95.88 363 GLU A N 1
ATOM 2981 C CA . GLU A 1 363 ? 10.922 -10.925 -17.132 1.00 95.88 363 GLU A CA 1
ATOM 2982 C C . GLU A 1 363 ? 10.980 -12.445 -16.951 1.00 95.88 363 GLU A C 1
ATOM 2984 O O . GLU A 1 363 ? 12.072 -12.992 -16.851 1.00 95.88 363 GLU A O 1
ATOM 2989 N N . LEU A 1 364 ? 9.833 -13.127 -16.873 1.00 96.62 364 LEU A N 1
ATOM 2990 C CA . LEU A 1 364 ? 9.747 -14.560 -16.545 1.00 96.62 364 LEU A CA 1
ATOM 2991 C C . LEU A 1 364 ? 9.008 -15.390 -17.605 1.00 96.62 364 LEU A C 1
ATOM 2993 O O . LEU A 1 364 ? 8.856 -16.605 -17.443 1.00 96.62 364 LEU A O 1
ATOM 2997 N N . GLY A 1 365 ? 8.497 -14.740 -18.651 1.00 96.38 365 GLY A N 1
ATOM 2998 C CA . GLY A 1 365 ? 7.762 -15.375 -19.734 1.00 96.38 365 GLY A CA 1
ATOM 2999 C C . GLY A 1 365 ? 6.437 -16.002 -19.303 1.00 96.38 365 GLY A C 1
ATOM 3000 O O . GLY A 1 365 ? 5.963 -15.882 -18.163 1.00 96.38 365 GLY A O 1
ATOM 3001 N N . MET A 1 366 ? 5.816 -16.712 -20.242 1.00 97.12 366 MET A N 1
ATOM 3002 C CA . MET A 1 366 ? 4.601 -17.486 -19.979 1.00 97.12 366 MET A CA 1
ATOM 3003 C C . MET A 1 366 ? 4.831 -18.592 -18.945 1.00 97.12 366 MET A C 1
ATOM 3005 O O . MET A 1 366 ? 3.939 -18.853 -18.133 1.00 97.12 366 MET A O 1
ATOM 3009 N N . VAL A 1 367 ? 6.013 -19.221 -18.934 1.00 95.94 367 VAL A N 1
ATOM 3010 C CA . VAL A 1 367 ? 6.335 -20.289 -17.977 1.00 95.94 367 VAL A CA 1
ATOM 3011 C C . VAL A 1 367 ? 6.299 -19.749 -16.553 1.00 95.94 367 VAL A C 1
ATOM 3013 O O . VAL A 1 367 ? 5.601 -20.308 -15.703 1.00 95.94 367 VAL A O 1
ATOM 3016 N N . GLY A 1 368 ? 6.971 -18.628 -16.282 1.00 95.44 368 GLY A N 1
ATOM 3017 C CA . GLY A 1 368 ? 6.973 -18.054 -14.941 1.00 95.44 368 GLY A CA 1
ATOM 3018 C C . GLY A 1 368 ? 5.624 -17.525 -14.498 1.00 95.44 368 GLY A C 1
ATOM 3019 O O . GLY A 1 368 ? 5.230 -17.720 -13.344 1.00 95.44 368 GLY A O 1
ATOM 3020 N N . PHE A 1 369 ? 4.860 -16.951 -15.425 1.00 96.31 369 PHE A N 1
ATOM 3021 C CA . PHE A 1 369 ? 3.478 -16.581 -15.159 1.00 96.31 369 PHE A CA 1
ATOM 3022 C C . PHE A 1 369 ? 2.632 -17.794 -14.727 1.00 96.31 369 PHE A C 1
ATOM 3024 O O . PHE A 1 369 ? 1.945 -17.737 -13.702 1.00 96.31 369 PHE A O 1
ATOM 3031 N N . MET A 1 370 ? 2.734 -18.921 -15.442 1.00 97.12 370 MET A N 1
ATOM 3032 C CA . MET A 1 370 ? 2.011 -20.154 -15.112 1.00 97.12 370 MET A CA 1
ATOM 3033 C C . MET A 1 370 ? 2.461 -20.769 -13.784 1.00 97.12 370 MET A C 1
ATOM 3035 O O . MET A 1 370 ? 1.608 -21.182 -12.999 1.00 97.12 370 MET A O 1
ATOM 3039 N N . VAL A 1 371 ? 3.761 -20.777 -13.473 1.00 96.19 371 VAL A N 1
ATOM 3040 C CA . VAL A 1 371 ? 4.279 -21.271 -12.181 1.00 96.19 371 VAL A CA 1
ATOM 3041 C C . VAL A 1 371 ? 3.687 -20.479 -11.012 1.00 96.19 371 VAL A C 1
ATOM 3043 O O . VAL A 1 371 ? 3.228 -21.069 -10.027 1.00 96.19 371 VAL A O 1
ATOM 3046 N N . ILE A 1 372 ? 3.623 -19.148 -11.125 1.00 96.00 372 ILE A N 1
ATOM 3047 C CA . ILE A 1 372 ? 3.006 -18.292 -10.102 1.00 96.00 372 ILE A CA 1
ATOM 3048 C C . ILE A 1 372 ? 1.514 -18.622 -9.959 1.00 96.00 372 ILE A C 1
ATOM 3050 O O . ILE A 1 372 ? 1.030 -18.797 -8.835 1.00 96.00 372 ILE A O 1
ATOM 3054 N N . LEU A 1 373 ? 0.784 -18.754 -11.071 1.00 95.62 373 LEU A N 1
ATOM 3055 C CA . LEU A 1 373 ? -0.636 -19.117 -11.050 1.00 95.62 373 LEU A CA 1
ATOM 3056 C C . LEU A 1 373 ? -0.881 -20.500 -10.445 1.00 95.62 373 LEU A C 1
ATOM 3058 O O . LEU A 1 373 ? -1.801 -20.648 -9.643 1.00 95.62 373 LEU A O 1
ATOM 3062 N N . MET A 1 374 ? -0.057 -21.496 -10.769 1.00 96.00 374 MET A N 1
ATOM 3063 C CA . MET A 1 374 ? -0.136 -22.840 -10.196 1.00 96.00 374 MET A CA 1
ATOM 3064 C C . MET A 1 374 ? 0.124 -22.822 -8.691 1.00 96.00 374 MET A C 1
ATOM 3066 O O . MET A 1 374 ? -0.627 -23.434 -7.932 1.00 96.00 374 MET A O 1
ATOM 3070 N N . CYS A 1 375 ? 1.143 -22.085 -8.245 1.00 95.44 375 CYS A N 1
ATOM 3071 C CA . CYS A 1 375 ? 1.473 -21.926 -6.832 1.00 95.44 375 CYS A CA 1
ATOM 3072 C C . CYS A 1 375 ? 0.296 -21.310 -6.053 1.00 95.44 375 CYS A C 1
ATOM 3074 O O . CYS A 1 375 ? -0.161 -21.863 -5.046 1.00 95.44 375 CYS A O 1
ATOM 3076 N N . LEU A 1 376 ? -0.273 -20.213 -6.563 1.00 94.25 376 LEU A N 1
ATOM 3077 C CA . LEU A 1 376 ? -1.466 -19.596 -5.981 1.00 94.25 376 LEU A CA 1
ATOM 3078 C C . LEU A 1 376 ? -2.675 -20.543 -6.043 1.00 94.25 376 LEU A C 1
ATOM 3080 O O . LEU A 1 376 ? -3.367 -20.730 -5.043 1.00 94.25 376 LEU A O 1
ATOM 3084 N N . GLY A 1 377 ? -2.918 -21.187 -7.183 1.00 93.62 377 GLY A N 1
ATOM 3085 C CA . GLY A 1 377 ? -4.014 -22.131 -7.383 1.00 93.62 377 GLY A CA 1
ATOM 3086 C C . GLY A 1 377 ? -3.975 -23.277 -6.374 1.00 93.62 377 GLY A C 1
ATOM 3087 O O . GLY A 1 377 ? -4.963 -23.520 -5.679 1.00 93.62 377 GLY A O 1
ATOM 3088 N N . ALA A 1 378 ? -2.815 -23.914 -6.207 1.00 94.19 378 ALA A N 1
ATOM 3089 C CA . ALA A 1 378 ? -2.586 -24.984 -5.241 1.00 94.19 378 ALA A CA 1
ATOM 3090 C C . ALA A 1 378 ? -2.828 -24.527 -3.791 1.00 94.19 378 ALA A C 1
ATOM 3092 O O . ALA A 1 378 ? -3.489 -25.231 -3.017 1.00 94.19 378 ALA A O 1
ATOM 3093 N N . PHE A 1 379 ? -2.404 -23.312 -3.424 1.00 92.88 379 PHE A N 1
ATOM 3094 C CA . PHE A 1 379 ? -2.745 -22.723 -2.125 1.00 92.88 379 PHE A CA 1
ATOM 3095 C C . PHE A 1 379 ? -4.270 -22.614 -1.921 1.00 92.88 379 PHE A C 1
ATOM 3097 O O . PHE A 1 379 ? -4.789 -22.893 -0.825 1.00 92.88 379 PHE A O 1
ATOM 3104 N N . TRP A 1 380 ? -4.997 -22.241 -2.976 1.00 91.81 380 TRP A N 1
ATOM 3105 C CA . TRP A 1 380 ? -6.443 -22.024 -2.967 1.00 91.81 380 TRP A CA 1
ATOM 3106 C C . TRP A 1 380 ? -7.292 -23.300 -3.058 1.00 91.81 380 TRP A C 1
ATOM 3108 O O . TRP A 1 380 ? -8.431 -23.285 -2.583 1.00 91.81 380 TRP A O 1
ATOM 3118 N N . VAL A 1 381 ? -6.757 -24.432 -3.539 1.00 88.62 381 VAL A N 1
ATOM 3119 C CA . VAL A 1 381 ? -7.483 -25.724 -3.586 1.00 88.62 381 VAL A CA 1
ATOM 3120 C C . VAL A 1 381 ? -8.066 -26.093 -2.218 1.00 88.62 381 VAL A C 1
ATOM 3122 O O . VAL A 1 381 ? -9.231 -26.469 -2.104 1.00 88.62 381 VAL A O 1
ATOM 3125 N N . SER A 1 382 ? -7.300 -25.892 -1.144 1.00 80.31 382 SER A N 1
ATOM 3126 C CA . SER A 1 382 ? -7.749 -26.184 0.228 1.00 80.31 382 SER A CA 1
ATOM 3127 C C . SER A 1 382 ? -8.687 -25.129 0.847 1.00 80.31 382 SER A C 1
ATOM 3129 O O . SER A 1 382 ? -9.133 -25.268 1.991 1.00 80.31 382 SER A O 1
ATOM 3131 N N . ARG A 1 383 ? -8.993 -24.061 0.101 1.00 84.56 383 ARG A N 1
ATOM 3132 C CA . ARG A 1 383 ? -9.716 -22.857 0.545 1.00 84.56 383 ARG A CA 1
ATOM 3133 C C . ARG A 1 383 ? -10.935 -22.526 -0.310 1.00 84.56 383 ARG A C 1
ATOM 3135 O O . ARG A 1 383 ? -11.519 -21.467 -0.121 1.00 84.56 383 ARG A O 1
ATOM 3142 N N . ARG A 1 384 ? -11.392 -23.450 -1.161 1.00 80.56 384 ARG A N 1
ATOM 3143 C CA . ARG A 1 384 ? -12.556 -23.274 -2.057 1.00 80.56 384 ARG A CA 1
ATOM 3144 C C . ARG A 1 384 ? -13.838 -22.773 -1.368 1.00 80.56 384 ARG A C 1
ATOM 3146 O O . ARG A 1 384 ? -14.677 -22.164 -2.013 1.00 80.56 384 ARG A O 1
ATOM 3153 N N . LYS A 1 385 ? -13.989 -22.993 -0.054 1.00 83.12 385 LYS A N 1
ATOM 3154 C CA . LYS A 1 385 ? -15.135 -22.509 0.742 1.00 83.12 385 LYS A CA 1
ATOM 3155 C C . LYS A 1 385 ? -15.018 -21.042 1.201 1.00 83.12 385 LYS A C 1
ATOM 3157 O O . LYS A 1 385 ? -15.969 -20.512 1.768 1.00 83.12 385 LYS A O 1
ATOM 3162 N N . ILE A 1 386 ? -13.867 -20.390 1.023 1.00 85.88 386 ILE A N 1
ATOM 3163 C CA . ILE A 1 386 ? -13.662 -18.990 1.412 1.00 85.88 386 ILE A CA 1
ATOM 3164 C C . ILE A 1 386 ? -14.231 -18.087 0.318 1.00 85.88 386 ILE A C 1
ATOM 3166 O O . ILE A 1 386 ? -13.691 -18.006 -0.780 1.00 85.88 386 ILE A O 1
ATOM 3170 N N . ASN A 1 387 ? -15.291 -17.346 0.638 1.00 87.31 387 ASN A N 1
ATOM 3171 C CA . ASN A 1 387 ? -15.748 -16.254 -0.215 1.00 87.31 387 ASN A CA 1
ATOM 3172 C C . ASN A 1 387 ? -14.813 -15.050 -0.024 1.00 87.31 387 ASN A C 1
ATOM 3174 O O . ASN A 1 387 ? -14.956 -14.321 0.956 1.00 87.31 387 ASN A O 1
ATOM 3178 N N . MET A 1 388 ? -13.867 -14.853 -0.948 1.00 86.75 388 MET A N 1
ATOM 3179 C CA . MET A 1 388 ? -12.891 -13.753 -0.905 1.00 86.75 388 MET A CA 1
ATOM 3180 C C . MET A 1 388 ? -13.547 -12.386 -0.723 1.00 86.75 388 MET A C 1
ATOM 3182 O O . MET A 1 388 ? -13.141 -11.618 0.145 1.00 86.75 388 MET A O 1
ATOM 3186 N N . VAL A 1 389 ? -14.588 -12.103 -1.507 1.00 85.81 389 VAL A N 1
ATOM 3187 C CA . VAL A 1 389 ? -15.253 -10.795 -1.530 1.00 85.81 389 VAL A CA 1
ATOM 3188 C C . VAL A 1 389 ? -15.849 -10.470 -0.162 1.00 85.81 389 VAL A C 1
ATOM 3190 O O . VAL A 1 389 ? -15.690 -9.365 0.347 1.00 85.81 389 VAL A O 1
ATOM 3193 N N . ARG A 1 390 ? -16.497 -11.452 0.473 1.00 85.25 390 ARG A N 1
ATOM 3194 C CA . ARG A 1 390 ? -17.147 -11.290 1.784 1.00 85.25 390 ARG A CA 1
ATOM 3195 C C . ARG A 1 390 ? -16.274 -11.718 2.966 1.00 85.25 390 ARG A C 1
ATOM 3197 O O . ARG A 1 390 ? -16.775 -11.757 4.091 1.00 85.25 390 ARG A O 1
ATOM 3204 N N . PHE A 1 391 ? -14.998 -12.031 2.744 1.00 89.06 391 PHE A N 1
ATOM 3205 C CA . PHE A 1 391 ? -14.100 -12.464 3.808 1.00 89.06 391 PHE A CA 1
ATOM 3206 C C . PHE A 1 391 ? -13.909 -11.342 4.829 1.00 89.06 391 PHE A C 1
ATOM 3208 O O . PHE A 1 391 ? -13.516 -10.222 4.487 1.00 89.06 391 PHE A O 1
ATOM 3215 N N . ARG A 1 392 ? -14.185 -11.664 6.095 1.00 88.75 392 ARG A N 1
ATOM 3216 C CA . ARG A 1 392 ? -13.964 -10.770 7.227 1.00 88.75 392 ARG A CA 1
ATOM 3217 C C . ARG A 1 392 ? -12.814 -11.281 8.066 1.00 88.75 392 ARG A C 1
ATOM 3219 O O . ARG A 1 392 ? -12.787 -12.449 8.440 1.00 88.75 392 ARG A O 1
ATOM 3226 N N . THR A 1 393 ? -11.904 -10.381 8.383 1.00 90.62 393 THR A N 1
ATOM 3227 C CA . THR A 1 393 ? -10.842 -10.591 9.366 1.00 90.62 393 THR A CA 1
ATOM 3228 C C . THR A 1 393 ? -11.413 -10.629 10.788 1.00 90.62 393 THR A C 1
ATOM 3230 O O . THR A 1 393 ? -12.571 -10.271 11.030 1.00 90.62 393 THR A O 1
ATOM 3233 N N . LEU A 1 394 ? -10.590 -10.999 11.770 1.00 89.06 394 LEU A N 1
ATOM 3234 C CA . LEU A 1 394 ? -11.005 -11.017 13.175 1.00 89.06 394 LEU A CA 1
ATOM 3235 C C . LEU A 1 394 ? -11.313 -9.638 13.762 1.00 89.06 394 LEU A C 1
ATOM 3237 O O . LEU A 1 394 ? -12.150 -9.530 14.658 1.00 89.06 394 LEU A O 1
ATOM 3241 N N . ASN A 1 395 ? -10.697 -8.576 13.244 1.00 87.31 395 ASN A N 1
ATOM 3242 C CA . ASN A 1 395 ? -11.080 -7.197 13.560 1.00 87.31 395 ASN A CA 1
ATOM 3243 C C . ASN A 1 395 ? -12.282 -6.695 12.730 1.00 87.31 395 ASN A C 1
ATOM 3245 O O . ASN A 1 395 ? -12.551 -5.496 12.697 1.00 87.31 395 ASN A O 1
ATOM 3249 N N . ASN A 1 396 ? -13.042 -7.598 12.097 1.00 86.31 396 ASN A N 1
ATOM 3250 C CA . ASN A 1 396 ? -14.225 -7.312 11.276 1.00 86.31 396 ASN A CA 1
ATOM 3251 C C . ASN A 1 396 ? -13.965 -6.427 10.043 1.00 86.31 396 ASN A C 1
ATOM 3253 O O . ASN A 1 396 ? -14.904 -5.817 9.531 1.00 86.31 396 ASN A O 1
ATOM 3257 N N . ALA A 1 397 ? -12.724 -6.358 9.562 1.00 88.88 397 ALA A N 1
ATOM 3258 C CA . ALA A 1 397 ? -12.377 -5.664 8.330 1.00 88.88 397 ALA A CA 1
ATOM 3259 C C . ALA A 1 397 ? -12.701 -6.521 7.101 1.00 88.88 397 ALA A C 1
ATOM 3261 O O . ALA A 1 397 ? -12.569 -7.746 7.131 1.00 88.88 397 ALA A O 1
ATOM 3262 N N . TYR A 1 398 ? -13.073 -5.879 5.995 1.00 89.69 398 TYR A N 1
ATOM 3263 C CA . TYR A 1 398 ? -13.182 -6.544 4.698 1.00 89.69 398 TYR A CA 1
ATOM 3264 C C . TYR A 1 398 ? -11.828 -6.554 3.988 1.00 89.69 398 TYR A C 1
ATOM 3266 O O . TYR A 1 398 ? -11.433 -5.560 3.379 1.00 89.69 398 TYR A O 1
ATOM 3274 N N . LEU A 1 399 ? -11.133 -7.694 4.020 1.00 90.69 399 LEU A N 1
ATOM 3275 C CA . LEU A 1 399 ? -9.801 -7.823 3.411 1.00 90.69 399 LEU A CA 1
ATOM 3276 C C . LEU A 1 399 ? -9.819 -7.553 1.898 1.00 90.69 399 LEU A C 1
ATOM 3278 O O . LEU A 1 399 ? -8.847 -7.042 1.350 1.00 90.69 399 LEU A O 1
ATOM 3282 N N . PHE A 1 400 ? -10.938 -7.843 1.228 1.00 91.00 400 PHE A N 1
ATOM 3283 C CA . PHE A 1 400 ? -11.092 -7.621 -0.209 1.00 91.00 400 PHE A CA 1
ATOM 3284 C C . PHE A 1 400 ? -10.964 -6.145 -0.622 1.00 91.00 400 PHE A C 1
ATOM 3286 O O . PHE A 1 400 ? -10.480 -5.855 -1.715 1.00 91.00 400 PHE A O 1
ATOM 3293 N N . LEU A 1 401 ? -11.341 -5.203 0.252 1.00 91.25 401 LEU A N 1
ATOM 3294 C CA . LEU A 1 401 ? -11.149 -3.775 -0.019 1.00 91.25 401 LEU A CA 1
ATOM 3295 C C . LEU A 1 401 ? -9.656 -3.430 -0.063 1.00 91.25 401 LEU A C 1
ATOM 3297 O O . LEU A 1 401 ? -9.202 -2.790 -1.007 1.00 91.25 401 LEU A O 1
ATOM 3301 N N . LEU A 1 402 ? -8.877 -3.929 0.903 1.00 91.06 402 LEU A N 1
ATOM 3302 C CA . LEU A 1 402 ? -7.420 -3.767 0.914 1.00 91.06 402 LEU A CA 1
ATOM 3303 C C . LEU A 1 402 ? -6.786 -4.433 -0.310 1.00 91.06 402 LEU A C 1
ATOM 3305 O O . LEU A 1 402 ? -6.006 -3.792 -1.010 1.00 91.06 402 LEU A O 1
ATOM 3309 N N . PHE A 1 403 ? -7.179 -5.673 -0.620 1.00 93.00 403 PHE A N 1
ATOM 3310 C CA . PHE A 1 403 ? -6.739 -6.374 -1.828 1.00 93.00 403 PHE A CA 1
ATOM 3311 C C . PHE A 1 403 ? -6.976 -5.539 -3.092 1.00 93.00 403 PHE A C 1
ATOM 3313 O O . PHE A 1 403 ? -6.067 -5.399 -3.903 1.00 93.00 403 PHE A O 1
ATOM 3320 N N . THR A 1 404 ? -8.154 -4.925 -3.228 1.00 91.94 404 THR A N 1
ATOM 3321 C CA . THR A 1 404 ? -8.501 -4.118 -4.406 1.00 91.94 404 THR A CA 1
ATOM 3322 C C . THR A 1 404 ? -7.584 -2.907 -4.569 1.00 91.94 404 THR A C 1
ATOM 3324 O O . THR A 1 404 ? -7.168 -2.614 -5.686 1.00 91.94 404 THR A O 1
ATOM 3327 N N . VAL A 1 405 ? -7.211 -2.223 -3.479 1.00 91.12 405 VAL A N 1
ATOM 3328 C CA . VAL A 1 405 ? -6.262 -1.097 -3.559 1.00 91.12 405 VAL A CA 1
ATOM 3329 C C . VAL A 1 405 ? -4.909 -1.551 -4.090 1.00 91.12 405 VAL A C 1
ATOM 3331 O O . VAL A 1 405 ? -4.367 -0.925 -4.999 1.00 91.12 405 VAL A O 1
ATOM 3334 N N . PHE A 1 406 ? -4.366 -2.640 -3.543 1.00 91.31 406 PHE A N 1
ATOM 3335 C CA . PHE A 1 406 ? -3.063 -3.150 -3.970 1.00 91.31 406 PHE A CA 1
ATOM 3336 C C . PHE A 1 406 ? -3.102 -3.741 -5.380 1.00 91.31 406 PHE A C 1
ATOM 3338 O O . PHE A 1 406 ? -2.141 -3.561 -6.121 1.00 91.31 406 PHE A O 1
ATOM 3345 N N . PHE A 1 407 ? -4.210 -4.374 -5.767 1.00 93.00 407 PHE A N 1
ATOM 3346 C CA . PHE A 1 407 ? -4.427 -4.879 -7.119 1.00 93.00 407 PHE A CA 1
ATOM 3347 C C . PHE A 1 407 ? -4.458 -3.737 -8.136 1.00 93.00 407 PHE A C 1
ATOM 3349 O O . PHE A 1 407 ? -3.693 -3.728 -9.091 1.00 93.00 407 PHE A O 1
ATOM 3356 N N . MET A 1 408 ? -5.287 -2.717 -7.906 1.00 89.81 408 MET A N 1
ATOM 3357 C CA . MET A 1 408 ? -5.367 -1.579 -8.822 1.00 89.81 408 MET A CA 1
ATOM 3358 C C . MET A 1 408 ? -4.046 -0.809 -8.888 1.00 89.81 408 MET A C 1
ATOM 3360 O O . MET A 1 408 ? -3.644 -0.362 -9.961 1.00 89.81 408 MET A O 1
ATOM 3364 N N . ARG A 1 409 ? -3.336 -0.685 -7.757 1.00 87.56 409 ARG A N 1
ATOM 3365 C CA . ARG A 1 409 ? -1.993 -0.102 -7.733 1.00 87.56 409 ARG A CA 1
ATOM 3366 C C . ARG A 1 409 ? -1.025 -0.899 -8.598 1.00 87.56 409 ARG A C 1
ATOM 3368 O O . ARG A 1 409 ? -0.313 -0.285 -9.387 1.00 87.56 409 ARG A O 1
ATOM 3375 N N . SER A 1 410 ? -1.011 -2.226 -8.475 1.00 90.12 410 SER A N 1
ATOM 3376 C CA . SER A 1 410 ? -0.044 -3.070 -9.179 1.00 90.12 410 SER A CA 1
ATOM 3377 C C . SER A 1 410 ? -0.237 -3.101 -10.692 1.00 90.12 410 SER A C 1
ATOM 3379 O O . SER A 1 410 ? 0.702 -3.400 -11.422 1.00 90.12 410 SER A O 1
ATOM 3381 N N . MET A 1 411 ? -1.428 -2.751 -11.179 1.00 87.62 411 MET A N 1
ATOM 3382 C CA . MET A 1 411 ? -1.700 -2.628 -12.614 1.00 87.62 411 MET A CA 1
ATOM 3383 C C . MET A 1 411 ? -1.160 -1.333 -13.234 1.00 87.62 411 MET A C 1
ATOM 3385 O O . MET A 1 411 ? -1.212 -1.185 -14.453 1.00 87.62 411 MET A O 1
ATOM 3389 N N . ILE A 1 412 ? -0.725 -0.374 -12.409 1.00 78.69 412 ILE A N 1
ATOM 3390 C CA . ILE A 1 412 ? -0.544 1.025 -12.820 1.00 78.69 412 ILE A CA 1
ATOM 3391 C C . ILE A 1 412 ? 0.784 1.628 -12.334 1.00 78.69 412 ILE A C 1
ATOM 3393 O O . ILE A 1 412 ? 1.294 2.589 -12.930 1.00 78.69 412 ILE A O 1
ATOM 3397 N N . SER A 1 413 ? 1.310 1.166 -11.197 1.00 79.00 413 SER A N 1
ATOM 3398 C CA . SER A 1 413 ? 2.460 1.765 -10.523 1.00 79.00 413 SER A CA 1
ATOM 3399 C C . SER A 1 413 ? 3.221 0.760 -9.661 1.00 79.00 413 SER A C 1
ATOM 3401 O O . SER A 1 413 ? 2.642 -0.144 -9.059 1.00 79.00 413 SER A O 1
ATOM 3403 N N . GLY A 1 414 ? 4.525 0.994 -9.530 1.00 79.88 414 GLY A N 1
ATOM 3404 C CA . GLY A 1 414 ? 5.441 0.117 -8.814 1.00 79.88 414 GLY A CA 1
ATOM 3405 C C . GLY A 1 414 ? 5.899 -1.063 -9.662 1.00 79.88 414 GLY A C 1
ATOM 3406 O O . GLY A 1 414 ? 5.173 -1.543 -10.527 1.00 79.88 414 GLY A O 1
ATOM 3407 N N . ASP A 1 415 ? 7.118 -1.489 -9.380 1.00 85.62 415 ASP A N 1
ATOM 3408 C CA . ASP A 1 415 ? 7.703 -2.732 -9.855 1.00 85.62 415 ASP A CA 1
ATOM 3409 C C . ASP A 1 415 ? 7.175 -3.920 -9.030 1.00 85.62 415 ASP A C 1
ATOM 3411 O O . ASP A 1 415 ? 6.465 -3.757 -8.023 1.00 85.62 415 ASP A O 1
ATOM 3415 N N . LEU A 1 416 ? 7.580 -5.130 -9.401 1.00 89.88 416 LEU A N 1
ATOM 3416 C CA . LEU A 1 416 ? 7.271 -6.371 -8.701 1.00 89.88 416 LEU A CA 1
ATOM 3417 C C . LEU A 1 416 ? 7.637 -6.292 -7.210 1.00 89.88 416 LEU A C 1
ATOM 3419 O O . LEU A 1 416 ? 6.878 -6.770 -6.367 1.00 89.88 416 LEU A O 1
ATOM 3423 N N . THR A 1 417 ? 8.728 -5.613 -6.838 1.00 87.75 417 THR A N 1
ATOM 3424 C CA . THR A 1 417 ? 9.129 -5.464 -5.423 1.00 87.75 417 THR A CA 1
ATOM 3425 C C . THR A 1 417 ? 8.169 -4.593 -4.626 1.00 87.75 417 THR A C 1
ATOM 3427 O O . THR A 1 417 ? 7.898 -4.866 -3.456 1.00 87.75 417 THR A O 1
ATOM 3430 N N . GLY A 1 418 ? 7.642 -3.529 -5.234 1.00 80.81 418 GLY A N 1
ATOM 3431 C CA . GLY A 1 418 ? 6.627 -2.677 -4.630 1.00 80.81 418 GLY A CA 1
ATOM 3432 C C . GLY A 1 418 ? 5.246 -3.330 -4.587 1.00 80.81 418 GLY A C 1
ATOM 3433 O O . GLY A 1 418 ? 4.413 -2.917 -3.776 1.00 80.81 418 GLY A O 1
ATOM 3434 N N . ASN A 1 419 ? 5.000 -4.323 -5.443 1.00 90.19 419 ASN A N 1
ATOM 3435 C CA . ASN A 1 419 ? 3.702 -4.968 -5.634 1.00 90.19 419 ASN A CA 1
ATOM 3436 C C . ASN A 1 419 ? 3.627 -6.412 -5.116 1.00 90.19 419 ASN A C 1
ATOM 3438 O O . ASN A 1 419 ? 2.540 -6.988 -5.104 1.00 90.19 419 ASN A O 1
ATOM 3442 N N . ILE A 1 420 ? 4.722 -6.957 -4.574 1.00 91.25 420 ILE A N 1
ATOM 3443 C CA . ILE A 1 420 ? 4.782 -8.284 -3.934 1.00 91.25 420 ILE A CA 1
ATOM 3444 C C . ILE A 1 420 ? 3.738 -8.458 -2.822 1.00 91.25 420 ILE A C 1
ATOM 3446 O O . ILE A 1 420 ? 3.246 -9.557 -2.564 1.00 91.25 420 ILE A O 1
ATOM 3450 N N . VAL A 1 421 ? 3.338 -7.342 -2.208 1.00 90.94 421 VAL A N 1
ATOM 3451 C CA . VAL A 1 421 ? 2.247 -7.253 -1.236 1.00 90.94 421 VAL A CA 1
ATOM 3452 C C . VAL A 1 421 ? 0.934 -7.850 -1.753 1.00 90.94 421 VAL A C 1
ATOM 3454 O O . VAL A 1 421 ? 0.193 -8.435 -0.969 1.00 90.94 421 VAL A O 1
ATOM 3457 N N . LEU A 1 422 ? 0.655 -7.769 -3.059 1.00 93.25 422 LEU A N 1
ATOM 3458 C CA . LEU A 1 422 ? -0.532 -8.372 -3.663 1.00 93.25 422 LEU A CA 1
ATOM 3459 C C . LEU A 1 422 ? -0.497 -9.902 -3.560 1.00 93.25 422 LEU A C 1
ATOM 3461 O O . LEU A 1 422 ? -1.486 -10.513 -3.150 1.00 93.25 422 LEU A O 1
ATOM 3465 N N . LEU A 1 423 ? 0.650 -10.511 -3.885 1.00 93.06 423 LEU A N 1
ATOM 3466 C CA . LEU A 1 423 ? 0.846 -11.957 -3.757 1.00 93.06 423 LEU A CA 1
ATOM 3467 C C . LEU A 1 423 ? 0.761 -12.373 -2.283 1.00 93.06 423 LEU A C 1
ATOM 3469 O O . LEU A 1 423 ? 0.051 -13.320 -1.951 1.00 93.06 423 LEU A O 1
ATOM 3473 N N . GLY A 1 424 ? 1.384 -11.607 -1.382 1.00 92.75 424 GLY A N 1
ATOM 3474 C CA . GLY A 1 424 ? 1.278 -11.827 0.064 1.00 92.75 424 GLY A CA 1
ATOM 3475 C C . GLY A 1 424 ? -0.167 -11.762 0.580 1.00 92.75 424 GLY A C 1
ATOM 3476 O O . GLY A 1 424 ? -0.589 -12.622 1.352 1.00 92.75 424 GLY A O 1
ATOM 3477 N N . LEU A 1 425 ? -0.963 -10.793 0.116 1.00 93.50 425 LEU A N 1
ATOM 3478 C CA . LEU A 1 425 ? -2.372 -10.642 0.493 1.00 93.50 425 LEU A CA 1
ATOM 3479 C C . LEU A 1 425 ? -3.244 -11.812 0.033 1.00 93.50 425 LEU A C 1
ATOM 3481 O O . LEU A 1 425 ? -4.109 -12.249 0.795 1.00 93.50 425 LEU A O 1
ATOM 3485 N N . LEU A 1 426 ? -3.010 -12.359 -1.164 1.00 94.31 426 LEU A N 1
ATOM 3486 C CA . LEU A 1 426 ? -3.704 -13.571 -1.621 1.00 94.31 426 LEU A CA 1
ATOM 3487 C C . LEU A 1 426 ? -3.454 -14.753 -0.676 1.00 94.31 426 LEU A C 1
ATOM 3489 O O . LEU A 1 426 ? -4.369 -15.529 -0.398 1.00 94.31 426 LEU A O 1
ATOM 3493 N N . LEU A 1 427 ? -2.252 -14.837 -0.104 1.00 94.94 427 LEU A N 1
ATOM 3494 C CA . LEU A 1 427 ? -1.886 -15.859 0.876 1.00 94.94 427 LEU A CA 1
ATOM 3495 C C . LEU A 1 427 ? -2.402 -15.568 2.300 1.00 94.94 427 LEU A C 1
ATOM 3497 O O . LEU A 1 427 ? -2.274 -16.415 3.189 1.00 94.94 427 LEU A O 1
ATOM 3501 N N . CYS A 1 428 ? -3.029 -14.409 2.529 1.00 94.56 428 CYS A N 1
ATOM 3502 C CA . CYS A 1 428 ? -3.622 -14.024 3.814 1.00 94.56 428 CYS A CA 1
ATOM 3503 C C . CYS A 1 428 ? -5.102 -14.409 3.957 1.00 94.56 428 CYS A C 1
ATOM 3505 O O . CYS A 1 428 ? -5.655 -14.306 5.054 1.00 94.56 428 CYS A O 1
ATOM 3507 N N . PHE A 1 429 ? -5.758 -14.893 2.897 1.00 90.81 429 PHE A N 1
ATOM 3508 C CA . PHE A 1 429 ? -7.117 -15.437 2.975 1.00 90.81 429 PHE A CA 1
ATOM 3509 C C . PHE A 1 429 ? -7.106 -16.821 3.634 1.00 90.81 429 PHE A C 1
ATOM 3511 O O . PHE A 1 429 ? -7.208 -17.873 3.004 1.00 90.81 429 PHE A O 1
ATOM 3518 N N . VAL A 1 430 ? -6.925 -16.828 4.947 1.00 86.75 430 VAL A N 1
ATOM 3519 C CA . VAL A 1 430 ? -6.781 -18.035 5.758 1.00 86.75 430 VAL A CA 1
ATOM 3520 C C . VAL A 1 430 ? -8.049 -18.311 6.556 1.00 86.75 430 VAL A C 1
ATOM 3522 O O . VAL A 1 430 ? -8.812 -17.405 6.888 1.00 86.75 430 VAL A O 1
ATOM 3525 N N . LYS A 1 431 ? -8.280 -19.584 6.894 1.00 79.88 431 LYS A N 1
ATOM 3526 C CA . LYS A 1 431 ? -9.304 -19.918 7.888 1.00 79.88 431 LYS A CA 1
ATOM 3527 C C . LYS A 1 431 ? -8.880 -19.317 9.226 1.00 79.88 431 LYS A C 1
ATOM 3529 O O . LYS A 1 431 ? -7.750 -19.507 9.664 1.00 79.88 431 LYS A O 1
ATOM 3534 N N . ILE A 1 432 ? -9.796 -18.595 9.856 1.00 75.50 432 ILE A N 1
ATOM 3535 C CA . ILE A 1 432 ? -9.591 -18.023 11.184 1.00 75.50 432 ILE A CA 1
ATOM 3536 C C . ILE A 1 432 ? -9.488 -19.162 12.204 1.00 75.50 432 ILE A C 1
ATOM 3538 O O . ILE A 1 432 ? -10.315 -20.078 12.197 1.00 75.50 432 ILE A O 1
ATOM 3542 N N . HIS A 1 433 ? -8.476 -19.115 13.070 1.00 66.81 433 HIS A N 1
ATOM 3543 C CA . HIS A 1 433 ? -8.201 -20.205 13.996 1.00 66.81 433 HIS A CA 1
ATOM 3544 C C . HIS A 1 433 ? -9.274 -20.298 15.108 1.00 66.81 433 HIS A C 1
ATOM 3546 O O . HIS A 1 433 ? -9.663 -19.272 15.674 1.00 66.81 433 HIS A O 1
ATOM 3552 N N . PRO A 1 434 ? -9.733 -21.506 15.501 1.00 59.47 434 PRO A N 1
ATOM 3553 C CA . PRO A 1 434 ? -10.764 -21.671 16.534 1.00 59.47 434 PRO A CA 1
ATOM 3554 C C . PRO A 1 434 ? -10.407 -21.076 17.904 1.00 59.47 434 PRO A C 1
ATOM 3556 O O . PRO A 1 434 ? -11.287 -20.584 18.610 1.00 59.47 434 PRO A O 1
ATOM 3559 N N . LEU A 1 435 ? -9.124 -21.088 18.290 1.00 59.53 435 LEU A N 1
ATOM 3560 C CA . LEU A 1 435 ? -8.671 -20.471 19.550 1.00 59.53 435 LEU A CA 1
ATOM 3561 C C . LEU A 1 435 ? -8.872 -18.951 19.559 1.00 59.53 435 LEU A C 1
ATOM 3563 O O . LEU A 1 435 ? -9.188 -18.383 20.604 1.00 59.53 435 LEU A O 1
ATOM 3567 N N . ASP A 1 436 ? -8.778 -18.303 18.3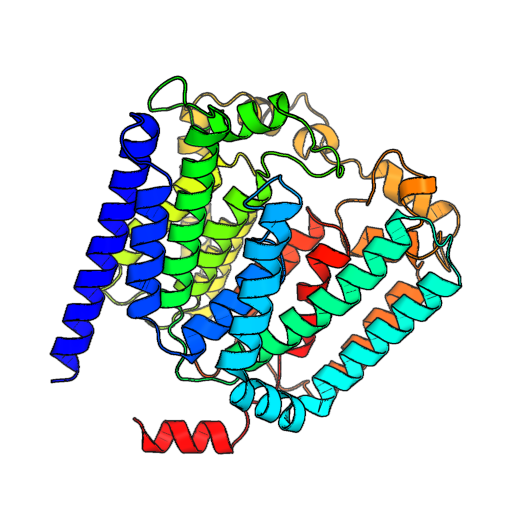98 1.00 61.84 436 ASP A N 1
ATOM 3568 C CA . ASP A 1 436 ? -9.023 -16.867 18.296 1.00 61.84 436 ASP A CA 1
ATOM 3569 C C . ASP A 1 436 ? -10.510 -16.539 18.453 1.00 61.84 436 ASP A C 1
ATOM 3571 O O . ASP A 1 436 ? -10.874 -15.542 19.078 1.00 61.84 436 ASP A O 1
ATOM 3575 N N . LEU A 1 437 ? -11.382 -17.428 17.968 1.00 61.19 437 LEU A N 1
ATOM 3576 C CA . LEU A 1 437 ? -12.829 -17.332 18.166 1.00 61.19 437 LEU A CA 1
ATOM 3577 C C . LEU A 1 437 ? -13.224 -17.558 19.636 1.00 61.19 437 LEU A C 1
ATOM 3579 O O . LEU A 1 437 ? -14.117 -16.873 20.138 1.00 61.19 437 LEU A O 1
ATOM 3583 N N . LYS A 1 438 ? -12.545 -18.471 20.351 1.00 55.53 438 LYS A N 1
ATOM 3584 C CA . LYS A 1 438 ? -12.771 -18.700 21.792 1.00 55.53 438 LYS A CA 1
ATOM 3585 C C . LYS A 1 438 ? -12.413 -17.474 22.639 1.00 55.53 438 LYS A C 1
ATOM 3587 O O . LYS A 1 438 ? -13.131 -17.178 23.589 1.00 55.53 438 LYS A O 1
ATOM 3592 N N . HIS A 1 439 ? -11.350 -16.740 22.300 1.00 53.41 439 HIS A N 1
ATOM 3593 C CA . HIS A 1 439 ? -11.008 -15.499 23.005 1.00 53.41 439 HIS A CA 1
ATOM 3594 C C . HIS A 1 439 ? -12.033 -14.383 22.787 1.00 53.41 439 HIS A C 1
ATOM 3596 O O . HIS A 1 439 ? -12.332 -13.651 23.726 1.00 53.41 439 HIS A O 1
ATOM 3602 N N . ILE A 1 440 ? -12.630 -14.291 21.597 1.00 54.81 440 ILE A N 1
ATOM 3603 C CA . ILE A 1 440 ? -13.692 -13.312 21.326 1.00 54.81 440 ILE A CA 1
ATOM 3604 C C . ILE A 1 440 ? -14.914 -13.588 22.204 1.00 54.81 440 ILE A C 1
ATOM 3606 O O . ILE A 1 440 ? -15.386 -12.674 22.869 1.00 54.81 440 ILE A O 1
ATOM 3610 N N . ARG A 1 441 ? -15.361 -14.849 22.299 1.00 45.06 441 ARG A N 1
ATOM 3611 C CA . ARG A 1 441 ? -16.520 -15.238 23.128 1.00 45.06 441 ARG A CA 1
ATOM 3612 C C . ARG A 1 441 ? -16.338 -15.020 24.635 1.00 45.06 441 ARG A C 1
ATOM 3614 O O . ARG A 1 441 ? -17.327 -15.022 25.345 1.00 45.06 441 ARG A O 1
ATOM 3621 N N . LYS A 1 442 ? -15.101 -14.872 25.123 1.00 43.69 442 LYS A N 1
ATOM 3622 C CA . LYS A 1 442 ? -14.807 -14.568 26.537 1.00 43.69 442 LYS A CA 1
ATOM 3623 C C . LYS A 1 442 ? -14.649 -13.068 26.827 1.00 43.69 442 LYS A C 1
ATOM 3625 O O . LYS A 1 442 ? -14.486 -12.703 27.983 1.00 43.69 442 LYS A O 1
ATOM 3630 N N . THR A 1 443 ? -14.595 -12.216 25.799 1.00 42.88 443 THR A N 1
ATOM 3631 C CA . THR A 1 443 ? -14.317 -10.767 25.939 1.00 42.88 443 THR A CA 1
ATOM 3632 C C . THR A 1 443 ? -15.428 -9.863 25.403 1.00 42.88 443 THR A C 1
ATOM 3634 O O . THR A 1 443 ? -15.316 -8.642 25.516 1.00 42.88 443 THR A O 1
ATOM 3637 N N . VAL A 1 444 ? -16.466 -10.462 24.815 1.00 38.84 444 VAL A N 1
ATOM 3638 C CA . VAL A 1 444 ? -17.782 -9.866 24.546 1.00 38.84 444 VAL A CA 1
ATOM 3639 C C . VAL A 1 444 ? -18.706 -10.359 25.640 1.00 38.84 444 VAL A C 1
ATOM 3641 O O . VAL A 1 444 ? -19.486 -9.522 26.137 1.00 38.84 444 VAL A O 1
#

Radius of gyration: 21.85 Å; chains: 1; bounding box: 53×56×61 Å